Protein AF-A0A4Q5XWF7-F1 (afdb_monomer_lite)

Structure (mmCIF, N/CA/C/O backbone):
data_AF-A0A4Q5XWF7-F1
#
_entry.id   AF-A0A4Q5XWF7-F1
#
loop_
_atom_site.group_PDB
_atom_site.id
_atom_site.type_symbol
_atom_site.label_atom_id
_atom_site.label_alt_id
_atom_site.label_comp_id
_atom_site.label_asym_id
_atom_site.label_entity_id
_atom_site.label_seq_id
_atom_site.pdbx_PDB_ins_code
_atom_site.Cartn_x
_atom_site.Cartn_y
_atom_site.Cartn_z
_atom_site.occupancy
_atom_site.B_iso_or_equiv
_atom_site.auth_seq_id
_atom_site.auth_comp_id
_atom_site.auth_asym_id
_atom_site.auth_atom_id
_atom_site.pdbx_PDB_model_num
ATOM 1 N N . MET A 1 1 ? 11.988 -0.831 -35.002 1.00 56.81 1 MET A N 1
ATOM 2 C CA . MET A 1 1 ? 13.444 -0.930 -34.753 1.00 56.81 1 MET A CA 1
ATOM 3 C C . MET A 1 1 ? 13.713 -2.337 -34.218 1.00 56.81 1 MET A C 1
ATOM 5 O O . MET A 1 1 ? 12.837 -2.861 -33.539 1.00 56.81 1 MET A O 1
ATOM 9 N N . LEU A 1 2 ? 14.812 -2.996 -34.600 1.00 67.50 2 LEU A N 1
ATOM 10 C CA . LEU A 1 2 ? 15.124 -4.357 -34.128 1.00 67.50 2 LEU A CA 1
ATOM 11 C C . LEU A 1 2 ? 15.789 -4.301 -32.738 1.00 67.50 2 LEU A C 1
ATOM 13 O O . LEU A 1 2 ? 16.470 -3.313 -32.461 1.00 67.50 2 LEU A O 1
ATOM 17 N N . PRO A 1 3 ? 15.616 -5.317 -31.873 1.00 77.00 3 PRO A N 1
ATOM 18 C CA . PRO A 1 3 ? 16.301 -5.377 -30.589 1.00 77.00 3 PRO A CA 1
ATOM 19 C C . PRO A 1 3 ? 17.817 -5.485 -30.766 1.00 77.00 3 PRO A C 1
ATOM 21 O O . PRO A 1 3 ? 18.305 -6.224 -31.626 1.00 77.00 3 PRO A O 1
ATOM 24 N N . ALA A 1 4 ? 18.556 -4.749 -29.941 1.00 80.44 4 ALA A N 1
ATOM 25 C CA . ALA A 1 4 ? 20.014 -4.732 -29.951 1.00 80.44 4 ALA A CA 1
ATOM 26 C C . ALA A 1 4 ? 20.579 -5.834 -29.047 1.00 80.44 4 ALA A C 1
ATOM 28 O O . ALA A 1 4 ? 20.015 -6.114 -27.993 1.00 80.44 4 ALA A O 1
ATOM 29 N N . ILE A 1 5 ? 21.711 -6.429 -29.431 1.00 81.75 5 ILE A N 1
ATOM 30 C CA . ILE A 1 5 ? 22.447 -7.400 -28.611 1.00 81.75 5 ILE A CA 1
ATOM 31 C C . ILE A 1 5 ? 23.716 -6.743 -28.058 1.00 81.75 5 ILE A C 1
ATOM 33 O O . ILE A 1 5 ? 24.453 -6.107 -28.809 1.00 81.75 5 ILE A O 1
ATOM 37 N N . SER A 1 6 ? 23.989 -6.924 -26.761 1.00 81.81 6 SER A N 1
ATOM 38 C CA . SER A 1 6 ? 25.148 -6.328 -26.077 1.00 81.81 6 SER A CA 1
ATOM 39 C C . SER A 1 6 ? 26.504 -6.857 -26.560 1.00 81.81 6 SER A C 1
ATOM 41 O O . SER A 1 6 ? 27.481 -6.113 -26.576 1.00 81.81 6 SER A O 1
ATOM 43 N N . SER A 1 7 ? 26.581 -8.129 -26.959 1.00 81.12 7 SER A N 1
ATOM 44 C CA . SER A 1 7 ? 27.766 -8.741 -27.568 1.00 81.12 7 SER A CA 1
ATOM 45 C C . SER A 1 7 ? 27.386 -9.992 -28.358 1.00 81.12 7 SER A C 1
ATOM 47 O O . SER A 1 7 ? 26.609 -10.811 -27.878 1.00 81.12 7 SER A O 1
ATOM 49 N N . LEU A 1 8 ? 27.961 -10.168 -29.550 1.00 80.81 8 LEU A N 1
ATOM 50 C CA . LEU A 1 8 ? 27.729 -11.344 -30.403 1.00 80.81 8 LEU A CA 1
ATOM 51 C C . LEU A 1 8 ? 28.600 -12.556 -30.029 1.00 80.81 8 LEU A C 1
ATOM 53 O O . LEU A 1 8 ? 28.439 -13.624 -30.611 1.00 80.81 8 LEU A O 1
ATOM 57 N N . THR A 1 9 ? 29.530 -12.395 -29.087 1.00 81.56 9 THR A N 1
ATOM 58 C CA . THR A 1 9 ? 30.487 -13.440 -28.678 1.00 81.56 9 THR A CA 1
ATOM 59 C C . THR A 1 9 ? 30.411 -13.777 -27.191 1.00 81.56 9 THR A C 1
ATOM 61 O O . THR A 1 9 ? 31.125 -14.662 -26.722 1.00 81.56 9 THR A O 1
ATOM 64 N N . ALA A 1 10 ? 29.558 -13.086 -26.430 1.00 80.75 10 ALA A N 1
ATOM 65 C CA . ALA A 1 10 ? 29.330 -13.407 -25.030 1.00 80.75 10 ALA A CA 1
ATOM 66 C C . ALA A 1 10 ? 28.548 -14.721 -24.897 1.00 80.75 10 ALA A C 1
ATOM 68 O O . ALA A 1 10 ? 27.603 -14.965 -25.640 1.00 80.75 10 ALA A O 1
ATOM 69 N N . ILE A 1 11 ? 28.900 -15.527 -23.891 1.00 80.81 11 ILE A N 1
ATOM 70 C CA . ILE A 1 11 ? 28.159 -16.751 -23.535 1.00 80.81 11 ILE A CA 1
ATOM 71 C C . ILE A 1 11 ? 26.730 -16.411 -23.063 1.00 80.81 11 ILE A C 1
ATOM 73 O O . ILE A 1 11 ? 25.812 -17.200 -23.262 1.00 80.81 11 ILE A O 1
ATOM 77 N N . SER A 1 12 ? 26.535 -15.211 -22.502 1.00 82.19 12 SER A N 1
ATOM 78 C CA . SER A 1 12 ? 25.238 -14.695 -22.047 1.00 82.19 12 SER A CA 1
ATOM 79 C C . SER A 1 12 ? 25.002 -13.277 -22.589 1.00 82.19 12 SER A C 1
ATOM 81 O O . SER A 1 12 ? 25.284 -12.301 -21.887 1.00 82.19 12 SER A O 1
ATOM 83 N N . PRO A 1 13 ? 24.544 -13.129 -23.846 1.00 81.12 13 PRO A N 1
ATOM 84 C CA . PRO A 1 13 ? 24.243 -11.825 -24.424 1.00 81.12 13 PRO A CA 1
ATOM 85 C C . PRO A 1 13 ? 22.982 -11.211 -23.800 1.00 81.12 13 PRO A C 1
ATOM 87 O O . PRO A 1 13 ? 22.029 -11.908 -23.458 1.00 81.12 13 PRO A O 1
ATOM 90 N N . THR A 1 14 ? 22.951 -9.885 -23.692 1.00 82.81 14 THR A N 1
ATOM 91 C CA . THR A 1 14 ? 21.764 -9.126 -23.272 1.00 82.81 14 THR A CA 1
ATOM 92 C C . THR A 1 14 ? 21.049 -8.598 -24.507 1.00 82.81 14 THR A C 1
ATOM 94 O O . THR A 1 14 ? 21.698 -8.042 -25.393 1.00 82.81 14 THR A O 1
ATOM 97 N N . VAL A 1 15 ? 19.724 -8.740 -24.553 1.00 82.38 15 VAL A N 1
ATOM 98 C CA . VAL A 1 15 ? 18.874 -8.187 -25.614 1.00 82.38 15 VAL A CA 1
ATOM 99 C C . VAL A 1 15 ? 18.161 -6.940 -25.092 1.00 82.38 15 VAL A C 1
ATOM 101 O O . VAL A 1 15 ? 17.460 -7.005 -24.085 1.00 82.38 15 VAL A O 1
ATOM 104 N N . THR A 1 16 ? 18.308 -5.817 -25.791 1.00 81.00 16 THR A N 1
ATOM 105 C CA . THR A 1 16 ? 17.603 -4.562 -25.506 1.00 81.00 16 THR A CA 1
ATOM 106 C C . THR A 1 16 ? 16.484 -4.372 -26.518 1.00 81.00 16 THR A C 1
ATOM 108 O O . THR A 1 16 ? 16.739 -4.238 -27.715 1.00 81.00 16 THR A O 1
ATOM 111 N N . VAL A 1 17 ? 15.242 -4.348 -26.041 1.00 79.75 17 VAL A N 1
ATOM 112 C CA . VAL A 1 17 ? 14.036 -4.239 -26.873 1.00 79.75 17 VAL A CA 1
ATOM 113 C C . VAL A 1 17 ? 13.605 -2.769 -26.967 1.00 79.75 17 VAL A C 1
ATOM 115 O O . VAL A 1 17 ? 13.458 -2.133 -25.924 1.00 79.75 17 VAL A O 1
ATOM 118 N N . PRO A 1 18 ? 13.416 -2.204 -28.176 1.00 72.75 18 PRO A N 1
ATOM 119 C CA . PRO A 1 18 ? 12.876 -0.856 -28.333 1.00 72.75 18 PRO A CA 1
ATOM 120 C C . PRO A 1 18 ? 11.368 -0.834 -28.062 1.00 72.75 18 PRO A C 1
ATOM 122 O O . PRO A 1 18 ? 10.713 -1.874 -28.083 1.00 72.75 18 PRO A O 1
ATOM 125 N N . GLU A 1 19 ? 10.803 0.359 -27.887 1.00 73.00 19 GLU A N 1
ATOM 126 C CA . GLU A 1 19 ? 9.350 0.527 -27.849 1.00 73.00 19 GLU A CA 1
ATOM 127 C C . GLU A 1 19 ? 8.704 0.003 -29.144 1.00 73.00 19 GLU A C 1
ATOM 129 O O . GLU A 1 19 ? 9.241 0.152 -30.251 1.00 73.00 19 GLU A O 1
ATOM 134 N N . LEU A 1 20 ? 7.559 -0.663 -28.995 1.00 77.81 20 LEU A N 1
ATOM 135 C CA . LEU A 1 20 ? 6.886 -1.384 -30.067 1.00 77.81 20 LEU A CA 1
ATOM 136 C C . LEU A 1 20 ? 5.538 -0.744 -30.354 1.00 77.81 20 LEU A C 1
ATOM 138 O O . LEU A 1 20 ? 4.737 -0.559 -29.450 1.00 77.81 20 LEU A O 1
ATOM 142 N N . SER A 1 21 ? 5.235 -0.501 -31.628 1.00 79.44 21 SER A N 1
ATOM 143 C CA . SER A 1 21 ? 3.888 -0.087 -32.041 1.00 79.44 21 SER A CA 1
ATOM 144 C C . SER A 1 21 ? 2.908 -1.261 -32.160 1.00 79.44 21 SER A C 1
ATOM 146 O O . SER A 1 21 ? 1.697 -1.058 -32.201 1.00 79.44 21 SER A O 1
ATOM 148 N N . LYS A 1 22 ? 3.413 -2.500 -32.213 1.00 82.19 22 LYS A N 1
ATOM 149 C CA . LYS A 1 22 ? 2.641 -3.751 -32.236 1.00 82.19 22 LYS A CA 1
ATOM 150 C C . LYS A 1 22 ? 3.505 -4.927 -31.788 1.00 82.19 22 LYS A C 1
ATOM 152 O O . LYS A 1 22 ? 4.731 -4.855 -31.889 1.00 82.19 22 LYS A O 1
ATOM 157 N N . ASP A 1 23 ? 2.857 -6.008 -31.369 1.00 87.31 23 ASP A N 1
ATOM 158 C CA . ASP A 1 23 ? 3.521 -7.282 -31.104 1.00 87.31 23 ASP A CA 1
ATOM 159 C C . ASP A 1 23 ? 4.312 -7.750 -32.330 1.00 87.31 23 ASP A C 1
ATOM 161 O O . ASP A 1 23 ? 3.885 -7.608 -33.482 1.00 87.31 23 ASP A O 1
ATOM 165 N N . GLN A 1 24 ? 5.482 -8.317 -32.074 1.00 90.81 24 GLN A N 1
ATOM 166 C CA . GLN A 1 24 ? 6.353 -8.895 -33.087 1.00 90.81 24 GLN A CA 1
ATOM 167 C C . GLN A 1 24 ? 7.212 -9.983 -32.450 1.00 90.81 24 GLN A C 1
ATOM 169 O O . GLN A 1 24 ? 7.255 -10.122 -31.237 1.00 90.81 24 GLN A O 1
ATOM 174 N N . PHE A 1 25 ? 7.933 -10.753 -33.248 1.00 90.25 25 PHE A N 1
ATOM 175 C CA . PHE A 1 25 ? 8.931 -11.680 -32.730 1.00 90.25 25 PHE A CA 1
ATOM 176 C C . PHE A 1 25 ? 10.252 -11.453 -33.446 1.00 90.25 25 PHE A C 1
ATOM 178 O O . PHE A 1 25 ? 10.290 -10.930 -34.562 1.00 90.25 25 PHE A O 1
ATOM 185 N N . VAL A 1 26 ? 11.335 -11.845 -32.789 1.00 89.38 26 VAL A N 1
ATOM 186 C CA . VAL A 1 26 ? 12.678 -11.838 -33.359 1.00 89.38 26 VAL A CA 1
ATOM 187 C C . VAL A 1 26 ? 13.284 -13.208 -33.146 1.00 89.38 26 VAL A C 1
ATOM 189 O O . VAL A 1 26 ? 13.144 -13.802 -32.082 1.00 89.38 26 VAL A O 1
ATOM 192 N N . GLU A 1 27 ? 13.928 -13.724 -34.181 1.00 91.50 27 GLU A N 1
ATOM 193 C CA . GLU A 1 27 ? 14.623 -14.999 -34.136 1.00 91.50 27 GLU A CA 1
ATOM 194 C C . GLU A 1 27 ? 16.124 -14.743 -34.246 1.00 91.50 27 GLU A C 1
ATOM 196 O O . GLU A 1 27 ? 16.590 -14.065 -35.164 1.00 91.50 27 GLU A O 1
ATOM 201 N N . TYR A 1 28 ? 16.877 -15.273 -33.289 1.00 87.88 28 TYR A N 1
ATOM 202 C CA . TYR A 1 28 ? 18.330 -15.217 -33.268 1.00 87.88 28 TYR A CA 1
ATOM 203 C C . TYR A 1 28 ? 18.888 -16.605 -33.525 1.00 87.88 28 TYR A C 1
ATOM 205 O O . TYR A 1 28 ? 18.502 -17.561 -32.862 1.00 87.88 28 TYR A O 1
ATOM 213 N N . ARG A 1 29 ? 19.840 -16.715 -34.450 1.00 90.69 29 ARG A N 1
ATOM 214 C CA . ARG A 1 29 ? 20.624 -17.938 -34.616 1.00 90.69 29 ARG A CA 1
ATOM 215 C C . ARG A 1 29 ? 21.864 -17.857 -33.734 1.00 90.69 29 ARG A C 1
ATOM 217 O O . ARG A 1 29 ? 22.683 -16.959 -33.914 1.00 90.69 29 ARG A O 1
ATOM 224 N N . VAL A 1 30 ? 22.008 -18.801 -32.815 1.00 89.88 30 VAL A N 1
ATOM 225 C CA . VAL A 1 30 ? 23.190 -18.962 -31.966 1.00 89.88 30 VAL A CA 1
ATOM 226 C C . VAL A 1 30 ? 24.059 -20.046 -32.579 1.00 89.88 30 VAL A C 1
ATOM 228 O O . VAL A 1 30 ? 23.571 -21.142 -32.828 1.00 89.88 30 VAL A O 1
ATOM 231 N N . THR A 1 31 ? 25.338 -19.756 -32.816 1.00 90.88 31 THR A N 1
ATOM 232 C CA . THR A 1 31 ? 26.317 -20.745 -33.285 1.00 90.88 31 THR A CA 1
ATOM 233 C C . THR A 1 31 ? 27.444 -20.857 -32.272 1.00 90.88 31 THR A C 1
ATOM 235 O O . THR A 1 31 ? 28.058 -19.853 -31.917 1.00 90.88 31 THR A O 1
ATOM 238 N 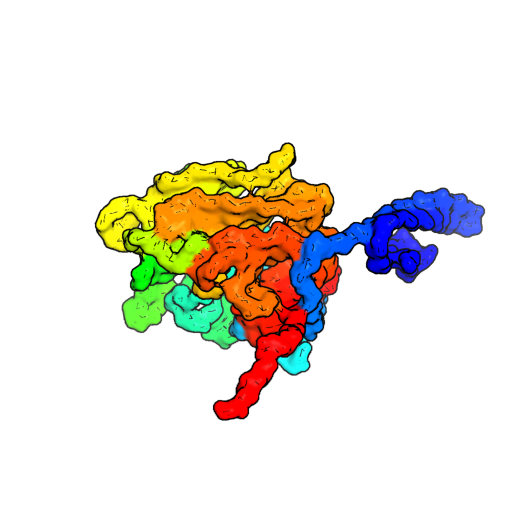N . VAL A 1 32 ? 27.739 -22.078 -31.838 1.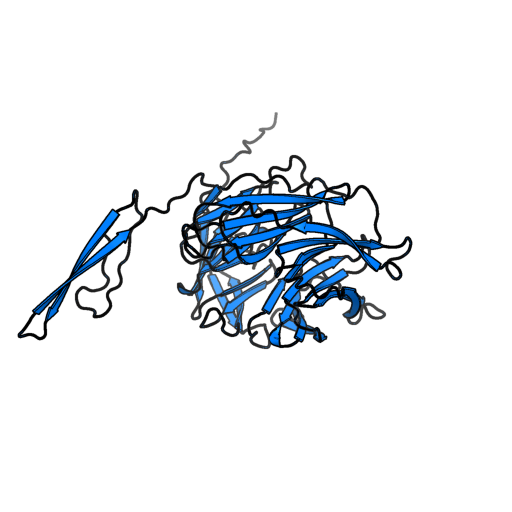00 90.00 32 VAL A N 1
ATOM 239 C CA . VAL A 1 32 ? 28.864 -22.401 -30.957 1.00 90.00 32 VAL A CA 1
ATOM 240 C C . VAL A 1 32 ? 29.895 -23.180 -31.765 1.00 90.00 32 VAL A C 1
ATOM 242 O O . VAL A 1 32 ? 29.539 -24.086 -32.516 1.00 90.00 32 VAL A O 1
ATOM 245 N N . SER A 1 33 ? 31.168 -22.812 -31.630 1.00 91.06 33 SER A N 1
ATOM 246 C CA . SER A 1 33 ? 32.295 -23.419 -32.343 1.00 91.06 33 SER A CA 1
ATOM 247 C C . SER A 1 33 ? 33.423 -23.714 -31.365 1.00 91.06 33 SER A C 1
ATOM 249 O O . SER A 1 33 ? 33.769 -22.844 -30.566 1.00 91.06 33 SER A O 1
ATOM 251 N N . ASP A 1 34 ? 34.033 -24.892 -31.461 1.00 91.75 34 ASP A N 1
ATOM 252 C CA . ASP A 1 34 ? 35.279 -25.230 -30.752 1.00 91.75 34 ASP A CA 1
ATOM 253 C C . ASP A 1 34 ? 36.534 -25.012 -31.628 1.00 91.75 34 ASP A C 1
ATOM 255 O O . ASP A 1 34 ? 37.649 -25.348 -31.237 1.00 91.75 34 ASP A O 1
ATOM 259 N N . GLY A 1 35 ? 36.353 -24.431 -32.822 1.00 90.12 35 GLY A N 1
ATOM 260 C CA . GLY A 1 35 ? 37.406 -24.215 -33.819 1.00 90.12 35 GLY A CA 1
ATOM 261 C C . GLY A 1 35 ? 37.568 -25.365 -34.818 1.00 90.12 35 GLY A C 1
ATOM 262 O O . GLY A 1 35 ? 38.284 -25.200 -35.803 1.00 90.12 35 GLY A O 1
ATOM 263 N N . ILE A 1 36 ? 36.882 -26.492 -34.602 1.00 92.00 36 ILE A N 1
ATOM 264 C CA . ILE A 1 36 ? 36.911 -27.681 -35.466 1.00 92.00 36 ILE A CA 1
ATOM 265 C C . ILE A 1 36 ? 35.489 -28.047 -35.913 1.00 92.00 36 ILE A C 1
ATOM 267 O O . ILE A 1 36 ? 35.245 -28.286 -37.094 1.00 92.00 36 ILE A O 1
ATOM 271 N N . SER A 1 37 ? 34.548 -28.049 -34.976 1.00 92.50 37 SER A N 1
ATOM 272 C CA . SER A 1 37 ? 33.133 -28.359 -35.153 1.00 92.50 37 SER A CA 1
ATOM 273 C C . SER A 1 37 ? 32.273 -27.146 -34.810 1.00 92.50 37 SER A C 1
ATOM 275 O O . SER A 1 37 ? 32.645 -26.312 -33.984 1.00 92.50 37 SER A O 1
ATOM 277 N N . GLN A 1 38 ? 31.098 -27.056 -35.434 1.00 94.50 38 GLN A N 1
ATOM 278 C CA . GLN A 1 38 ? 30.108 -26.019 -35.148 1.00 94.50 38 GLN A CA 1
ATOM 279 C C . GLN A 1 38 ? 28.732 -26.637 -34.927 1.00 94.50 38 GLN A C 1
ATOM 281 O O . GLN A 1 38 ? 28.349 -27.581 -35.616 1.00 94.50 38 GLN A O 1
ATOM 286 N N . ALA A 1 39 ? 27.980 -26.068 -33.992 1.00 94.75 39 ALA A N 1
ATOM 287 C CA . ALA A 1 39 ? 26.571 -26.357 -33.776 1.00 94.75 39 ALA A CA 1
ATOM 288 C C . ALA A 1 39 ? 25.786 -25.044 -33.789 1.00 94.75 39 ALA A C 1
ATOM 290 O O . ALA A 1 39 ? 26.264 -24.040 -33.260 1.00 94.75 39 ALA A O 1
ATOM 291 N N . SER A 1 40 ? 24.588 -25.050 -34.374 1.00 95.00 40 SER A N 1
ATOM 292 C CA . SER A 1 40 ? 23.704 -23.884 -34.397 1.00 95.00 40 SER A CA 1
ATOM 293 C C . SER A 1 40 ? 22.314 -24.232 -33.893 1.00 95.00 40 SER A C 1
ATOM 295 O O . SER A 1 40 ? 21.810 -25.311 -34.193 1.00 95.00 40 SER A O 1
ATOM 297 N N . ASP A 1 41 ? 21.684 -23.281 -33.216 1.00 94.69 41 ASP A N 1
ATOM 298 C CA . ASP A 1 41 ? 20.283 -23.346 -32.805 1.00 94.69 41 ASP A CA 1
ATOM 299 C C . ASP A 1 41 ? 19.593 -21.988 -33.018 1.00 94.69 41 ASP A C 1
ATOM 301 O O . ASP A 1 41 ? 20.263 -20.959 -33.157 1.00 94.69 41 ASP A O 1
ATOM 305 N N . SER A 1 42 ? 18.263 -21.977 -33.071 1.00 93.81 42 SER A N 1
ATOM 306 C CA . SER A 1 42 ? 17.451 -20.764 -33.193 1.00 93.81 42 SER A CA 1
ATOM 307 C C . SER A 1 42 ? 16.722 -20.472 -31.884 1.00 93.81 42 SER A C 1
ATOM 309 O O . SER A 1 42 ? 15.979 -21.300 -31.366 1.00 93.81 42 SER A O 1
ATOM 311 N N . VAL A 1 43 ? 16.864 -19.248 -31.384 1.00 90.50 43 VAL A N 1
ATOM 312 C CA . VAL A 1 43 ? 16.129 -18.733 -30.229 1.00 90.50 43 VAL A CA 1
ATOM 313 C C . VAL A 1 43 ? 15.114 -17.712 -30.716 1.00 90.50 43 VAL A C 1
ATOM 315 O O . VAL A 1 43 ? 15.476 -16.650 -31.224 1.00 90.50 43 VAL A O 1
ATOM 318 N N . ARG A 1 44 ? 13.830 -18.021 -30.538 1.00 90.94 44 ARG A N 1
ATOM 319 C CA . ARG A 1 44 ? 12.736 -17.083 -30.792 1.00 90.94 44 ARG A CA 1
ATOM 320 C C . ARG A 1 44 ? 12.416 -16.286 -29.531 1.00 90.94 44 ARG A C 1
ATOM 322 O O . ARG A 1 44 ? 12.218 -16.859 -28.465 1.00 90.94 44 ARG A O 1
ATOM 329 N N . ILE A 1 45 ? 12.311 -14.971 -29.686 1.00 88.88 45 ILE A N 1
ATOM 330 C CA . ILE A 1 45 ? 11.884 -14.031 -28.652 1.00 88.88 45 ILE A CA 1
ATOM 331 C C . ILE A 1 45 ? 10.614 -13.337 -29.139 1.00 88.88 45 ILE A C 1
ATOM 333 O O . ILE A 1 45 ? 10.651 -12.584 -30.113 1.00 88.88 45 ILE A O 1
ATOM 337 N N . ASP A 1 46 ? 9.492 -13.581 -28.468 1.00 87.69 46 ASP A N 1
ATOM 338 C CA . ASP A 1 46 ? 8.253 -12.841 -28.706 1.00 87.69 46 ASP A CA 1
ATOM 339 C C . ASP A 1 46 ? 8.286 -11.514 -27.928 1.00 87.69 46 ASP A C 1
ATOM 341 O O . ASP A 1 46 ? 8.563 -11.472 -26.730 1.00 87.69 46 ASP A O 1
ATOM 345 N N . LEU A 1 47 ? 8.019 -10.418 -28.629 1.00 86.62 47 LEU A N 1
ATOM 346 C CA . LEU A 1 47 ? 8.064 -9.047 -28.139 1.00 86.62 47 LEU A CA 1
ATOM 347 C C . LEU A 1 47 ? 6.652 -8.462 -28.176 1.00 86.62 47 LEU A C 1
ATOM 349 O O . LEU A 1 47 ? 5.992 -8.495 -29.216 1.00 86.62 47 LEU A O 1
ATOM 353 N N . ARG A 1 48 ? 6.187 -7.902 -27.061 1.00 82.50 48 ARG A N 1
ATOM 354 C CA . ARG A 1 48 ? 4.810 -7.412 -26.937 1.00 82.50 48 ARG A CA 1
ATOM 355 C C . ARG A 1 48 ? 4.744 -5.900 -26.816 1.00 82.50 48 ARG A C 1
ATOM 357 O O . ARG A 1 48 ? 5.519 -5.307 -26.066 1.00 82.50 48 ARG A O 1
ATOM 364 N N . ASN A 1 49 ? 3.810 -5.290 -27.537 1.00 81.62 49 ASN A N 1
ATOM 365 C CA . ASN A 1 49 ? 3.413 -3.914 -27.301 1.00 81.62 49 ASN A CA 1
ATOM 366 C C . ASN A 1 49 ? 2.534 -3.872 -26.045 1.00 81.62 49 ASN A C 1
ATOM 368 O O . ASN A 1 49 ? 1.472 -4.487 -25.987 1.00 81.62 49 ASN A O 1
ATOM 372 N N . ILE A 1 50 ? 2.992 -3.135 -25.040 1.00 80.50 50 ILE A N 1
ATOM 373 C CA . ILE A 1 50 ? 2.345 -3.033 -23.731 1.00 80.50 50 ILE A CA 1
ATOM 374 C C . ILE A 1 50 ? 1.740 -1.653 -23.470 1.00 80.50 50 ILE A C 1
ATOM 376 O O . ILE A 1 50 ? 1.325 -1.403 -22.340 1.00 80.50 50 ILE A O 1
ATOM 380 N N . VAL A 1 51 ? 1.668 -0.781 -24.486 1.00 83.69 51 VAL A N 1
ATOM 381 C CA . VAL A 1 51 ? 1.022 0.539 -24.398 1.00 83.69 51 VAL A CA 1
ATOM 382 C C . VAL A 1 51 ? -0.415 0.390 -23.897 1.00 83.69 51 VAL A C 1
ATOM 384 O O . VAL A 1 51 ? -1.183 -0.442 -24.388 1.00 83.69 51 VAL A O 1
ATOM 387 N N . ARG A 1 52 ? -0.788 1.206 -22.906 1.00 85.94 52 ARG A N 1
ATOM 388 C CA . ARG A 1 52 ? -2.117 1.182 -22.282 1.00 85.94 52 ARG A CA 1
ATOM 389 C C . ARG A 1 52 ? -2.883 2.472 -22.550 1.00 85.94 52 ARG A C 1
ATOM 391 O O . ARG A 1 52 ? -2.306 3.550 -22.620 1.00 85.94 52 ARG A O 1
ATOM 398 N N . THR A 1 53 ? -4.200 2.344 -22.701 1.00 88.62 53 THR A N 1
ATOM 399 C CA . THR A 1 53 ? -5.130 3.464 -22.903 1.00 88.62 53 THR A CA 1
ATOM 400 C C . THR A 1 53 ? -6.394 3.253 -22.058 1.00 88.62 53 THR A C 1
ATOM 402 O O . THR A 1 53 ? -6.752 2.096 -21.819 1.00 88.62 53 THR A O 1
ATOM 405 N N . PRO A 1 54 ? -7.068 4.328 -21.605 1.00 94.56 54 PRO A N 1
ATOM 406 C CA . PRO A 1 54 ? -6.698 5.739 -21.770 1.00 94.56 54 PRO A CA 1
ATOM 407 C C . PRO A 1 54 ? -5.500 6.136 -20.890 1.00 94.56 54 PRO A C 1
ATOM 409 O O . PRO A 1 54 ? -5.326 5.611 -19.791 1.00 94.56 54 PRO A O 1
ATOM 412 N N . LEU A 1 55 ? -4.665 7.060 -21.371 1.00 93.44 55 LEU A N 1
ATOM 413 C CA . LEU A 1 55 ? -3.619 7.649 -20.531 1.00 93.44 55 LEU A CA 1
ATOM 414 C C . LEU A 1 55 ? -4.259 8.624 -19.540 1.00 93.44 55 LEU A C 1
ATOM 416 O O . LEU A 1 55 ? -5.135 9.393 -19.930 1.00 93.44 55 LEU A O 1
ATOM 420 N N . PHE A 1 56 ? -3.819 8.575 -18.284 1.00 92.88 56 PHE A N 1
ATOM 421 C CA . PHE A 1 56 ? -4.210 9.534 -17.255 1.00 92.88 56 PHE A CA 1
ATOM 422 C C . PHE A 1 56 ? -3.556 10.884 -17.553 1.00 92.88 56 PHE A C 1
ATOM 424 O O . PHE A 1 56 ? -4.194 11.817 -18.029 1.00 92.88 56 PHE A O 1
ATOM 431 N N . VAL A 1 57 ? -2.235 10.932 -17.385 1.00 88.81 57 VAL A N 1
ATOM 432 C CA . VAL A 1 57 ? -1.374 12.053 -17.751 1.00 88.81 57 VAL A CA 1
ATOM 433 C C . VAL A 1 57 ? -0.013 11.520 -18.197 1.00 88.81 57 VAL A C 1
ATOM 435 O O . VAL A 1 57 ? 0.339 10.370 -17.926 1.00 88.81 57 VAL A O 1
ATOM 438 N N . THR A 1 58 ? 0.776 12.355 -18.874 1.00 87.88 58 THR A N 1
ATOM 439 C CA . THR A 1 58 ? 2.202 12.076 -19.101 1.00 87.88 58 THR A CA 1
ATOM 440 C C . THR A 1 58 ? 2.999 12.700 -17.955 1.00 87.88 58 THR A C 1
ATOM 442 O O . THR A 1 58 ? 3.072 13.929 -17.890 1.00 87.88 58 THR A O 1
ATOM 445 N N . PRO A 1 59 ? 3.557 11.907 -17.025 1.00 88.94 59 PRO A N 1
ATOM 446 C CA . PRO A 1 59 ? 4.273 12.458 -15.886 1.00 88.94 59 PRO A CA 1
ATOM 447 C C . PRO A 1 59 ? 5.604 13.063 -16.336 1.00 88.94 59 PRO A C 1
ATOM 449 O O . PRO A 1 59 ? 6.261 12.556 -17.249 1.00 88.94 59 PRO A O 1
ATOM 452 N N . GLN A 1 60 ? 6.039 14.132 -15.671 1.00 90.12 60 GLN A N 1
ATOM 453 C CA . GLN A 1 60 ? 7.353 14.713 -15.922 1.00 90.12 60 GLN A CA 1
ATOM 454 C C . GLN A 1 60 ? 8.381 14.058 -14.999 1.00 90.12 60 GLN A C 1
ATOM 456 O O . GLN A 1 60 ? 8.289 14.192 -13.781 1.00 90.12 60 GLN A O 1
ATOM 461 N N . LEU A 1 61 ? 9.398 13.391 -15.550 1.00 91.81 61 LEU A N 1
ATOM 462 C CA . LEU A 1 61 ? 10.541 12.961 -14.744 1.00 91.81 61 LEU A CA 1
ATOM 463 C C . LEU A 1 61 ? 11.291 14.204 -14.244 1.00 91.81 61 LEU A C 1
ATOM 465 O O . LEU A 1 61 ? 11.855 14.952 -15.039 1.00 91.81 61 LEU A O 1
ATOM 469 N N . GLN A 1 62 ? 11.283 14.422 -12.932 1.00 89.38 62 GLN A N 1
ATOM 470 C CA . GLN A 1 62 ? 11.981 15.539 -12.298 1.00 89.38 62 GLN A CA 1
ATOM 471 C C . GLN A 1 62 ? 13.396 15.144 -11.895 1.00 89.38 62 GLN A C 1
ATOM 473 O O . GLN A 1 62 ? 14.342 15.884 -12.144 1.00 89.38 62 GLN A O 1
ATOM 478 N N . VAL A 1 63 ? 13.537 13.977 -11.259 1.00 89.25 63 VAL A N 1
ATOM 479 C CA . VAL A 1 63 ? 14.809 13.530 -10.689 1.00 89.25 63 VAL A CA 1
ATOM 480 C C . VAL A 1 63 ? 14.949 12.016 -10.820 1.00 89.25 63 VAL A C 1
ATOM 482 O O . VAL A 1 63 ? 13.979 11.274 -10.664 1.00 89.25 63 VAL A O 1
ATOM 485 N N . ALA A 1 64 ? 16.177 11.558 -11.058 1.00 90.56 64 ALA A N 1
ATOM 486 C CA . ALA A 1 64 ? 16.559 10.154 -10.996 1.00 90.56 64 ALA A CA 1
ATOM 487 C C . ALA A 1 64 ? 17.720 9.978 -10.007 1.00 90.56 64 ALA A C 1
ATOM 489 O O . ALA A 1 64 ? 18.833 10.438 -10.251 1.00 90.56 64 ALA A O 1
ATOM 490 N N . ALA A 1 65 ? 17.463 9.300 -8.892 1.00 88.94 65 ALA A N 1
ATOM 491 C CA . ALA A 1 65 ? 18.473 8.954 -7.899 1.00 88.94 65 ALA A CA 1
ATOM 492 C C . ALA A 1 65 ? 19.004 7.543 -8.152 1.00 88.94 65 ALA A C 1
ATOM 494 O O . ALA A 1 65 ? 18.216 6.616 -8.350 1.00 88.94 65 ALA A O 1
ATOM 495 N N . SER A 1 66 ? 20.324 7.367 -8.096 1.00 90.31 66 SER A N 1
ATOM 496 C CA . SER A 1 66 ? 20.971 6.054 -8.207 1.00 90.31 66 SER A CA 1
ATOM 497 C C . SER A 1 66 ? 21.523 5.602 -6.858 1.00 90.31 66 SER A C 1
ATOM 499 O O . SER A 1 66 ? 22.078 6.394 -6.102 1.00 90.31 66 SER A O 1
ATOM 501 N N . PHE A 1 67 ? 21.395 4.310 -6.577 1.00 88.69 67 PHE A N 1
ATOM 502 C CA . PHE A 1 67 ? 21.828 3.671 -5.341 1.00 88.69 67 PHE A CA 1
ATOM 503 C C . PHE A 1 67 ? 22.806 2.534 -5.645 1.00 88.69 67 PHE A C 1
ATOM 505 O O . PHE A 1 67 ? 22.814 1.943 -6.724 1.00 88.69 67 PHE A O 1
ATOM 512 N N . THR A 1 68 ? 23.641 2.187 -4.669 1.00 88.94 68 THR A N 1
ATOM 513 C CA . THR A 1 68 ? 24.562 1.043 -4.783 1.00 88.94 68 THR A CA 1
ATOM 514 C C . THR A 1 68 ? 23.874 -0.292 -4.479 1.00 88.94 68 THR A C 1
ATOM 516 O O . THR A 1 68 ? 24.334 -1.347 -4.933 1.00 88.94 68 THR A O 1
ATOM 519 N N . THR A 1 69 ? 22.740 -0.254 -3.776 1.00 90.00 69 THR A N 1
ATOM 520 C CA . THR A 1 69 ? 21.931 -1.406 -3.353 1.00 90.00 69 THR A CA 1
ATOM 521 C C . THR A 1 69 ? 20.513 -1.345 -3.928 1.00 90.00 69 THR A C 1
ATOM 523 O O . THR A 1 69 ? 20.036 -0.293 -4.355 1.00 90.00 69 THR A O 1
ATOM 526 N N . ASN A 1 70 ? 19.828 -2.491 -3.964 1.00 94.50 70 ASN A N 1
ATOM 527 C CA . ASN A 1 70 ? 18.460 -2.584 -4.474 1.00 94.50 70 ASN A CA 1
ATOM 528 C C . ASN A 1 70 ? 17.496 -1.928 -3.473 1.00 94.50 70 ASN A C 1
ATOM 530 O O . ASN A 1 70 ? 17.293 -2.449 -2.373 1.00 94.50 70 ASN A O 1
ATOM 534 N N . VAL A 1 71 ? 16.890 -0.800 -3.855 1.00 94.25 71 VAL A N 1
ATOM 535 C CA . VAL A 1 71 ? 15.885 -0.095 -3.044 1.00 94.25 71 VAL A CA 1
ATOM 536 C C . VAL A 1 71 ? 14.537 -0.794 -3.194 1.00 94.25 71 VAL A C 1
ATOM 538 O O . VAL A 1 71 ? 13.983 -0.833 -4.287 1.00 94.25 71 VAL A O 1
ATOM 541 N N . ARG A 1 72 ? 14.016 -1.355 -2.099 1.00 94.62 72 ARG A N 1
ATOM 542 C CA . ARG A 1 72 ? 12.780 -2.164 -2.057 1.00 94.62 72 ARG A CA 1
ATOM 543 C C . ARG A 1 72 ? 11.669 -1.559 -1.202 1.00 94.62 72 ARG A C 1
ATOM 545 O O . ARG A 1 72 ? 10.566 -2.094 -1.143 1.00 94.62 72 ARG A O 1
ATOM 552 N N . LYS A 1 73 ? 11.953 -0.482 -0.475 1.00 94.38 73 LYS A N 1
ATOM 553 C CA . LYS A 1 73 ? 10.951 0.216 0.326 1.00 94.38 73 LYS A CA 1
ATOM 554 C C . LYS A 1 73 ? 11.277 1.693 0.377 1.00 94.38 73 LYS A C 1
ATOM 556 O O . LYS A 1 73 ? 12.423 2.056 0.614 1.00 94.38 73 LYS A O 1
ATOM 561 N N . LEU A 1 74 ? 10.265 2.526 0.204 1.00 93.75 74 LEU A N 1
ATOM 562 C CA . LEU A 1 74 ? 10.355 3.952 0.474 1.00 93.75 74 LEU A CA 1
ATOM 563 C C . LEU A 1 74 ? 9.465 4.294 1.672 1.00 93.75 74 LEU A C 1
ATOM 565 O O . LEU A 1 74 ? 8.378 3.731 1.830 1.00 93.75 74 LEU A O 1
ATOM 569 N N . ILE A 1 75 ? 9.959 5.170 2.547 1.00 92.00 75 ILE A N 1
ATOM 570 C CA . ILE A 1 75 ? 9.221 5.728 3.689 1.00 92.00 75 ILE A CA 1
ATOM 571 C C . ILE A 1 75 ? 9.655 7.181 3.838 1.00 92.00 75 ILE A C 1
ATOM 573 O O . ILE A 1 75 ? 10.851 7.446 3.875 1.00 92.00 75 ILE A O 1
ATOM 577 N N . GLY A 1 76 ? 8.727 8.124 3.948 1.00 89.31 76 GLY A N 1
ATOM 578 C CA . GLY A 1 76 ? 9.104 9.517 4.161 1.00 89.31 76 GLY A CA 1
ATOM 579 C C . GLY A 1 76 ? 7.960 10.500 4.001 1.00 89.31 76 GLY A C 1
ATOM 580 O O . GLY A 1 76 ? 6.876 10.141 3.550 1.00 89.31 76 GLY A O 1
ATOM 581 N N . ASP A 1 77 ? 8.245 11.748 4.346 1.00 85.56 77 ASP A N 1
ATOM 582 C CA . ASP A 1 77 ? 7.413 12.928 4.130 1.00 85.56 77 ASP A CA 1
ATOM 583 C C . ASP A 1 77 ? 8.289 14.168 3.894 1.00 85.56 77 ASP A C 1
ATOM 585 O O . ASP A 1 77 ? 9.502 14.074 3.700 1.00 85.56 77 ASP A O 1
ATOM 589 N N . HIS A 1 78 ? 7.684 15.351 3.874 1.00 83.31 78 HIS A N 1
ATOM 590 C CA . HIS A 1 78 ? 8.372 16.618 3.645 1.00 83.31 78 HIS A CA 1
ATOM 591 C C . HIS A 1 78 ? 9.533 16.917 4.597 1.00 83.31 78 HIS A C 1
ATOM 593 O O . HIS A 1 78 ? 10.356 17.774 4.287 1.00 83.31 78 HIS A O 1
ATOM 599 N N . ARG A 1 79 ? 9.637 16.211 5.726 1.00 81.62 79 ARG A N 1
ATOM 600 C CA . ARG A 1 79 ? 10.703 16.374 6.718 1.00 81.62 79 ARG A CA 1
ATOM 601 C C . ARG A 1 79 ? 11.845 15.381 6.510 1.00 81.62 79 ARG A C 1
ATOM 603 O O . ARG A 1 79 ? 12.968 15.685 6.899 1.00 81.62 79 ARG A O 1
ATOM 610 N N . PHE A 1 80 ? 11.587 14.199 5.943 1.00 86.00 80 PHE A N 1
ATOM 611 C CA . PHE A 1 80 ? 12.599 13.146 5.795 1.00 86.00 80 PHE A CA 1
ATOM 612 C C . PHE A 1 80 ? 12.250 12.115 4.710 1.00 86.00 80 PHE A C 1
ATOM 614 O O . PHE A 1 80 ? 11.087 11.885 4.395 1.00 86.00 80 PHE A O 1
ATOM 621 N N . GLY A 1 81 ? 13.259 11.408 4.202 1.00 88.56 81 GLY A N 1
ATOM 622 C CA . GLY A 1 81 ? 13.088 10.278 3.293 1.00 88.56 81 GLY A CA 1
ATOM 623 C C . GLY A 1 81 ? 14.026 9.139 3.665 1.00 88.56 81 GLY A C 1
ATOM 624 O O . GLY A 1 81 ? 15.179 9.369 4.023 1.00 88.56 81 GLY A O 1
ATOM 625 N N . LEU A 1 82 ? 13.529 7.909 3.586 1.00 91.31 82 LEU A N 1
ATOM 626 C CA . LEU A 1 82 ? 14.268 6.678 3.829 1.00 91.31 82 LEU A CA 1
ATOM 627 C C . LEU A 1 82 ? 14.138 5.750 2.626 1.00 91.31 82 LEU A C 1
ATOM 629 O O . LEU A 1 82 ? 13.030 5.477 2.153 1.00 91.31 82 LEU A O 1
ATOM 633 N N . ALA A 1 83 ? 15.271 5.201 2.202 1.00 93.12 83 ALA A N 1
ATOM 634 C CA . ALA A 1 83 ? 15.337 4.125 1.225 1.00 93.12 83 ALA A CA 1
ATOM 635 C C . ALA A 1 83 ? 15.721 2.825 1.940 1.00 93.12 83 ALA A C 1
ATOM 637 O O . ALA A 1 83 ? 16.851 2.647 2.394 1.00 93.12 83 ALA A O 1
ATOM 638 N N . GLY A 1 84 ? 14.756 1.918 2.062 1.00 94.38 84 GLY A N 1
ATOM 639 C CA . GLY A 1 84 ? 14.948 0.563 2.558 1.00 94.38 84 GLY A CA 1
ATOM 640 C C . GLY A 1 84 ? 15.522 -0.318 1.460 1.00 94.38 84 GLY A C 1
ATOM 641 O O . GLY A 1 84 ? 14.917 -0.489 0.400 1.00 94.38 84 GLY A O 1
ATOM 642 N N . SER A 1 85 ? 16.690 -0.884 1.720 1.00 92.81 85 SER A N 1
ATOM 643 C CA . SER A 1 85 ? 17.457 -1.701 0.791 1.00 92.81 85 SER A CA 1
ATOM 644 C C . SER A 1 85 ? 17.562 -3.144 1.269 1.00 92.81 85 SER A C 1
ATOM 646 O O . SER A 1 85 ? 17.696 -3.403 2.464 1.00 92.81 85 SER A O 1
ATOM 648 N N . ALA A 1 86 ? 17.496 -4.087 0.331 1.00 92.69 86 ALA A N 1
ATOM 649 C CA . ALA A 1 86 ? 17.755 -5.499 0.595 1.00 92.69 86 ALA A CA 1
ATOM 650 C C . ALA A 1 86 ? 18.248 -6.204 -0.672 1.00 92.69 86 ALA A C 1
ATOM 652 O O . ALA A 1 86 ? 17.730 -5.976 -1.768 1.00 92.69 86 ALA A O 1
ATOM 653 N N . ASN A 1 87 ? 19.214 -7.111 -0.517 1.00 87.62 87 ASN A N 1
ATOM 654 C CA . ASN A 1 87 ? 19.807 -7.845 -1.642 1.00 87.62 87 ASN A CA 1
ATOM 655 C C . ASN A 1 87 ? 18.823 -8.824 -2.305 1.00 87.62 87 ASN A C 1
ATOM 657 O O . ASN A 1 87 ? 18.961 -9.122 -3.486 1.00 87.62 87 ASN A O 1
ATOM 661 N N . SER A 1 88 ? 17.808 -9.292 -1.578 1.00 87.56 88 SER A N 1
ATOM 662 C CA . SER A 1 88 ? 16.747 -10.163 -2.093 1.00 87.56 88 SER A CA 1
ATOM 663 C C . SER A 1 88 ? 15.369 -9.642 -1.690 1.00 87.56 88 SER A C 1
ATOM 665 O O . SER A 1 88 ? 15.244 -8.825 -0.776 1.00 87.56 88 SER A O 1
ATOM 667 N N . GLU A 1 89 ? 14.319 -10.113 -2.363 1.00 85.00 89 GLU A N 1
ATOM 668 C CA . GLU A 1 89 ? 12.939 -9.690 -2.091 1.00 85.00 89 GLU A CA 1
ATOM 669 C C . GLU A 1 89 ? 12.473 -10.004 -0.666 1.00 85.00 89 GLU A C 1
ATOM 671 O O . GLU A 1 89 ? 11.704 -9.232 -0.097 1.00 85.00 89 GLU A O 1
ATOM 676 N N . ILE A 1 90 ? 12.964 -11.096 -0.077 1.00 86.12 90 ILE A N 1
ATOM 677 C CA . ILE A 1 90 ? 12.614 -11.554 1.278 1.00 86.12 90 ILE A CA 1
ATOM 678 C C . ILE A 1 90 ? 13.700 -11.251 2.322 1.00 86.12 90 ILE A C 1
ATOM 680 O O . ILE A 1 90 ? 13.542 -11.590 3.490 1.00 86.12 90 ILE A O 1
ATOM 684 N N . GLY A 1 91 ? 14.813 -10.638 1.909 1.00 88.19 91 GLY A N 1
ATOM 685 C CA . GLY A 1 91 ? 15.934 -10.332 2.792 1.00 88.19 91 GLY A CA 1
ATOM 686 C C . GLY A 1 91 ? 15.619 -9.229 3.811 1.00 88.19 91 GLY A C 1
ATOM 687 O O . GLY A 1 91 ? 14.646 -8.485 3.643 1.00 88.19 91 GLY A O 1
ATOM 688 N N . PRO A 1 92 ? 16.453 -9.096 4.860 1.00 93.56 92 PRO A N 1
ATOM 689 C CA . PRO A 1 92 ? 16.305 -8.028 5.839 1.00 93.56 92 PRO A CA 1
ATOM 690 C C . PRO A 1 92 ? 16.489 -6.658 5.178 1.00 93.56 92 PRO A C 1
ATOM 692 O O . PRO A 1 92 ? 17.400 -6.463 4.371 1.00 93.56 92 PRO A O 1
ATOM 695 N N . LEU A 1 93 ? 15.615 -5.715 5.530 1.00 94.31 93 LEU A N 1
ATOM 696 C CA . LEU A 1 93 ? 15.643 -4.339 5.044 1.00 94.31 93 LEU A CA 1
ATOM 697 C C . LEU A 1 93 ? 16.542 -3.480 5.931 1.00 94.31 93 LEU A C 1
ATOM 699 O O . LEU A 1 93 ? 16.220 -3.258 7.096 1.00 94.31 93 LEU A O 1
ATOM 703 N N . SER A 1 94 ? 17.614 -2.946 5.357 1.00 93.62 94 SER A N 1
ATOM 704 C CA . SER A 1 94 ? 18.439 -1.898 5.969 1.00 93.62 94 SER A CA 1
ATOM 705 C C . SER A 1 94 ? 18.096 -0.555 5.346 1.00 93.62 94 SER A C 1
ATOM 707 O O . SER A 1 94 ? 17.958 -0.461 4.127 1.00 93.62 94 SER A O 1
ATOM 709 N N . PHE A 1 95 ? 17.991 0.496 6.150 1.00 93.06 95 PHE A N 1
ATOM 710 C CA . PHE A 1 95 ? 17.618 1.815 5.651 1.00 93.06 95 PHE A CA 1
ATOM 711 C C . PHE A 1 95 ? 18.835 2.713 5.474 1.00 93.06 95 PHE A C 1
ATOM 713 O O . PHE A 1 95 ? 19.778 2.663 6.250 1.00 93.06 95 PHE A O 1
ATOM 720 N N . VAL A 1 96 ? 18.797 3.561 4.456 1.00 90.50 96 VAL A N 1
ATOM 721 C CA . VAL A 1 96 ? 19.636 4.757 4.379 1.00 90.50 96 VAL A CA 1
ATOM 722 C C . VAL A 1 96 ? 18.731 5.972 4.424 1.00 90.50 96 VAL A C 1
ATOM 724 O O . VAL A 1 96 ? 17.595 5.928 3.937 1.00 90.50 96 VAL A O 1
ATOM 727 N N . GLY A 1 97 ? 19.224 7.048 5.027 1.00 88.31 97 GLY A N 1
ATOM 728 C CA . GLY A 1 97 ? 18.574 8.335 4.872 1.00 88.31 97 GLY A CA 1
ATOM 729 C C . GLY A 1 97 ? 18.771 8.817 3.439 1.00 88.31 97 GLY A C 1
ATOM 730 O O . GLY A 1 97 ? 19.779 8.516 2.793 1.00 88.31 97 GLY A O 1
ATOM 731 N N . VAL A 1 98 ? 17.787 9.543 2.936 1.00 86.88 98 VAL A N 1
ATOM 732 C CA . VAL A 1 98 ? 17.853 10.223 1.650 1.00 86.88 98 VAL A CA 1
ATOM 733 C C . VAL A 1 98 ? 17.675 11.706 1.936 1.00 86.88 98 VAL A C 1
ATOM 735 O O . VAL A 1 98 ? 16.755 12.083 2.659 1.00 86.88 98 VAL A O 1
ATOM 738 N N . LYS A 1 99 ? 18.552 12.548 1.392 1.00 83.31 99 LYS A N 1
ATOM 739 C CA . LYS A 1 99 ? 18.419 14.010 1.420 1.00 83.31 99 LYS A CA 1
ATOM 740 C C . LYS A 1 99 ? 18.408 14.529 -0.013 1.00 83.31 99 LYS A C 1
ATOM 742 O O . LYS A 1 99 ? 19.077 13.964 -0.875 1.00 83.31 99 LYS A O 1
ATOM 747 N N . TYR A 1 100 ? 17.633 15.580 -0.259 1.00 82.25 100 TYR A N 1
ATOM 748 C CA . TYR A 1 100 ? 17.655 16.314 -1.520 1.00 82.25 100 TYR A CA 1
ATOM 749 C C . TYR A 1 100 ? 18.290 17.680 -1.284 1.00 82.25 100 TYR A C 1
ATOM 751 O O . TYR A 1 100 ? 17.820 18.446 -0.442 1.00 82.25 100 TYR A O 1
ATOM 759 N N . SER A 1 101 ? 19.368 17.968 -2.000 1.00 80.75 101 SER A N 1
ATOM 760 C CA . SER A 1 101 ? 20.094 19.235 -1.916 1.00 80.75 101 SER A CA 1
ATOM 761 C C . SER A 1 101 ? 20.752 19.519 -3.258 1.00 80.75 101 SER A C 1
ATOM 763 O O . SER A 1 101 ? 21.261 18.599 -3.890 1.00 80.75 101 SER A O 1
ATOM 765 N N . ASP A 1 102 ? 20.738 20.778 -3.692 1.00 80.75 102 ASP A N 1
ATOM 766 C CA . ASP A 1 102 ? 21.413 21.230 -4.919 1.00 80.75 102 ASP A CA 1
ATOM 767 C C . ASP A 1 102 ? 21.031 20.448 -6.192 1.00 80.75 102 ASP A C 1
ATOM 769 O O . ASP A 1 102 ? 21.836 20.276 -7.101 1.00 80.75 102 ASP A O 1
ATOM 773 N N . GLY A 1 103 ? 19.779 19.982 -6.277 1.00 75.94 103 GLY A N 1
ATOM 774 C CA . GLY A 1 103 ? 19.284 19.238 -7.440 1.00 75.94 103 GLY A CA 1
ATOM 775 C C . GLY A 1 103 ? 19.576 17.736 -7.415 1.00 75.94 103 GLY A C 1
ATOM 776 O O . GLY A 1 103 ? 19.140 17.022 -8.317 1.00 75.94 103 GLY A O 1
ATOM 777 N N . GLU A 1 104 ? 20.271 17.239 -6.390 1.00 80.06 104 GLU A N 1
ATOM 778 C CA . GLU A 1 104 ? 20.698 15.846 -6.303 1.00 80.06 104 GLU A CA 1
ATOM 779 C C . GLU A 1 104 ? 20.182 15.151 -5.040 1.00 80.06 104 GLU A C 1
ATOM 781 O O . GLU A 1 104 ? 20.017 15.749 -3.972 1.00 80.06 104 GLU A O 1
ATOM 786 N N . PHE A 1 105 ? 19.948 13.842 -5.161 1.00 81.12 105 PHE A N 1
ATOM 787 C CA . PHE A 1 105 ? 19.710 12.982 -4.010 1.00 81.12 105 PHE A CA 1
ATOM 788 C C . PHE A 1 105 ? 21.025 12.417 -3.499 1.00 81.12 105 PHE A C 1
ATOM 790 O O . PHE A 1 105 ? 21.738 11.724 -4.223 1.00 81.12 105 PHE A O 1
ATOM 797 N N . THR A 1 106 ? 21.298 12.642 -2.220 1.00 79.75 106 THR A N 1
ATOM 798 C CA . THR A 1 106 ? 22.426 12.027 -1.526 1.00 79.75 106 THR A CA 1
ATOM 799 C C . THR A 1 106 ? 21.913 11.026 -0.499 1.00 79.75 106 THR A C 1
ATOM 801 O O . THR A 1 106 ? 20.956 11.283 0.236 1.00 79.75 106 THR A O 1
ATOM 804 N N . ALA A 1 107 ? 22.539 9.848 -0.467 1.00 81.38 107 ALA A N 1
ATOM 805 C CA . ALA A 1 107 ? 22.315 8.875 0.591 1.00 81.38 107 ALA A CA 1
ATOM 806 C C . ALA A 1 107 ? 23.215 9.223 1.783 1.00 81.38 107 ALA A C 1
ATOM 808 O O . ALA A 1 107 ? 24.430 9.351 1.624 1.00 81.38 107 ALA A O 1
ATOM 809 N N . ASN A 1 108 ? 22.637 9.359 2.973 1.00 82.19 108 ASN A N 1
ATOM 810 C CA . ASN A 1 108 ? 23.385 9.508 4.221 1.00 82.19 108 ASN A CA 1
ATOM 811 C C . ASN A 1 108 ? 23.352 8.213 5.047 1.00 82.19 108 ASN A C 1
ATOM 813 O O . ASN A 1 108 ? 22.703 7.230 4.680 1.00 82.19 108 ASN A O 1
ATOM 817 N N . ALA A 1 109 ? 24.095 8.199 6.159 1.00 82.81 109 ALA A N 1
ATOM 818 C CA . ALA A 1 109 ? 24.129 7.066 7.082 1.00 82.81 109 ALA A CA 1
ATOM 819 C C . ALA A 1 109 ? 22.711 6.626 7.491 1.00 82.81 109 ALA A C 1
ATOM 821 O O . ALA A 1 109 ? 21.791 7.445 7.526 1.00 82.81 109 ALA A O 1
ATOM 822 N N . SER A 1 110 ? 22.545 5.332 7.794 1.00 81.44 110 SER A N 1
ATOM 823 C CA . SER A 1 110 ? 21.264 4.791 8.263 1.00 81.44 110 SER A CA 1
ATOM 824 C C . SER A 1 110 ? 20.786 5.567 9.488 1.00 81.44 110 SER A C 1
ATOM 826 O O . SER A 1 110 ? 21.469 5.534 10.511 1.00 81.44 110 SER A O 1
ATOM 828 N N . PRO A 1 111 ? 19.609 6.209 9.432 1.00 84.38 111 PRO A N 1
ATOM 829 C CA . PRO A 1 111 ? 19.020 6.816 10.613 1.00 84.38 111 PRO A CA 1
ATOM 830 C C . PRO A 1 111 ? 18.281 5.770 11.460 1.00 84.38 111 PRO A C 1
ATOM 832 O O . PRO A 1 111 ? 17.897 6.069 12.584 1.00 84.38 111 PRO A O 1
ATOM 835 N N . MET A 1 112 ? 18.071 4.550 10.944 1.00 91.31 112 MET A N 1
ATOM 836 C CA . MET A 1 112 ? 17.467 3.439 11.683 1.00 91.31 112 MET A CA 1
ATOM 837 C C . MET A 1 112 ? 18.552 2.625 12.409 1.00 91.31 112 MET A C 1
ATOM 839 O O . MET A 1 112 ? 19.613 2.383 11.823 1.00 91.31 112 MET A O 1
ATOM 843 N N . PRO A 1 113 ? 18.293 2.149 13.641 1.00 89.38 113 PRO A N 1
ATOM 844 C CA . PRO A 1 113 ? 19.307 1.485 14.463 1.00 89.38 113 PRO A CA 1
ATOM 845 C C . PRO A 1 113 ? 19.607 0.040 14.043 1.00 89.38 113 PRO A C 1
ATOM 847 O O . PRO A 1 113 ? 20.600 -0.533 14.485 1.00 89.38 113 PRO A O 1
ATOM 850 N N . GLU A 1 114 ? 18.759 -0.569 13.214 1.00 91.62 114 GLU A N 1
ATOM 851 C CA . GLU A 1 114 ? 18.882 -1.972 12.818 1.00 91.62 114 GLU A CA 1
ATOM 852 C C . GLU A 1 114 ? 18.245 -2.251 11.450 1.00 91.62 114 GLU A C 1
ATOM 854 O O . GLU A 1 114 ? 17.585 -1.394 10.856 1.00 91.62 114 GLU A O 1
ATOM 859 N N . ALA A 1 115 ? 18.438 -3.481 10.972 1.00 93.19 115 ALA A N 1
ATOM 860 C CA . ALA A 1 115 ? 17.744 -4.022 9.812 1.00 93.19 115 ALA A CA 1
ATOM 861 C C . ALA A 1 115 ? 16.487 -4.803 10.228 1.00 93.19 115 ALA A C 1
ATOM 863 O O . ALA A 1 115 ? 16.438 -5.401 11.303 1.00 93.19 115 ALA A O 1
ATOM 864 N N . PHE A 1 116 ? 15.487 -4.851 9.350 1.00 94.25 116 PHE A N 1
ATOM 865 C CA . PHE A 1 116 ? 14.178 -5.434 9.643 1.00 94.25 116 PHE A CA 1
ATOM 866 C C . PHE A 1 116 ? 13.889 -6.642 8.752 1.00 94.25 116 PHE A C 1
ATOM 868 O O . PHE A 1 116 ? 13.761 -6.512 7.534 1.00 94.25 116 PHE A O 1
ATOM 875 N N . THR A 1 117 ? 13.770 -7.820 9.361 1.00 92.19 117 THR A N 1
ATOM 876 C CA . THR A 1 117 ? 13.412 -9.066 8.669 1.00 92.19 117 THR A CA 1
ATOM 877 C C . THR A 1 117 ? 11.923 -9.090 8.328 1.00 92.19 117 THR A C 1
ATOM 879 O O . THR A 1 117 ? 11.092 -8.707 9.149 1.00 92.19 117 THR A O 1
ATOM 882 N N . LYS A 1 118 ? 11.589 -9.526 7.109 1.00 88.38 118 LYS A N 1
ATOM 883 C CA . LYS A 1 118 ? 10.205 -9.742 6.663 1.00 88.38 118 LYS A CA 1
ATOM 884 C C . LYS A 1 118 ? 9.646 -11.058 7.239 1.00 88.38 118 LYS A C 1
ATOM 886 O O . LYS A 1 118 ? 10.427 -11.999 7.305 1.00 88.38 118 LYS A O 1
ATOM 891 N N . PRO A 1 119 ? 8.334 -11.154 7.547 1.00 89.31 119 PRO A N 1
ATOM 892 C CA . PRO A 1 119 ? 7.293 -10.163 7.287 1.00 89.31 119 PRO A CA 1
ATOM 893 C C . PRO A 1 119 ? 7.329 -8.992 8.276 1.00 89.31 119 PRO A C 1
ATOM 895 O O . PRO A 1 119 ? 7.359 -9.156 9.494 1.00 89.31 119 PRO A O 1
ATOM 898 N N . VAL A 1 120 ? 7.327 -7.786 7.710 1.00 92.62 120 VAL A N 1
ATOM 899 C CA . VAL A 1 120 ? 7.319 -6.524 8.444 1.00 92.62 120 VAL A CA 1
ATOM 900 C C . VAL A 1 120 ? 6.415 -5.537 7.716 1.00 92.62 120 VAL A C 1
ATOM 902 O O . VAL A 1 120 ? 6.464 -5.439 6.486 1.00 92.62 120 VAL A O 1
ATOM 905 N N . ASP A 1 121 ? 5.608 -4.800 8.472 1.00 93.44 121 ASP A N 1
ATOM 906 C CA . ASP A 1 121 ? 4.828 -3.680 7.955 1.00 93.44 121 ASP A CA 1
ATOM 907 C C . ASP A 1 121 ? 5.347 -2.365 8.534 1.00 93.44 121 ASP A C 1
ATOM 909 O O . ASP A 1 121 ? 5.687 -2.274 9.715 1.00 93.44 121 ASP A O 1
ATOM 913 N N . PHE A 1 122 ? 5.418 -1.351 7.675 1.00 93.38 122 PHE A N 1
ATOM 914 C CA . PHE A 1 122 ? 5.864 -0.012 8.032 1.00 93.38 122 PHE A CA 1
ATOM 915 C C . PHE A 1 122 ? 4.744 0.964 7.734 1.00 93.38 122 PHE A C 1
ATOM 917 O O . PHE A 1 122 ? 4.300 1.069 6.586 1.00 93.38 122 PHE A O 1
ATOM 924 N N . LYS A 1 123 ? 4.364 1.743 8.741 1.00 92.31 123 LYS A N 1
ATOM 925 C CA . LYS A 1 123 ? 3.372 2.798 8.597 1.00 92.31 123 LYS A CA 1
ATOM 926 C C . LYS A 1 123 ? 3.969 4.115 9.060 1.00 92.31 123 LYS A C 1
ATOM 928 O O . LYS A 1 123 ? 4.400 4.252 10.204 1.00 92.31 123 LYS A O 1
ATOM 933 N N . LEU A 1 124 ? 3.975 5.094 8.161 1.00 88.19 124 LEU A N 1
ATOM 934 C CA . LEU A 1 124 ? 4.192 6.480 8.541 1.00 88.19 124 LEU A CA 1
ATOM 935 C C . LEU A 1 124 ? 2.913 7.005 9.187 1.00 88.19 124 LEU A C 1
ATOM 937 O O . LEU A 1 124 ? 1.821 6.846 8.637 1.00 88.19 124 LEU A O 1
ATOM 941 N N . ALA A 1 125 ? 3.041 7.660 10.329 1.00 77.00 125 ALA A N 1
ATOM 942 C CA . ALA A 1 125 ? 1.928 8.398 10.886 1.00 77.00 125 ALA A CA 1
ATOM 943 C C . ALA A 1 125 ? 1.840 9.783 10.235 1.00 77.00 125 ALA A C 1
ATOM 945 O O . ALA A 1 125 ? 2.720 10.627 10.394 1.00 77.00 125 ALA A O 1
ATOM 946 N N . SER A 1 126 ? 0.745 10.029 9.525 1.00 63.88 126 SER A N 1
ATOM 947 C CA . SER A 1 126 ? 0.482 11.284 8.813 1.00 63.88 126 SER A CA 1
ATOM 948 C C . SER A 1 126 ? 0.092 12.457 9.724 1.00 63.88 126 SER A C 1
ATOM 950 O O . SER A 1 126 ? -0.043 13.580 9.249 1.00 63.88 126 SER A O 1
ATOM 952 N N . GLN A 1 127 ? -0.099 12.216 11.025 1.00 62.06 127 GLN A N 1
ATOM 953 C CA . GLN A 1 127 ? -0.489 13.218 12.020 1.00 62.06 127 GLN A CA 1
ATOM 954 C C . GLN A 1 127 ? 0.424 13.141 13.254 1.00 62.06 127 GLN A C 1
ATOM 956 O O . GLN A 1 127 ? 0.900 12.051 13.574 1.00 62.06 127 GLN A O 1
ATOM 961 N N . PRO A 1 128 ? 0.660 14.252 13.978 1.00 57.75 128 PRO A N 1
ATOM 962 C CA . PRO A 1 128 ? 1.312 14.259 15.289 1.00 57.75 128 PRO A CA 1
ATOM 963 C C . PRO A 1 128 ? 0.601 13.323 16.273 1.00 57.75 128 PRO A C 1
ATOM 965 O O . PRO A 1 128 ? -0.432 13.669 16.834 1.00 57.75 128 PRO A O 1
ATOM 968 N N . VAL A 1 129 ? 1.134 12.128 16.520 1.00 57.91 129 VAL A N 1
ATOM 969 C CA . VAL A 1 129 ? 0.470 11.141 17.386 1.00 57.91 129 VAL A CA 1
ATOM 970 C C . VAL A 1 129 ? 0.872 11.370 18.853 1.00 57.91 129 VAL A C 1
ATOM 972 O O . VAL A 1 129 ? 1.372 10.478 19.516 1.00 57.91 129 VAL A O 1
ATOM 975 N N . GLY A 1 130 ? 0.723 12.590 19.375 1.00 56.31 130 GLY A N 1
ATOM 976 C CA . GLY A 1 130 ? 1.131 12.929 20.752 1.00 56.31 130 GLY A CA 1
ATOM 977 C C . GLY A 1 130 ? 2.645 13.099 20.979 1.00 56.31 130 GLY A C 1
ATOM 978 O O . GLY A 1 130 ? 3.059 13.342 22.108 1.00 56.31 130 GLY A O 1
ATOM 979 N N . PHE A 1 131 ? 3.469 13.017 19.928 1.00 57.75 131 PHE A N 1
ATOM 980 C CA . PHE A 1 131 ? 4.934 13.211 19.963 1.00 57.75 131 PHE A CA 1
ATOM 981 C C . PHE A 1 131 ? 5.379 14.569 19.392 1.00 57.75 131 PHE A C 1
ATOM 983 O O . PHE A 1 131 ? 6.526 14.752 18.989 1.00 57.75 131 PHE A O 1
ATOM 990 N N . GLY A 1 132 ? 4.456 15.532 19.324 1.00 64.12 132 GLY A N 1
ATOM 991 C CA . GLY A 1 132 ? 4.681 16.804 18.641 1.00 64.12 132 GLY A CA 1
ATOM 992 C C . GLY A 1 132 ? 4.824 16.642 17.124 1.00 64.12 132 GLY A C 1
ATOM 993 O O . GLY A 1 132 ? 4.442 15.627 16.544 1.00 64.12 132 GLY A O 1
ATOM 994 N N . ALA A 1 133 ? 5.369 17.667 16.470 1.00 69.25 133 ALA A N 1
ATOM 995 C CA . ALA A 1 133 ? 5.537 17.716 15.018 1.00 69.25 133 ALA A CA 1
ATOM 996 C C . ALA A 1 133 ? 6.778 16.954 14.517 1.00 69.25 133 ALA A C 1
ATOM 998 O O . ALA A 1 133 ? 7.274 17.265 13.435 1.00 69.25 133 ALA A O 1
ATOM 999 N N . GLN A 1 134 ? 7.299 15.984 15.274 1.00 76.81 134 GLN A N 1
ATOM 1000 C CA . GLN A 1 134 ? 8.384 15.129 14.792 1.00 76.81 134 GLN A CA 1
ATOM 1001 C C . GLN A 1 134 ? 7.841 14.027 13.871 1.00 76.81 134 GLN A C 1
ATOM 1003 O O . GLN A 1 134 ? 6.642 13.739 13.905 1.00 76.81 134 GLN A O 1
ATOM 1008 N N . PRO A 1 135 ? 8.659 13.464 12.971 1.00 80.69 135 PRO A N 1
ATOM 1009 C CA . PRO A 1 135 ? 8.286 12.283 12.206 1.00 80.69 135 PRO A CA 1
ATOM 1010 C C . PRO A 1 135 ? 8.341 11.001 13.044 1.00 80.69 135 PRO A C 1
ATOM 1012 O O . PRO A 1 135 ? 9.296 10.779 13.793 1.00 80.69 135 PRO A O 1
ATOM 1015 N N . HIS A 1 136 ? 7.352 10.122 12.860 1.00 85.81 136 HIS A N 1
ATOM 1016 C CA . HIS A 1 136 ? 7.260 8.841 13.564 1.00 85.81 136 HIS A CA 1
ATOM 1017 C C . HIS A 1 136 ? 6.772 7.710 12.657 1.00 85.81 136 HIS A C 1
ATOM 1019 O O . HIS A 1 136 ? 5.857 7.874 11.846 1.00 85.81 136 HIS A O 1
ATOM 1025 N N . ILE A 1 137 ? 7.410 6.549 12.812 1.00 91.44 137 ILE A N 1
ATOM 1026 C CA . ILE A 1 137 ? 7.209 5.350 11.996 1.00 91.44 137 ILE A CA 1
ATOM 1027 C C . ILE A 1 137 ? 6.826 4.197 12.921 1.00 91.44 137 ILE A C 1
ATOM 1029 O O . ILE A 1 137 ? 7.584 3.835 13.820 1.00 91.44 137 ILE A O 1
ATOM 1033 N N . GLY A 1 138 ? 5.654 3.611 12.690 1.00 93.25 138 GLY A N 1
ATOM 1034 C CA . GLY A 1 138 ? 5.244 2.354 13.309 1.00 93.25 138 GLY A CA 1
ATOM 1035 C C . GLY A 1 138 ? 5.751 1.170 12.500 1.00 93.25 138 GLY A C 1
ATOM 1036 O O . GLY A 1 138 ? 5.630 1.161 11.274 1.00 93.25 138 GLY A O 1
ATOM 1037 N N . ILE A 1 139 ? 6.304 0.177 13.186 1.00 95.75 139 ILE A N 1
ATOM 1038 C CA . ILE A 1 139 ? 6.870 -1.029 12.592 1.00 95.75 139 ILE A CA 1
ATOM 1039 C C . ILE A 1 139 ? 6.284 -2.245 13.307 1.00 95.75 139 ILE A C 1
ATOM 1041 O O . ILE A 1 139 ? 6.538 -2.460 14.493 1.00 95.75 139 ILE A O 1
ATOM 1045 N N . ALA A 1 140 ? 5.499 -3.040 12.583 1.00 96.81 140 ALA A N 1
ATOM 1046 C CA . ALA A 1 140 ? 5.004 -4.337 13.038 1.00 96.81 140 ALA A CA 1
ATOM 1047 C C . ALA A 1 140 ? 5.928 -5.439 12.518 1.00 96.81 140 ALA A C 1
ATOM 1049 O O . ALA A 1 140 ? 6.071 -5.597 11.309 1.00 96.81 140 ALA A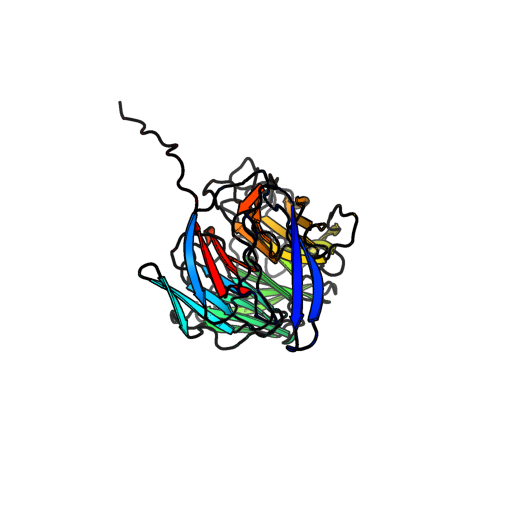 O 1
ATOM 1050 N N . GLN A 1 141 ? 6.566 -6.177 13.424 1.00 96.00 141 GLN A N 1
ATOM 1051 C CA . GLN A 1 141 ? 7.503 -7.251 13.106 1.00 96.00 141 GLN A CA 1
ATOM 1052 C C . GLN A 1 141 ? 6.883 -8.583 13.507 1.00 96.00 141 GLN A C 1
ATOM 1054 O O . GLN A 1 141 ? 6.891 -8.955 14.685 1.00 96.00 141 GLN A O 1
ATOM 1059 N N . GLU A 1 142 ? 6.341 -9.284 12.517 1.00 95.06 142 GLU A N 1
ATOM 1060 C CA . GLU A 1 142 ? 5.533 -10.479 12.743 1.00 95.06 142 GLU A CA 1
ATOM 1061 C C . GLU A 1 142 ? 6.366 -11.592 13.397 1.00 95.06 142 GLU A C 1
ATOM 1063 O O . GLU A 1 142 ? 6.013 -12.079 14.470 1.00 95.06 142 GLU A O 1
ATOM 1068 N N . ASP A 1 143 ? 7.538 -11.894 12.828 1.00 91.88 143 ASP A N 1
ATOM 1069 C CA . ASP A 1 143 ? 8.444 -12.953 13.304 1.00 91.88 143 ASP A CA 1
ATOM 1070 C C . ASP A 1 143 ? 9.036 -12.686 14.694 1.00 91.88 143 ASP A C 1
ATOM 1072 O O . ASP A 1 143 ? 9.478 -13.608 15.379 1.00 91.88 143 ASP A O 1
ATOM 1076 N N . GLN A 1 144 ? 9.069 -11.420 15.116 1.00 94.75 144 GLN A N 1
ATOM 1077 C CA . GLN A 1 144 ? 9.584 -11.030 16.430 1.00 94.75 144 GLN A CA 1
ATOM 1078 C C . GLN A 1 144 ? 8.479 -10.882 17.478 1.00 94.75 144 GLN A C 1
ATOM 1080 O O . GLN A 1 144 ? 8.798 -10.582 18.626 1.00 94.75 144 GLN A O 1
ATOM 1085 N N . ASN A 1 145 ? 7.205 -11.074 17.110 1.00 96.62 145 ASN A N 1
ATOM 1086 C CA . ASN A 1 145 ? 6.056 -10.802 17.975 1.00 96.62 145 ASN A CA 1
ATOM 1087 C C . ASN A 1 145 ? 6.163 -9.423 18.646 1.00 96.62 145 ASN A C 1
ATOM 1089 O O . ASN A 1 145 ? 6.085 -9.287 19.873 1.00 96.62 145 ASN A O 1
ATOM 1093 N N . ARG A 1 146 ? 6.405 -8.388 17.837 1.00 95.56 146 ARG A N 1
ATOM 1094 C CA . ARG A 1 146 ? 6.762 -7.071 18.362 1.00 95.56 146 ARG A CA 1
ATOM 1095 C C . ARG A 1 146 ? 6.245 -5.948 17.484 1.00 95.56 146 ARG A C 1
ATOM 1097 O O . ARG A 1 146 ? 6.388 -5.975 16.263 1.00 95.56 146 ARG A O 1
ATOM 1104 N N . PHE A 1 147 ? 5.685 -4.930 18.121 1.00 95.88 147 PHE A N 1
ATOM 1105 C CA . PHE A 1 147 ? 5.427 -3.635 17.515 1.00 95.88 147 PHE A CA 1
ATOM 1106 C C . PHE A 1 147 ? 6.368 -2.600 18.123 1.00 95.88 147 PHE A C 1
ATOM 1108 O O . PHE A 1 147 ? 6.512 -2.521 19.344 1.00 95.88 147 PHE A O 1
ATOM 1115 N N . ARG A 1 148 ? 6.973 -1.774 17.273 1.00 93.56 148 ARG A N 1
ATOM 1116 C CA . ARG A 1 148 ? 7.788 -0.641 17.701 1.00 93.56 148 ARG A CA 1
ATOM 1117 C C . ARG A 1 148 ? 7.365 0.627 17.005 1.00 93.56 148 ARG A C 1
ATOM 1119 O O . ARG A 1 148 ? 6.981 0.606 15.840 1.00 93.56 148 ARG A O 1
ATOM 1126 N N . MET A 1 149 ? 7.500 1.741 17.706 1.00 91.44 149 MET A N 1
ATOM 1127 C CA . MET A 1 149 ? 7.370 3.050 17.096 1.00 91.44 149 MET A CA 1
ATOM 1128 C C . MET A 1 149 ? 8.648 3.841 17.290 1.00 91.44 149 MET A C 1
ATOM 1130 O O . MET A 1 149 ? 9.105 4.060 18.415 1.00 91.44 149 MET A O 1
ATOM 1134 N N . PHE A 1 150 ? 9.189 4.273 16.163 1.00 90.25 150 PHE A N 1
ATOM 1135 C CA . PHE A 1 150 ? 10.408 5.044 16.077 1.00 90.25 150 PHE A CA 1
ATOM 1136 C C . PHE A 1 150 ? 10.075 6.514 15.856 1.00 90.25 150 PHE A C 1
ATOM 1138 O O . PHE A 1 150 ? 9.214 6.825 15.033 1.00 90.25 150 PHE A O 1
ATOM 1145 N N . VAL A 1 151 ? 10.763 7.409 16.558 1.00 87.12 151 VAL A N 1
ATOM 1146 C CA . VAL A 1 151 ? 10.601 8.864 16.437 1.00 87.12 151 VAL A CA 1
ATOM 1147 C C . VAL A 1 151 ? 11.946 9.481 16.083 1.00 87.12 151 VAL A C 1
ATOM 1149 O O . VAL A 1 151 ? 12.964 9.104 16.660 1.00 87.12 151 VAL A O 1
ATOM 1152 N N . ASN A 1 152 ? 11.964 10.423 15.143 1.00 83.81 152 ASN A N 1
ATOM 1153 C CA . ASN A 1 152 ? 13.166 11.205 14.870 1.00 83.81 152 ASN A CA 1
ATOM 1154 C C . ASN A 1 152 ? 13.281 12.334 15.911 1.00 83.81 152 ASN A C 1
ATOM 1156 O O . ASN A 1 152 ? 12.557 13.326 15.840 1.00 83.81 152 ASN A O 1
ATOM 1160 N N . THR A 1 153 ? 14.142 12.153 16.914 1.00 69.94 153 THR A N 1
ATOM 1161 C CA . THR A 1 153 ? 14.293 13.071 18.061 1.00 69.94 153 THR A CA 1
ATOM 1162 C C . THR A 1 153 ? 15.380 14.128 17.853 1.00 69.94 153 THR A C 1
ATOM 1164 O O . THR A 1 153 ? 15.342 15.174 18.501 1.00 69.94 153 THR A O 1
ATOM 1167 N N . SER A 1 154 ? 16.326 13.891 16.940 1.00 66.06 154 SER A N 1
ATOM 1168 C CA . SER A 1 154 ? 17.561 14.679 16.781 1.00 66.06 154 SER A CA 1
ATOM 1169 C C . SER A 1 154 ? 17.792 15.220 15.363 1.00 66.06 154 SER A C 1
ATOM 1171 O O . SER A 1 154 ? 18.809 15.859 15.110 1.00 66.06 154 SER A O 1
ATOM 1173 N N . GLY A 1 155 ? 16.871 14.971 14.430 1.00 66.31 155 GLY A N 1
ATOM 1174 C CA . GLY A 1 155 ? 16.981 15.355 13.020 1.00 66.31 155 GLY A CA 1
ATOM 1175 C C . GLY A 1 155 ? 17.658 14.298 12.143 1.00 66.31 155 GLY A C 1
ATOM 1176 O O . GLY A 1 155 ? 17.297 14.185 10.973 1.00 66.31 155 GLY A O 1
ATOM 1177 N N . ASP A 1 156 ? 18.544 13.466 12.700 1.00 72.50 156 ASP A N 1
ATOM 1178 C CA . ASP A 1 156 ? 19.344 12.507 11.924 1.00 72.50 156 ASP A CA 1
ATOM 1179 C C . ASP A 1 156 ? 19.197 11.035 12.362 1.00 72.50 156 ASP A C 1
ATOM 1181 O O . ASP A 1 156 ? 19.662 10.152 11.642 1.00 72.50 156 ASP A O 1
ATOM 1185 N N . THR A 1 157 ? 18.542 10.731 13.491 1.00 85.06 157 THR A N 1
ATOM 1186 C CA . THR A 1 157 ? 18.382 9.347 13.982 1.00 85.06 157 THR A CA 1
ATOM 1187 C C . THR A 1 157 ? 16.981 9.063 14.513 1.00 85.06 157 THR A C 1
ATOM 1189 O O . THR A 1 157 ? 16.389 9.876 15.219 1.00 85.06 157 THR A O 1
ATOM 1192 N N . PHE A 1 158 ? 16.473 7.869 14.212 1.00 88.81 158 PHE A N 1
ATOM 1193 C CA . PHE A 1 158 ? 15.216 7.340 14.721 1.00 88.81 158 PHE A CA 1
ATOM 1194 C C . PHE A 1 158 ? 15.451 6.508 15.984 1.00 88.81 158 PHE A C 1
ATOM 1196 O O . PHE A 1 158 ? 16.135 5.485 15.955 1.00 88.81 158 PHE A O 1
ATOM 1203 N N . GLU A 1 159 ? 14.824 6.911 17.084 1.00 88.19 159 GLU A N 1
ATOM 1204 C CA . GLU A 1 159 ? 14.889 6.213 18.367 1.00 88.19 159 GLU A CA 1
ATOM 1205 C C . GLU A 1 159 ? 13.578 5.474 18.640 1.00 88.19 159 GLU A C 1
ATOM 1207 O O . GLU A 1 159 ? 12.489 5.996 18.391 1.00 88.19 159 GLU A O 1
ATOM 1212 N N . SER A 1 160 ? 13.670 4.243 19.150 1.00 88.75 160 SER A N 1
ATOM 1213 C CA . SER A 1 160 ? 12.494 3.461 19.542 1.00 88.75 160 SER A CA 1
ATOM 1214 C C . SER A 1 160 ? 11.918 4.024 20.837 1.00 88.75 160 SER A C 1
ATOM 1216 O O . SER A 1 160 ? 12.530 3.888 21.893 1.00 88.75 160 SER A O 1
ATOM 1218 N N . LEU A 1 161 ? 10.731 4.621 20.763 1.00 86.00 161 LEU A N 1
ATOM 1219 C CA . LEU A 1 161 ? 10.067 5.235 21.916 1.00 86.00 161 LEU A CA 1
ATOM 1220 C C . LEU A 1 161 ? 8.922 4.378 22.460 1.00 86.00 161 LEU A C 1
ATOM 1222 O O . LEU A 1 161 ? 8.647 4.390 23.657 1.00 86.00 161 LEU A O 1
ATOM 1226 N N . ILE A 1 162 ? 8.273 3.611 21.584 1.00 88.31 162 ILE A N 1
ATOM 1227 C CA . ILE A 1 162 ? 7.331 2.566 21.983 1.00 88.31 162 ILE A CA 1
ATOM 1228 C C . ILE A 1 162 ? 7.900 1.236 21.550 1.00 88.31 162 ILE A C 1
ATOM 1230 O O . ILE A 1 162 ? 8.323 1.074 20.406 1.00 88.31 162 ILE A O 1
ATOM 1234 N N . ASP A 1 163 ? 7.837 0.288 22.466 1.00 92.38 163 ASP A N 1
ATOM 1235 C CA . ASP A 1 163 ? 8.220 -1.084 22.243 1.00 92.38 163 ASP A CA 1
ATOM 1236 C C . ASP A 1 163 ? 7.237 -1.997 22.968 1.00 92.38 163 ASP A C 1
ATOM 1238 O O . ASP A 1 163 ? 7.127 -1.961 24.194 1.00 92.38 163 ASP A O 1
ATOM 1242 N N . TYR A 1 164 ? 6.457 -2.746 22.196 1.00 93.50 164 TYR A N 1
ATOM 1243 C CA . TYR A 1 164 ? 5.347 -3.529 22.706 1.00 93.50 164 TYR A CA 1
ATOM 1244 C C . TYR A 1 164 ? 5.398 -4.952 22.156 1.00 93.50 164 TYR A C 1
ATOM 1246 O O . TYR A 1 164 ? 5.356 -5.166 20.942 1.00 93.50 164 TYR A O 1
ATOM 1254 N N . THR A 1 165 ? 5.448 -5.938 23.050 1.00 95.38 165 THR A N 1
ATOM 1255 C CA . THR A 1 165 ? 5.331 -7.353 22.682 1.00 95.38 165 THR A CA 1
ATOM 1256 C C . THR A 1 165 ? 3.898 -7.653 22.270 1.00 95.38 165 THR A C 1
ATOM 1258 O O . THR A 1 165 ? 2.959 -7.433 23.035 1.00 95.38 165 THR A O 1
ATOM 1261 N N . LEU A 1 166 ? 3.722 -8.163 21.058 1.00 94.25 166 LEU A N 1
ATOM 1262 C CA . LEU A 1 166 ? 2.420 -8.436 20.474 1.00 94.25 166 LEU A CA 1
ATOM 1263 C C . LEU A 1 166 ? 2.515 -9.668 19.581 1.00 94.25 166 LEU A C 1
ATOM 1265 O O . LEU A 1 166 ? 3.411 -9.734 18.759 1.00 94.25 166 LEU A O 1
ATOM 1269 N N . ASP A 1 167 ? 1.607 -10.632 19.694 1.00 95.19 167 ASP A N 1
ATOM 1270 C CA . ASP A 1 167 ? 1.691 -11.848 18.869 1.00 95.19 167 ASP A CA 1
ATOM 1271 C C . ASP A 1 167 ? 1.435 -11.542 17.385 1.00 95.19 167 ASP A C 1
ATOM 1273 O O . ASP A 1 167 ? 0.402 -10.958 17.052 1.00 95.19 167 ASP A O 1
ATOM 1277 N N . LYS A 1 168 ? 2.362 -11.943 16.510 1.00 96.06 168 LYS A N 1
ATOM 1278 C CA . LYS A 1 168 ? 2.289 -11.866 15.042 1.00 96.06 168 LYS A CA 1
ATOM 1279 C C . LYS A 1 168 ? 1.609 -10.594 14.489 1.00 96.06 168 LYS A C 1
ATOM 1281 O O . LYS A 1 168 ? 0.612 -10.697 13.764 1.00 96.06 168 LYS A O 1
ATOM 1286 N N . PRO A 1 169 ? 2.088 -9.381 14.820 1.00 97.31 169 PRO A N 1
ATOM 1287 C CA . PRO A 1 169 ? 1.514 -8.162 14.281 1.00 97.31 169 PRO A CA 1
ATOM 1288 C C . PRO A 1 169 ? 1.834 -8.085 12.791 1.00 97.31 169 PRO A C 1
ATOM 1290 O O . PRO A 1 169 ? 2.990 -8.218 12.396 1.00 97.31 169 PRO A O 1
ATOM 1293 N N . CYS A 1 170 ? 0.813 -7.864 11.972 1.00 96.38 170 CYS A N 1
ATOM 1294 C CA . CYS A 1 170 ? 0.942 -7.908 10.515 1.00 96.38 170 CYS A CA 1
ATOM 1295 C C . CYS A 1 170 ? 0.466 -6.631 9.813 1.00 96.38 170 CYS A C 1
ATOM 1297 O O . CYS A 1 170 ? 0.587 -6.525 8.595 1.00 96.38 170 CYS A O 1
ATOM 1299 N N . SER A 1 171 ? -0.073 -5.658 10.550 1.00 95.75 171 SER A N 1
ATOM 1300 C CA . SER A 1 171 ? -0.442 -4.354 9.991 1.00 95.75 171 SER A CA 1
ATOM 1301 C C . SER A 1 171 ? -0.545 -3.273 11.059 1.00 95.75 171 SER A C 1
ATOM 1303 O O . SER A 1 171 ? -0.867 -3.550 12.219 1.00 95.75 171 SER A O 1
ATOM 1305 N N . VAL A 1 172 ? -0.271 -2.032 10.654 1.00 94.75 172 VAL A N 1
ATOM 1306 C CA . VAL A 1 172 ? -0.321 -0.852 11.524 1.00 94.75 172 VAL A CA 1
ATOM 1307 C C . VAL A 1 172 ? -1.203 0.229 10.902 1.00 94.75 172 VAL A C 1
ATOM 1309 O O . VAL A 1 172 ? -1.017 0.615 9.749 1.00 94.75 172 VAL A O 1
ATOM 1312 N N . SER A 1 173 ? -2.118 0.779 11.697 1.00 92.31 173 SER A N 1
ATOM 1313 C CA . SER A 1 173 ? -2.886 1.984 11.376 1.00 92.31 173 SER A CA 1
ATOM 1314 C C . SER A 1 173 ? -2.800 2.978 12.532 1.00 92.31 173 SER A C 1
ATOM 1316 O O . SER A 1 173 ? -2.724 2.600 13.704 1.00 92.31 173 SER A O 1
ATOM 1318 N N . PHE A 1 174 ? -2.801 4.268 12.205 1.00 88.25 174 PHE A N 1
ATOM 1319 C CA . PHE A 1 174 ? -2.814 5.339 13.195 1.00 88.25 174 PHE A CA 1
ATOM 1320 C C . PHE A 1 174 ? -4.137 6.078 13.135 1.00 88.25 174 PHE A C 1
ATOM 1322 O O . PHE A 1 174 ? -4.585 6.519 12.072 1.00 88.25 174 PHE A O 1
ATOM 1329 N N . GLY A 1 175 ? -4.725 6.323 14.302 1.00 84.44 175 GLY A N 1
ATOM 1330 C CA . GLY A 1 175 ? -5.840 7.242 14.334 1.00 84.44 175 GLY A CA 1
ATOM 1331 C C . GLY A 1 175 ? -6.200 7.841 15.660 1.00 84.44 175 GLY A C 1
ATOM 1332 O O . GLY A 1 175 ? -5.346 7.999 16.523 1.00 84.44 175 GLY A O 1
ATOM 1333 N N . VAL A 1 176 ? -7.439 8.303 15.757 1.00 80.50 176 VAL A N 1
ATOM 1334 C CA . VAL A 1 176 ? -7.978 8.887 16.984 1.00 80.50 176 VAL A CA 1
ATOM 1335 C C . VAL A 1 176 ? -9.017 7.928 17.529 1.00 80.50 176 VAL A C 1
ATOM 1337 O O . VAL A 1 176 ? -9.773 7.341 16.763 1.00 80.50 176 VAL A O 1
ATOM 1340 N N . LEU A 1 177 ? -9.057 7.743 18.848 1.00 80.81 177 LEU A N 1
ATOM 1341 C CA . LEU A 1 177 ? -10.088 6.884 19.436 1.00 80.81 177 LEU A CA 1
ATOM 1342 C C . LEU A 1 177 ? -11.481 7.472 19.195 1.00 80.81 177 LEU A C 1
ATOM 1344 O O . LEU A 1 177 ? -12.384 6.747 18.811 1.00 80.81 177 LEU A O 1
ATOM 1348 N N . ALA A 1 178 ? -11.620 8.788 19.356 1.00 73.50 178 ALA A N 1
ATOM 1349 C CA . ALA A 1 178 ? -12.831 9.567 19.117 1.00 73.50 178 ALA A CA 1
ATOM 1350 C C . ALA A 1 178 ? -12.468 10.959 18.592 1.00 73.50 178 ALA A C 1
ATOM 1352 O O . ALA A 1 178 ? -11.332 11.414 18.749 1.00 73.50 178 ALA A O 1
ATOM 1353 N N . ASN A 1 179 ? -13.458 11.680 18.062 1.00 65.69 179 ASN A N 1
ATOM 1354 C CA . ASN A 1 179 ? -13.307 13.106 17.771 1.00 65.69 179 ASN A CA 1
ATOM 1355 C C . ASN A 1 179 ? -12.937 13.870 19.053 1.00 65.69 179 ASN A C 1
ATOM 1357 O O . ASN A 1 179 ? -13.678 13.839 20.034 1.00 65.69 179 ASN A O 1
ATOM 1361 N N . GLY A 1 180 ? -11.776 14.533 19.043 1.00 62.19 180 GLY A N 1
ATOM 1362 C CA . GLY A 1 180 ? -11.230 15.253 20.202 1.00 62.19 180 GLY A CA 1
ATOM 1363 C C . GLY A 1 180 ? -10.614 14.368 21.296 1.00 62.19 180 GLY A C 1
ATOM 1364 O O . GLY A 1 180 ? -10.281 14.875 22.363 1.00 62.19 180 GLY A O 1
ATOM 1365 N N . ALA A 1 181 ? -10.468 13.061 21.061 1.00 65.69 181 ALA A N 1
ATOM 1366 C CA . ALA A 1 181 ? -9.890 12.104 22.007 1.00 65.69 181 ALA A CA 1
ATOM 1367 C C . ALA A 1 181 ? -8.414 11.799 21.667 1.00 65.69 181 ALA A C 1
ATOM 1369 O O . ALA A 1 181 ? -7.940 12.190 20.596 1.00 65.69 181 ALA A O 1
ATOM 1370 N N . PRO A 1 182 ? -7.656 11.111 22.550 1.00 67.31 182 PRO A N 1
ATOM 1371 C CA . PRO A 1 182 ? -6.251 10.846 22.287 1.00 67.31 182 PRO A CA 1
ATOM 1372 C C . PRO A 1 182 ? -6.073 9.938 21.071 1.00 67.31 182 PRO A C 1
ATOM 1374 O O . PRO A 1 182 ? -6.934 9.119 20.722 1.00 67.31 182 PRO A O 1
ATOM 1377 N N . HIS A 1 183 ? -4.910 10.084 20.449 1.00 81.56 183 HIS A N 1
ATOM 1378 C CA . HIS A 1 183 ? -4.496 9.216 19.368 1.00 81.56 183 HIS A CA 1
ATOM 1379 C C . HIS A 1 183 ? -4.312 7.767 19.845 1.00 81.56 183 HIS A C 1
ATOM 1381 O O . HIS A 1 183 ? -4.012 7.495 21.012 1.00 81.56 183 HIS A O 1
ATOM 1387 N N . ALA A 1 184 ? -4.478 6.831 18.920 1.00 88.19 184 ALA A N 1
ATOM 1388 C CA . ALA A 1 184 ? -4.265 5.414 19.134 1.00 88.19 184 ALA A CA 1
ATOM 1389 C C . ALA A 1 184 ? -3.521 4.780 17.963 1.00 88.19 184 ALA A C 1
ATOM 1391 O O . ALA A 1 184 ? -3.544 5.266 16.827 1.00 88.19 184 ALA A O 1
ATOM 1392 N N . ILE A 1 185 ? -2.876 3.668 18.284 1.00 91.75 185 ILE A N 1
ATOM 1393 C CA . ILE A 1 185 ? -2.230 2.776 17.336 1.00 91.75 185 ILE A CA 1
ATOM 1394 C C . ILE A 1 185 ? -3.108 1.539 17.246 1.00 91.75 185 ILE A C 1
ATOM 1396 O O . ILE A 1 185 ? -3.372 0.882 18.253 1.00 91.75 185 ILE A O 1
ATOM 1400 N N . PHE A 1 186 ? -3.574 1.238 16.047 1.00 93.94 186 PHE A N 1
ATOM 1401 C CA . PHE A 1 186 ? -4.383 0.070 15.765 1.00 93.94 186 PHE A CA 1
ATOM 1402 C C . PHE A 1 186 ? -3.477 -0.964 15.096 1.00 93.94 186 PHE A C 1
ATOM 1404 O O . PHE A 1 186 ? -2.799 -0.666 14.111 1.00 93.94 186 PHE A O 1
ATOM 1411 N N . LEU A 1 187 ? -3.421 -2.160 15.671 1.00 96.62 187 LEU A N 1
ATOM 1412 C CA . LEU A 1 187 ? -2.470 -3.206 15.316 1.00 96.62 187 LEU A CA 1
ATOM 1413 C C . LEU A 1 187 ? -3.230 -4.468 14.952 1.00 96.62 187 LEU A C 1
ATOM 1415 O O . LEU A 1 187 ? -3.855 -5.097 15.803 1.00 96.62 187 LEU A O 1
ATOM 1419 N N . GLY A 1 188 ? -3.172 -4.834 13.683 1.00 97.56 188 GLY A N 1
ATOM 1420 C CA . GLY A 1 188 ? -3.731 -6.080 13.196 1.00 97.56 188 GLY A CA 1
ATOM 1421 C C . GLY A 1 188 ? -2.795 -7.253 13.464 1.00 97.56 188 GLY A C 1
ATOM 1422 O O . GLY A 1 188 ? -1.572 -7.092 13.419 1.00 97.56 188 GLY A O 1
ATOM 1423 N N . GLN A 1 189 ? -3.350 -8.425 13.762 1.00 97.62 189 GLN A N 1
ATOM 1424 C CA . GLN A 1 189 ? -2.591 -9.611 14.158 1.00 97.62 189 GLN A CA 1
ATOM 1425 C C . GLN A 1 189 ? -3.039 -10.836 13.366 1.00 97.62 189 GLN A C 1
ATOM 1427 O O . GLN A 1 189 ? -4.237 -11.068 13.189 1.00 97.62 189 GLN A O 1
ATOM 1432 N N . ARG A 1 190 ? -2.071 -11.641 12.920 1.00 96.56 190 ARG A N 1
ATOM 1433 C CA . ARG A 1 190 ? -2.348 -12.914 12.250 1.00 96.56 190 ARG A CA 1
ATOM 1434 C C . ARG A 1 190 ? -2.885 -13.935 13.253 1.00 96.56 190 ARG A C 1
ATOM 1436 O O . ARG A 1 190 ? -2.372 -14.027 14.367 1.00 96.56 190 ARG A O 1
ATOM 1443 N N . ASP A 1 191 ? -3.904 -14.693 12.853 1.00 95.56 191 ASP A N 1
ATOM 1444 C CA . ASP A 1 191 ? -4.537 -15.771 13.627 1.00 95.56 191 ASP A CA 1
ATOM 1445 C C . ASP A 1 191 ? -5.091 -15.353 15.007 1.00 95.56 191 ASP A C 1
ATOM 1447 O O . ASP A 1 191 ? -5.290 -16.200 15.883 1.00 95.56 191 ASP A O 1
ATOM 1451 N N . LYS A 1 192 ? -5.310 -14.053 15.259 1.00 95.50 192 LYS A N 1
ATOM 1452 C CA . LYS A 1 192 ? -5.686 -13.558 16.597 1.00 95.50 192 LYS A CA 1
ATOM 1453 C C . LYS A 1 192 ? -6.785 -12.505 16.583 1.00 95.50 192 LYS A C 1
ATOM 1455 O O . LYS A 1 192 ? -7.713 -12.622 17.380 1.00 95.50 192 LYS A O 1
ATOM 1460 N N . GLY A 1 193 ? -6.709 -11.521 15.694 1.00 96.19 193 GLY A N 1
ATOM 1461 C CA . GLY A 1 193 ? -7.631 -10.391 15.636 1.00 96.19 193 GLY A CA 1
ATOM 1462 C C . GLY A 1 193 ? -6.864 -9.077 15.553 1.00 96.19 193 GLY A C 1
ATOM 1463 O O . GLY A 1 193 ? -6.006 -8.905 14.689 1.00 96.19 193 GLY A O 1
ATOM 1464 N N . PHE A 1 194 ? -7.171 -8.127 16.432 1.00 96.75 194 PHE A N 1
ATOM 1465 C CA . PHE A 1 194 ? -6.456 -6.851 16.498 1.00 96.75 194 PHE A CA 1
ATOM 1466 C C . PHE A 1 194 ? -6.274 -6.384 17.941 1.00 96.75 194 PHE A C 1
ATOM 1468 O O . PHE A 1 194 ? -7.048 -6.730 18.829 1.00 96.75 194 PHE A O 1
ATOM 1475 N N . SER A 1 195 ? -5.285 -5.528 18.161 1.00 95.75 195 SER A N 1
ATOM 1476 C CA . SER A 1 195 ? -5.064 -4.809 19.411 1.00 95.75 195 SER A CA 1
ATOM 1477 C C . SER A 1 195 ? -5.051 -3.307 19.158 1.00 95.75 195 SER A C 1
ATOM 1479 O O . SER A 1 195 ? -4.589 -2.835 18.123 1.00 95.75 195 SER A O 1
ATOM 1481 N N . ILE A 1 196 ? -5.548 -2.535 20.116 1.00 93.50 196 ILE A N 1
ATOM 1482 C CA . ILE A 1 196 ? -5.518 -1.074 20.086 1.00 93.50 196 ILE A CA 1
ATOM 1483 C C . ILE A 1 196 ? -4.674 -0.614 21.259 1.00 93.50 196 ILE A C 1
ATOM 1485 O O . ILE A 1 196 ? -4.984 -0.924 22.412 1.00 93.50 196 ILE A O 1
ATOM 1489 N N . LEU A 1 197 ? -3.626 0.145 20.963 1.00 91.62 197 LEU A N 1
ATOM 1490 C CA . LEU A 1 197 ? -2.817 0.823 21.959 1.00 91.62 197 LEU A CA 1
ATOM 1491 C C . LEU A 1 197 ? -3.278 2.274 22.057 1.00 91.62 197 LEU A C 1
ATOM 1493 O O . LEU A 1 197 ? -3.226 3.023 21.080 1.00 91.62 197 LEU A O 1
ATOM 1497 N N . ARG A 1 198 ? -3.727 2.683 23.242 1.00 87.44 198 ARG A N 1
ATOM 1498 C CA . ARG A 1 198 ? -4.023 4.087 23.523 1.00 87.44 198 ARG A CA 1
ATOM 1499 C C . ARG A 1 198 ? -2.734 4.797 23.884 1.00 87.44 198 ARG A C 1
ATOM 1501 O O . ARG A 1 198 ? -1.984 4.323 24.737 1.00 87.44 198 ARG A O 1
ATOM 1508 N N . LEU A 1 199 ? -2.535 5.966 23.293 1.00 82.75 199 LEU A N 1
ATOM 1509 C CA . LEU A 1 199 ? -1.420 6.825 23.644 1.00 82.75 199 LEU A CA 1
ATOM 1510 C C . LEU A 1 199 ? -1.825 7.775 24.756 1.00 82.75 199 LEU A C 1
ATOM 1512 O O . LEU A 1 199 ? -2.949 8.278 24.810 1.00 82.75 199 LEU A O 1
ATOM 1516 N N . SER A 1 200 ? -0.917 7.961 25.698 1.00 76.00 200 SER A N 1
ATOM 1517 C CA . SER A 1 200 ? -1.097 8.841 26.844 1.00 76.00 200 SER A CA 1
ATOM 1518 C C . SER A 1 200 ? 0.190 9.619 27.055 1.00 76.00 200 SER A C 1
ATOM 1520 O O . SER A 1 200 ? 1.279 9.049 26.976 1.00 76.00 200 SER A O 1
ATOM 1522 N N . SER A 1 201 ? 0.062 10.921 27.297 1.00 67.50 201 SER A N 1
ATOM 1523 C CA . SER A 1 201 ? 1.164 11.739 27.786 1.00 67.50 201 SER A CA 1
ATOM 1524 C C . SER A 1 201 ? 1.262 11.602 29.305 1.00 67.50 201 SER A C 1
ATOM 1526 O O . SER A 1 201 ? 0.249 11.504 30.004 1.00 67.50 201 SER A O 1
ATOM 1528 N N . GLY A 1 202 ? 2.484 11.573 29.831 1.00 57.69 202 GLY A N 1
ATOM 1529 C CA . GLY A 1 202 ? 2.724 11.668 31.264 1.00 57.69 202 GLY A CA 1
ATOM 1530 C C . GLY A 1 202 ? 2.305 13.029 31.825 1.00 57.69 202 GLY A C 1
ATOM 1531 O O . GLY A 1 202 ? 2.053 13.991 31.093 1.00 57.69 202 GLY A O 1
ATOM 1532 N N . SER A 1 203 ? 2.251 13.118 33.157 1.00 46.91 203 SER A N 1
ATOM 1533 C CA . SER A 1 203 ? 2.032 14.386 33.862 1.00 46.91 203 SER A CA 1
ATOM 1534 C C . SER A 1 203 ? 3.006 15.456 33.353 1.00 46.91 203 SER A C 1
ATOM 1536 O O . SER A 1 203 ? 4.213 15.227 33.309 1.00 46.91 203 SER A O 1
ATOM 1538 N N . GLY A 1 204 ? 2.487 16.623 32.962 1.00 45.41 204 GLY A N 1
ATOM 1539 C CA . GLY A 1 204 ? 3.297 17.726 32.431 1.00 45.41 204 GLY A CA 1
ATOM 1540 C C . GLY A 1 204 ? 3.752 17.568 30.974 1.00 45.41 204 GLY A C 1
ATOM 1541 O O . GLY A 1 204 ? 4.694 18.245 30.579 1.00 45.41 204 GLY A O 1
ATOM 1542 N N . ASN A 1 205 ? 3.107 16.700 30.179 1.00 50.41 205 ASN A N 1
ATOM 1543 C CA . ASN A 1 205 ? 3.501 16.363 28.798 1.00 50.41 205 ASN A CA 1
ATOM 1544 C C . ASN A 1 205 ? 4.906 15.742 28.683 1.00 50.41 205 ASN A C 1
ATOM 1546 O O . ASN A 1 205 ? 5.524 15.789 27.620 1.00 50.41 205 ASN A O 1
ATOM 1550 N N . VAL A 1 206 ? 5.416 15.152 29.768 1.00 45.00 206 VAL A N 1
ATOM 1551 C CA . VAL A 1 206 ? 6.723 14.490 29.782 1.00 45.00 206 VAL A CA 1
ATOM 1552 C C . VAL A 1 206 ? 6.534 12.996 29.551 1.00 45.00 206 VAL A C 1
ATOM 1554 O O . VAL A 1 206 ? 5.944 12.303 30.378 1.00 45.00 206 VAL A O 1
ATOM 1557 N N . GLY A 1 207 ? 7.069 12.510 28.430 1.00 58.50 207 GLY A N 1
ATOM 1558 C CA . GLY A 1 207 ? 7.019 11.107 28.029 1.00 58.50 207 GLY A CA 1
ATOM 1559 C C . GLY A 1 207 ? 5.654 10.701 27.473 1.00 58.50 207 GLY A C 1
ATOM 1560 O O . GLY A 1 207 ? 4.612 10.976 28.065 1.00 58.50 207 GLY A O 1
ATOM 1561 N N . THR A 1 208 ? 5.659 10.013 26.338 1.00 69.56 208 THR A N 1
ATOM 1562 C CA . THR A 1 208 ? 4.448 9.434 25.754 1.00 69.56 208 THR A CA 1
ATOM 1563 C C . THR A 1 208 ? 4.600 7.924 25.768 1.00 69.56 208 THR A C 1
ATOM 1565 O O . THR A 1 208 ? 5.600 7.392 25.290 1.00 69.56 208 THR A O 1
ATOM 1568 N N . PHE A 1 209 ? 3.609 7.236 26.323 1.00 76.88 209 PHE A N 1
ATOM 1569 C CA . PHE A 1 209 ? 3.582 5.781 26.426 1.00 76.88 209 PHE A CA 1
ATOM 1570 C C . PHE A 1 209 ? 2.308 5.224 25.790 1.00 76.88 209 PHE A C 1
ATOM 1572 O O . PHE A 1 209 ? 1.277 5.897 25.702 1.00 76.88 209 PHE A O 1
ATOM 1579 N N . ALA A 1 210 ? 2.398 3.976 25.334 1.00 85.44 210 ALA A N 1
ATOM 1580 C CA . ALA A 1 210 ? 1.281 3.210 24.804 1.00 85.44 210 ALA A CA 1
ATOM 1581 C C . ALA A 1 210 ? 0.817 2.185 25.835 1.00 85.44 210 ALA A C 1
ATOM 1583 O O . ALA A 1 210 ? 1.605 1.361 26.293 1.00 85.44 210 ALA A O 1
ATOM 1584 N N . ASN A 1 211 ? -0.475 2.204 26.147 1.00 87.50 211 ASN A N 1
ATOM 1585 C CA . ASN A 1 211 ? -1.113 1.169 26.949 1.00 87.50 211 ASN A CA 1
ATOM 1586 C C . ASN A 1 211 ? -2.056 0.352 26.083 1.00 87.50 211 ASN A C 1
ATOM 1588 O O . ASN A 1 211 ? -2.800 0.912 25.271 1.00 87.50 211 ASN A O 1
ATOM 1592 N N . LEU A 1 212 ? -2.075 -0.961 26.305 1.00 89.56 212 LEU A N 1
ATOM 1593 C CA . LEU A 1 212 ? -3.101 -1.809 25.722 1.00 89.56 212 LEU A CA 1
ATOM 1594 C C . LEU A 1 212 ? -4.467 -1.325 26.185 1.00 89.56 212 LEU A C 1
ATOM 1596 O O . LEU A 1 212 ? -4.748 -1.243 27.378 1.00 89.56 212 LEU A O 1
ATOM 1600 N N . TYR A 1 213 ? -5.297 -0.976 25.217 1.00 88.06 213 TYR A N 1
ATOM 1601 C CA . TYR A 1 213 ? -6.593 -0.383 25.465 1.00 88.06 213 TYR A CA 1
ATOM 1602 C C . TYR A 1 213 ? -7.708 -1.368 25.137 1.00 88.06 213 TYR A C 1
ATOM 1604 O O . TYR A 1 213 ? -8.589 -1.581 25.970 1.00 88.06 213 TYR A O 1
ATOM 1612 N N . ARG A 1 214 ? -7.672 -2.003 23.960 1.00 87.69 214 ARG A N 1
ATOM 1613 C CA . ARG A 1 214 ? -8.675 -2.993 23.532 1.00 87.69 214 ARG A CA 1
ATOM 1614 C C . ARG A 1 214 ? -8.034 -4.098 22.712 1.00 87.69 214 ARG A C 1
ATOM 1616 O O . ARG A 1 214 ? -7.003 -3.874 22.085 1.00 87.69 214 ARG A O 1
ATOM 1623 N N . VAL A 1 215 ? -8.680 -5.258 22.704 1.00 90.56 215 VAL A N 1
ATOM 1624 C CA . VAL A 1 215 ? -8.283 -6.416 21.905 1.00 90.56 215 VAL A CA 1
ATOM 1625 C C . VAL A 1 215 ? -9.536 -7.056 21.325 1.00 90.56 215 VAL A C 1
ATOM 1627 O O . VAL A 1 215 ? -10.537 -7.198 22.024 1.00 90.56 215 VAL A O 1
ATOM 1630 N N . ASP A 1 216 ? -9.459 -7.449 20.064 1.00 91.62 216 ASP A N 1
ATOM 1631 C CA . ASP A 1 216 ? -10.305 -8.478 19.479 1.00 91.62 216 ASP A CA 1
ATOM 1632 C C . ASP A 1 216 ? -9.519 -9.790 19.433 1.00 91.62 216 ASP A C 1
ATOM 1634 O O . ASP A 1 216 ? -8.374 -9.828 18.979 1.00 91.62 216 ASP A O 1
ATOM 1638 N N . THR A 1 217 ? -10.140 -10.857 19.931 1.00 92.56 217 THR A N 1
ATOM 1639 C CA . THR A 1 217 ? -9.566 -12.207 19.985 1.00 92.56 217 THR A CA 1
ATOM 1640 C C . THR A 1 217 ? -10.357 -13.178 19.110 1.00 92.56 217 THR A C 1
ATOM 1642 O O . THR A 1 217 ? -10.559 -14.331 19.492 1.00 92.56 217 THR A O 1
ATOM 1645 N N . SER A 1 218 ? -10.883 -12.712 17.972 1.00 91.44 218 SER A N 1
ATOM 1646 C CA . SER A 1 218 ? -11.715 -13.534 17.083 1.00 91.44 218 SER A CA 1
ATOM 1647 C C . SER A 1 218 ? -10.956 -14.684 16.414 1.00 91.44 218 SER A C 1
ATOM 1649 O O . SER A 1 218 ? -11.587 -15.561 15.825 1.00 91.44 218 SER A O 1
ATOM 1651 N N . GLY A 1 219 ? -9.621 -14.686 16.487 1.00 93.88 219 GLY A N 1
ATOM 1652 C CA . GLY A 1 219 ? -8.760 -15.657 15.811 1.00 93.88 219 GLY A CA 1
ATOM 1653 C C . GLY A 1 219 ? -8.572 -15.376 14.318 1.00 93.88 219 GLY A C 1
ATOM 1654 O O . GLY A 1 219 ? -8.005 -16.201 13.613 1.00 93.88 219 GLY A O 1
ATOM 1655 N N . ARG A 1 220 ? -9.058 -14.231 13.819 1.00 95.62 220 ARG A N 1
ATOM 1656 C CA . ARG A 1 220 ? -8.951 -13.832 12.407 1.00 95.62 220 ARG A CA 1
ATOM 1657 C C . ARG A 1 220 ? -7.628 -13.127 12.116 1.00 95.62 220 ARG A C 1
ATOM 1659 O O . ARG A 1 220 ? -7.057 -12.487 12.997 1.00 95.62 220 ARG A O 1
ATOM 1666 N N . SER A 1 221 ? -7.178 -13.193 10.866 1.00 96.81 221 SER A N 1
ATOM 1667 C CA . SER A 1 221 ? -5.936 -12.559 10.412 1.00 96.81 221 SER A CA 1
ATOM 1668 C C . SER A 1 221 ? -6.195 -11.171 9.843 1.00 96.81 221 SER A C 1
ATOM 1670 O O . SER A 1 221 ? -6.315 -10.989 8.631 1.00 96.81 221 SER A O 1
ATOM 1672 N N . PHE A 1 222 ? -6.291 -10.170 10.719 1.00 97.12 222 PHE A N 1
ATOM 1673 C CA . PHE A 1 222 ? -6.546 -8.793 10.296 1.00 97.12 222 PHE A CA 1
ATOM 1674 C C . PHE A 1 222 ? -5.265 -8.093 9.842 1.00 97.12 222 PHE A C 1
ATOM 1676 O O . PHE A 1 222 ? -4.722 -7.270 10.562 1.00 97.12 222 PHE A O 1
ATOM 1683 N N . CYS A 1 223 ? -4.768 -8.413 8.645 1.00 95.06 223 CYS A N 1
ATOM 1684 C CA . CYS A 1 223 ? -3.521 -7.845 8.106 1.00 95.06 223 CYS A CA 1
ATOM 1685 C C . CYS A 1 223 ? -3.719 -6.636 7.174 1.00 95.06 223 CYS A C 1
ATOM 1687 O O . CYS A 1 223 ? -2.787 -6.203 6.497 1.00 95.06 223 CYS A O 1
ATOM 1689 N N . ALA A 1 224 ? -4.921 -6.062 7.172 1.00 95.94 224 ALA A N 1
ATOM 1690 C CA . ALA A 1 224 ? -5.177 -4.692 6.748 1.00 95.94 224 ALA A CA 1
ATOM 1691 C C . ALA A 1 224 ? -6.327 -4.119 7.581 1.00 95.94 224 ALA A C 1
ATOM 1693 O O . ALA A 1 224 ? -7.367 -4.764 7.738 1.00 95.94 224 ALA A O 1
ATOM 1694 N N . LEU A 1 225 ? -6.140 -2.913 8.117 1.00 95.00 225 LEU A N 1
ATOM 1695 C CA . LEU A 1 225 ? -7.133 -2.248 8.951 1.00 95.00 225 LEU A CA 1
ATOM 1696 C C . LEU A 1 225 ? -7.141 -0.736 8.749 1.00 95.00 225 LEU A C 1
ATOM 1698 O O . LEU A 1 225 ? -6.141 -0.139 8.354 1.00 95.00 225 LEU A O 1
ATOM 1702 N N . LEU A 1 226 ? -8.273 -0.133 9.078 1.00 94.12 226 LEU A N 1
ATOM 1703 C CA . LEU A 1 226 ? -8.507 1.298 9.017 1.00 94.12 226 LEU A CA 1
ATOM 1704 C C . LEU A 1 226 ? -9.401 1.713 10.178 1.00 94.12 226 LEU A C 1
ATOM 1706 O O . LEU A 1 226 ? -10.514 1.205 10.310 1.00 94.12 226 LEU A O 1
ATOM 1710 N N . SER A 1 227 ? -8.946 2.691 10.958 1.00 91.62 227 SER A N 1
ATOM 1711 C CA . SER A 1 227 ? -9.825 3.489 11.816 1.00 91.62 227 SER A CA 1
ATOM 1712 C C . SER A 1 227 ? -10.475 4.583 10.970 1.00 91.62 227 SER A C 1
ATOM 1714 O O . SER A 1 227 ? -9.826 5.581 10.647 1.00 91.62 227 SER A O 1
ATOM 1716 N N . ALA A 1 228 ? -11.725 4.368 10.561 1.00 91.62 228 ALA A N 1
ATOM 1717 C CA . ALA A 1 228 ? -12.440 5.259 9.659 1.00 91.62 228 ALA A CA 1
ATOM 1718 C C . ALA A 1 228 ? -12.844 6.548 10.388 1.00 91.62 228 ALA A C 1
ATOM 1720 O O . ALA A 1 228 ? -13.575 6.516 11.385 1.00 91.62 228 ALA A O 1
ATOM 1721 N N . ASP A 1 229 ? -12.373 7.690 9.887 1.00 87.19 229 ASP A N 1
ATOM 1722 C CA . ASP A 1 229 ? -12.680 9.008 10.457 1.00 87.19 229 ASP A CA 1
ATOM 1723 C C . ASP A 1 229 ? -13.797 9.743 9.721 1.00 87.19 229 ASP A C 1
ATOM 1725 O O . ASP A 1 229 ? -14.472 10.597 10.299 1.00 87.19 229 ASP A O 1
ATOM 1729 N N . THR A 1 230 ? -14.025 9.364 8.472 1.00 90.38 230 THR A N 1
ATOM 1730 C CA . THR A 1 230 ? -14.951 10.004 7.549 1.00 90.38 230 THR A CA 1
ATOM 1731 C C . THR A 1 230 ? -15.644 8.948 6.699 1.00 90.38 230 THR A C 1
ATOM 1733 O O . THR A 1 230 ? -15.091 7.867 6.489 1.00 90.38 230 THR A O 1
ATOM 1736 N N . PRO A 1 231 ? -16.878 9.205 6.246 1.00 94.44 231 PRO A N 1
ATOM 1737 C CA . PRO A 1 231 ? -17.568 8.268 5.380 1.00 94.44 231 PRO A CA 1
ATOM 1738 C C . PRO A 1 231 ? -17.075 8.361 3.930 1.00 94.44 231 PRO A C 1
ATOM 1740 O O . PRO A 1 231 ? -16.549 9.384 3.503 1.00 94.44 231 PRO A O 1
ATOM 1743 N N . VAL A 1 232 ? -17.299 7.314 3.136 1.00 95.12 232 VAL A N 1
ATOM 1744 C CA . VAL A 1 232 ? -16.907 7.303 1.711 1.00 95.12 232 VAL A CA 1
ATOM 1745 C C . VAL A 1 232 ? -17.750 8.204 0.809 1.00 95.12 232 VAL A C 1
ATOM 1747 O O . VAL A 1 232 ? -17.318 8.538 -0.290 1.00 95.12 232 VAL A O 1
ATOM 1750 N N . ASP A 1 233 ? -18.940 8.594 1.257 1.00 93.25 233 ASP A N 1
ATOM 1751 C CA . ASP A 1 233 ? -19.936 9.382 0.520 1.00 93.25 233 ASP A CA 1
ATOM 1752 C C . ASP A 1 233 ? -20.092 10.817 1.071 1.00 93.25 233 ASP A C 1
ATOM 1754 O O . ASP A 1 233 ? -21.003 11.540 0.664 1.00 93.25 233 ASP A O 1
ATOM 1758 N N . GLY A 1 234 ? -19.227 11.267 1.993 1.00 90.62 234 GLY A N 1
ATOM 1759 C CA . GLY A 1 234 ? -19.364 12.592 2.605 1.00 90.62 234 GLY A CA 1
ATOM 1760 C C . GLY A 1 234 ? -18.235 13.002 3.554 1.00 90.62 234 GLY A C 1
ATOM 1761 O O . GLY A 1 234 ? -17.188 12.378 3.613 1.00 90.62 234 GLY A O 1
ATOM 1762 N N . ILE A 1 235 ? -18.454 14.080 4.317 1.00 88.19 235 ILE A N 1
ATOM 1763 C CA . ILE A 1 235 ? -17.462 14.633 5.266 1.00 88.19 235 ILE A CA 1
ATOM 1764 C C . ILE A 1 235 ? -17.648 14.171 6.714 1.00 88.19 235 ILE A C 1
ATOM 1766 O O . ILE A 1 235 ? -16.701 14.210 7.494 1.00 88.19 235 ILE A O 1
ATOM 1770 N N . THR A 1 236 ? -18.860 13.783 7.110 1.00 88.81 236 THR A N 1
ATOM 1771 C CA . THR A 1 236 ? -19.197 13.476 8.504 1.00 88.81 236 THR A CA 1
ATOM 1772 C C . THR A 1 236 ? -20.200 12.333 8.586 1.00 88.81 236 THR A C 1
ATOM 1774 O O . THR A 1 236 ? -21.080 12.188 7.740 1.00 88.81 236 THR A O 1
ATOM 1777 N N . PHE A 1 237 ? -20.081 11.520 9.635 1.00 90.50 237 PHE A N 1
ATOM 1778 C CA . PHE A 1 237 ? -21.090 10.516 9.967 1.00 90.50 237 PHE A CA 1
ATOM 1779 C C . PHE A 1 237 ? -22.341 11.169 10.563 1.00 90.50 237 PHE A C 1
ATOM 1781 O O . PHE A 1 237 ? -22.240 12.150 11.301 1.00 90.50 237 PHE A O 1
ATOM 1788 N N . SER A 1 238 ? -23.514 10.584 10.304 1.00 86.00 238 SER A N 1
ATOM 1789 C CA . SER A 1 238 ? -24.803 11.077 10.812 1.00 86.00 238 SER A CA 1
ATOM 1790 C C . SER A 1 238 ? -24.945 10.974 12.335 1.00 86.00 238 SER A C 1
ATOM 1792 O O . SER A 1 238 ? -25.746 11.684 12.936 1.00 86.00 238 SER A O 1
ATOM 1794 N N . GLU A 1 239 ? -24.175 10.085 12.965 1.00 83.12 239 GLU A N 1
ATOM 1795 C CA . GLU A 1 239 ? -24.238 9.797 14.397 1.00 83.12 239 GLU A CA 1
ATOM 1796 C C . GLU A 1 239 ? -22.876 9.965 15.067 1.00 83.12 239 GLU A C 1
ATOM 1798 O O . GLU A 1 239 ? -21.862 9.415 14.612 1.00 83.12 239 GLU A O 1
ATOM 1803 N N . PHE A 1 240 ? -22.878 10.650 16.211 1.00 79.94 240 PHE A N 1
ATOM 1804 C CA . PHE A 1 240 ? -21.718 10.733 17.089 1.00 79.94 240 PHE A CA 1
ATOM 1805 C C . PHE A 1 240 ? -21.412 9.373 17.731 1.00 79.94 240 PHE A C 1
ATOM 1807 O O . PHE A 1 240 ? -22.307 8.679 18.218 1.00 79.94 240 PHE A O 1
ATOM 1814 N N . ARG A 1 241 ? -20.126 9.013 17.784 1.00 81.06 241 ARG A N 1
ATOM 1815 C CA . ARG A 1 241 ? -19.623 7.856 18.531 1.00 81.06 241 ARG A CA 1
ATOM 1816 C C . ARG A 1 241 ? -18.375 8.229 19.323 1.00 81.06 241 ARG A C 1
ATOM 1818 O O . ARG A 1 241 ? -17.575 9.052 18.885 1.00 81.06 241 ARG A O 1
ATOM 1825 N N . TYR A 1 242 ? -18.221 7.590 20.479 1.00 80.62 242 TYR A N 1
ATOM 1826 C CA . TYR A 1 242 ? -17.023 7.670 21.313 1.00 80.62 242 TYR A CA 1
ATOM 1827 C C . TYR A 1 242 ? -15.866 6.857 20.745 1.00 80.62 242 TYR A C 1
ATOM 1829 O O . TYR A 1 242 ? -14.728 7.125 21.103 1.00 80.62 242 TYR A O 1
ATOM 1837 N N . LEU A 1 243 ? -16.147 5.856 19.911 1.00 85.81 243 LEU A N 1
ATOM 1838 C CA . LEU A 1 243 ? -15.129 5.118 19.178 1.00 85.81 243 LEU A CA 1
ATOM 1839 C C . LEU A 1 243 ? -15.335 5.303 17.676 1.00 85.81 243 LEU A C 1
ATOM 1841 O O . LEU A 1 243 ? -16.473 5.230 17.200 1.00 85.81 243 LEU A O 1
ATOM 1845 N N . GLN A 1 244 ? -14.246 5.551 16.947 1.00 88.44 244 GLN A N 1
ATOM 1846 C CA . GLN A 1 244 ? -14.235 5.455 15.488 1.00 88.44 244 GLN A CA 1
ATOM 1847 C C . GLN A 1 244 ? -14.617 4.039 15.051 1.00 88.44 244 GLN A C 1
ATOM 1849 O O . GLN A 1 244 ? -14.428 3.079 15.794 1.00 88.44 244 GLN A O 1
ATOM 1854 N N . ASP A 1 245 ? -15.192 3.905 13.859 1.00 92.75 245 ASP A N 1
ATOM 1855 C CA . ASP A 1 245 ? -15.473 2.576 13.322 1.00 92.75 245 ASP A CA 1
ATOM 1856 C C . ASP A 1 245 ? -14.181 1.999 12.748 1.00 92.75 245 ASP A C 1
ATOM 1858 O O . ASP A 1 245 ? -13.399 2.700 12.108 1.00 92.75 245 ASP A O 1
ATOM 1862 N N . LEU A 1 246 ? -13.959 0.711 12.980 1.00 95.25 246 LEU A N 1
ATOM 1863 C CA . LEU A 1 246 ? -12.796 -0.000 12.483 1.00 95.25 246 LEU A CA 1
ATOM 1864 C C . LEU A 1 246 ? -13.229 -0.917 11.345 1.00 95.25 246 LEU A C 1
ATOM 1866 O O . LEU A 1 246 ? -14.089 -1.780 11.527 1.00 95.25 246 LEU A O 1
ATOM 1870 N N . ILE A 1 247 ? -12.606 -0.752 10.186 1.00 97.56 247 ILE A N 1
ATOM 1871 C CA . ILE A 1 247 ? -12.736 -1.669 9.058 1.00 97.56 247 ILE A CA 1
ATOM 1872 C C . ILE A 1 247 ? -11.501 -2.562 9.065 1.00 97.56 247 ILE A C 1
ATOM 1874 O O . ILE A 1 247 ? -10.380 -2.061 9.128 1.00 97.56 247 ILE A O 1
ATOM 1878 N N . ALA A 1 248 ? -11.698 -3.875 9.008 1.00 97.75 248 ALA A N 1
ATOM 1879 C CA . ALA A 1 248 ? -10.616 -4.850 8.988 1.00 97.75 248 ALA A CA 1
ATOM 1880 C C . ALA A 1 248 ? -10.846 -5.905 7.901 1.00 97.75 248 ALA A C 1
ATOM 1882 O O . ALA A 1 248 ? -11.957 -6.427 7.760 1.00 97.75 248 ALA A O 1
ATOM 1883 N N . LEU A 1 249 ? -9.790 -6.226 7.154 1.00 97.94 249 LEU A N 1
ATOM 1884 C CA . LEU A 1 249 ? -9.752 -7.332 6.202 1.00 97.94 249 LEU A CA 1
ATOM 1885 C C . LEU A 1 249 ? -9.159 -8.564 6.881 1.00 97.94 249 LEU A C 1
ATOM 1887 O O . LEU A 1 249 ? -7.994 -8.552 7.272 1.00 97.94 249 LEU A O 1
ATOM 1891 N N . ASP A 1 250 ? -9.941 -9.635 6.963 1.00 96.94 250 ASP A N 1
ATOM 1892 C CA . ASP A 1 250 ? -9.438 -10.979 7.228 1.00 96.94 250 ASP A CA 1
ATOM 1893 C C . ASP A 1 250 ? -8.798 -11.521 5.944 1.00 96.94 250 ASP A C 1
ATOM 1895 O O . ASP A 1 250 ? -9.505 -11.864 4.989 1.00 96.94 250 ASP A O 1
ATOM 1899 N N . THR A 1 251 ? -7.465 -11.552 5.905 1.00 95.06 251 THR A N 1
ATOM 1900 C CA . THR A 1 251 ? -6.710 -11.939 4.704 1.00 95.06 251 THR A CA 1
ATOM 1901 C C . THR A 1 251 ? -6.761 -13.430 4.403 1.00 95.06 251 THR A C 1
ATOM 1903 O O . THR A 1 251 ? -6.475 -13.817 3.273 1.00 95.06 251 THR A O 1
ATOM 1906 N N . ASP A 1 252 ? -7.121 -14.261 5.381 1.00 93.81 252 ASP A N 1
ATOM 1907 C CA . ASP A 1 252 ? -7.155 -15.712 5.196 1.00 93.81 252 ASP A CA 1
ATOM 1908 C C . ASP A 1 252 ? -8.504 -16.148 4.615 1.00 93.81 252 ASP A C 1
ATOM 1910 O O . ASP A 1 252 ? -8.567 -17.053 3.784 1.00 93.81 252 ASP A O 1
ATOM 1914 N N . ASN A 1 253 ? -9.580 -15.456 5.005 1.00 93.94 253 ASN A N 1
ATOM 1915 C CA . ASN A 1 253 ? -10.946 -15.770 4.579 1.00 93.94 253 ASN A CA 1
ATOM 1916 C C . ASN A 1 253 ? -11.521 -14.796 3.537 1.00 93.94 253 ASN A C 1
ATOM 1918 O O . ASN A 1 253 ? -12.653 -14.988 3.096 1.00 93.94 253 ASN A O 1
ATOM 1922 N N . ASN A 1 254 ? -10.783 -13.749 3.148 1.00 95.25 254 ASN A N 1
ATOM 1923 C CA . ASN A 1 254 ? -11.262 -12.672 2.272 1.00 95.25 254 ASN A CA 1
ATOM 1924 C C . ASN A 1 254 ? -12.595 -12.072 2.759 1.00 95.25 254 ASN A C 1
ATOM 1926 O O . ASN A 1 254 ? -13.548 -11.910 1.991 1.00 95.25 254 ASN A O 1
ATOM 1930 N N . MET A 1 255 ? -12.662 -11.742 4.050 1.00 97.38 255 MET A N 1
ATOM 1931 C CA . MET A 1 255 ? -13.841 -11.145 4.682 1.00 97.38 255 MET A CA 1
ATOM 1932 C C . MET A 1 255 ? -13.531 -9.734 5.168 1.00 97.38 255 MET A C 1
ATOM 1934 O O . MET A 1 255 ? -12.567 -9.516 5.898 1.00 97.38 255 MET A O 1
ATOM 1938 N N . ILE A 1 256 ? -14.391 -8.779 4.833 1.00 98.19 256 ILE A N 1
ATOM 1939 C CA . ILE A 1 256 ? -14.355 -7.427 5.388 1.00 98.19 256 ILE A CA 1
ATOM 1940 C C . ILE A 1 256 ? -15.268 -7.404 6.609 1.00 98.19 256 ILE A C 1
ATOM 1942 O O . ILE A 1 256 ? -16.397 -7.899 6.573 1.00 98.19 256 ILE A O 1
ATOM 1946 N N . SER A 1 257 ? -14.775 -6.852 7.710 1.00 98.00 257 SER A N 1
ATOM 1947 C CA . SER A 1 257 ? -15.498 -6.730 8.974 1.00 98.00 257 SER A CA 1
ATOM 1948 C C . SER A 1 257 ? -15.508 -5.277 9.429 1.00 98.00 257 SER A C 1
ATOM 1950 O O . SER A 1 257 ? -14.469 -4.622 9.420 1.00 98.00 257 SER A O 1
ATOM 1952 N N . VAL A 1 258 ? -16.674 -4.786 9.850 1.00 97.62 258 VAL A N 1
ATOM 1953 C CA . VAL A 1 258 ? -16.820 -3.480 10.500 1.00 97.62 258 VAL A CA 1
ATOM 1954 C C . VAL A 1 258 ? -17.078 -3.705 11.975 1.00 97.62 258 VAL A C 1
ATOM 1956 O O . VAL A 1 258 ? -18.116 -4.251 12.371 1.00 97.62 258 VAL A O 1
ATOM 1959 N N . PHE A 1 259 ? -16.135 -3.249 12.784 1.00 95.62 259 PHE A N 1
ATOM 1960 C CA . PHE A 1 259 ? -16.269 -3.165 14.223 1.00 95.62 259 PHE A CA 1
ATOM 1961 C C . PHE A 1 259 ? -16.652 -1.748 14.601 1.00 95.62 259 PHE A C 1
ATOM 1963 O O . PHE A 1 259 ? -16.124 -0.768 14.085 1.00 95.62 259 PHE A O 1
ATOM 1970 N N . ALA A 1 260 ? -17.573 -1.647 15.539 1.00 92.25 260 ALA A N 1
ATOM 1971 C CA . ALA A 1 260 ? -18.059 -0.372 16.007 1.00 92.25 260 ALA A CA 1
ATOM 1972 C C . ALA A 1 260 ? -18.368 -0.435 17.491 1.00 92.25 260 ALA A C 1
ATOM 1974 O O . ALA A 1 260 ? -18.503 -1.506 18.088 1.00 92.25 260 ALA A O 1
ATOM 1975 N N . GLN A 1 261 ? -18.510 0.750 18.061 1.00 88.88 261 GLN A N 1
ATOM 1976 C CA . GLN A 1 261 ? -18.844 0.950 19.455 1.00 88.88 261 GLN A CA 1
ATOM 1977 C C . GLN A 1 261 ? -20.071 0.108 19.887 1.00 88.88 261 GLN A C 1
ATOM 1979 O O . GLN A 1 261 ? -21.092 0.028 19.193 1.00 88.88 261 GLN A O 1
ATOM 1984 N N . SER A 1 262 ? -19.973 -0.506 21.062 1.00 86.56 262 SER A N 1
ATOM 1985 C CA . SER A 1 262 ? -21.038 -1.234 21.749 1.00 86.56 262 SER A CA 1
ATOM 1986 C C . SER A 1 262 ? -21.151 -0.732 23.187 1.00 86.56 262 SER A C 1
ATOM 1988 O O . SER A 1 262 ? -20.147 -0.655 23.899 1.00 86.56 262 SER A O 1
ATOM 1990 N N . GLY A 1 263 ? -22.369 -0.385 23.611 1.00 78.38 263 GLY A N 1
ATOM 1991 C CA . GLY A 1 263 ? -22.633 0.310 24.877 1.00 78.38 263 GLY A CA 1
ATOM 1992 C C . GLY A 1 263 ? -22.783 1.828 24.711 1.00 78.38 263 GLY A C 1
ATOM 1993 O O . GLY A 1 263 ? -22.479 2.381 23.655 1.00 78.38 263 GLY A O 1
ATOM 1994 N N . ALA A 1 264 ? -23.306 2.495 25.745 1.00 63.72 264 ALA A N 1
ATOM 1995 C CA . ALA A 1 264 ? -23.873 3.844 25.627 1.00 63.72 264 ALA A CA 1
ATOM 1996 C C . ALA A 1 264 ? -23.094 4.980 26.322 1.00 63.72 264 ALA A C 1
ATOM 1998 O O . ALA A 1 264 ? -23.589 6.102 26.338 1.00 63.72 264 ALA A O 1
ATOM 1999 N N . ALA A 1 265 ? -21.902 4.764 26.887 1.00 69.00 265 ALA A N 1
ATOM 2000 C CA . ALA A 1 265 ? -21.212 5.859 27.579 1.00 69.00 265 ALA A CA 1
ATOM 2001 C C . ALA A 1 265 ? -19.691 5.708 27.605 1.00 69.00 265 ALA A C 1
ATOM 2003 O O . ALA A 1 265 ? -19.214 4.641 27.972 1.00 69.00 265 ALA A O 1
ATOM 2004 N N . GLY A 1 266 ? -18.978 6.802 27.296 1.00 71.19 266 GLY A N 1
ATOM 2005 C CA . GLY A 1 266 ? -17.572 7.067 27.641 1.00 71.19 266 GLY A CA 1
ATOM 2006 C C . GLY A 1 266 ? -16.513 6.287 26.853 1.00 71.19 266 GLY A C 1
ATOM 2007 O O . GLY A 1 266 ? -16.605 5.073 26.707 1.00 71.19 266 GLY A O 1
ATOM 2008 N N . VAL A 1 267 ? -15.441 6.962 26.415 1.00 74.25 267 VAL A N 1
ATOM 2009 C CA . VAL A 1 267 ? -14.309 6.303 25.727 1.00 74.25 267 VAL A CA 1
ATOM 2010 C C . VAL A 1 267 ? -13.750 5.164 26.589 1.00 74.25 267 VAL A C 1
ATOM 2012 O O . VAL A 1 267 ? -13.481 4.088 26.083 1.00 74.25 267 VAL A O 1
ATOM 2015 N N . ASP A 1 268 ? -13.659 5.311 27.908 1.00 76.75 268 ASP A N 1
ATOM 2016 C CA . ASP A 1 268 ? -13.037 4.277 28.749 1.00 76.75 268 ASP A CA 1
ATOM 2017 C C . ASP A 1 268 ? -13.888 3.018 28.961 1.00 76.75 268 ASP A C 1
ATOM 2019 O O . ASP A 1 268 ? -13.337 1.949 29.230 1.00 76.75 268 ASP A O 1
ATOM 2023 N N . THR A 1 269 ? -15.204 3.103 28.776 1.00 78.06 269 THR A N 1
ATOM 2024 C CA . THR A 1 269 ? -16.161 2.028 29.091 1.00 78.06 269 THR A CA 1
ATOM 2025 C C . THR A 1 269 ? -16.779 1.367 27.860 1.00 78.06 269 THR A C 1
ATOM 2027 O O . THR A 1 269 ? -17.294 0.254 27.962 1.00 78.06 269 THR A O 1
ATOM 2030 N N . VAL A 1 270 ? -16.690 1.993 26.683 1.00 81.19 270 VAL A N 1
ATOM 2031 C CA . VAL A 1 270 ? -17.197 1.426 25.425 1.00 81.19 270 VAL A CA 1
ATOM 2032 C C . VAL A 1 270 ? -16.259 0.335 24.892 1.00 81.19 270 VAL A C 1
ATOM 2034 O O . VAL A 1 270 ? -15.031 0.415 25.014 1.00 81.19 270 VAL A O 1
ATOM 2037 N N . GLN A 1 271 ? -16.850 -0.707 24.305 1.00 85.31 271 GLN A N 1
ATOM 2038 C CA . GLN A 1 271 ? -16.148 -1.822 23.662 1.00 85.31 271 GLN A CA 1
ATOM 2039 C C . GLN A 1 271 ? -16.391 -1.812 22.153 1.00 85.31 271 GLN A C 1
ATOM 2041 O O . GLN A 1 271 ? -17.389 -1.261 21.688 1.00 85.31 271 GLN A O 1
ATOM 2046 N 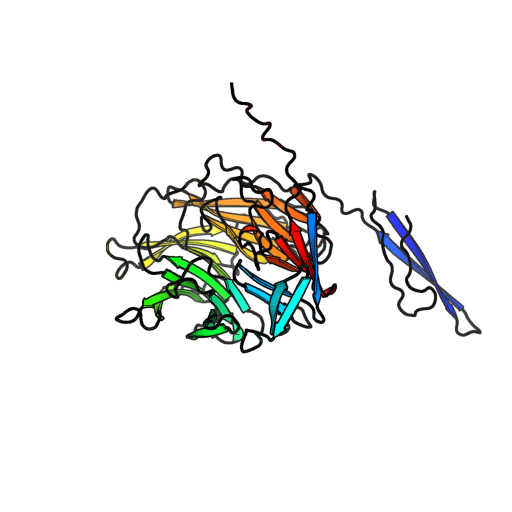N . TYR A 1 272 ? -15.511 -2.457 21.390 1.00 89.75 272 TYR A N 1
ATOM 2047 C CA . TYR A 1 272 ? -15.801 -2.781 19.997 1.00 89.75 272 TYR A CA 1
ATOM 2048 C C . TYR A 1 272 ? -16.662 -4.042 19.923 1.00 89.75 272 TYR A C 1
ATOM 2050 O O . TYR A 1 272 ? -16.434 -5.008 20.644 1.00 89.75 272 TYR A O 1
ATOM 2058 N N . ALA A 1 273 ? -17.644 -4.036 19.030 1.00 92.25 273 ALA A N 1
ATOM 2059 C CA . ALA A 1 273 ? -18.380 -5.221 18.624 1.00 92.25 273 ALA A CA 1
ATOM 2060 C C . ALA A 1 273 ? -18.431 -5.287 17.101 1.00 92.25 273 ALA A C 1
ATOM 2062 O O . ALA A 1 273 ? -18.578 -4.259 16.433 1.00 92.25 273 ALA A O 1
ATOM 2063 N N . LEU A 1 274 ? -18.363 -6.501 16.560 1.00 95.62 274 LEU A N 1
ATOM 2064 C CA . LEU A 1 274 ? -18.627 -6.745 15.149 1.00 95.62 274 LEU A CA 1
ATOM 2065 C C . LEU A 1 274 ? -20.070 -6.327 14.827 1.00 95.62 274 LEU A C 1
ATOM 2067 O O . LEU A 1 274 ? -21.011 -6.794 15.472 1.00 95.62 274 LEU A O 1
ATOM 2071 N N . LYS A 1 275 ? -20.250 -5.435 13.851 1.00 95.94 275 LYS A N 1
ATOM 2072 C CA . LYS A 1 275 ? -21.574 -4.965 13.411 1.00 95.94 275 LYS A CA 1
ATOM 2073 C C . LYS A 1 275 ? -21.942 -5.459 12.029 1.00 95.94 275 LYS A C 1
ATOM 2075 O O . LYS A 1 275 ? -23.098 -5.787 11.797 1.00 95.94 275 LYS A O 1
ATOM 2080 N N . GLN A 1 276 ? -20.977 -5.472 11.119 1.00 97.56 276 GLN A N 1
ATOM 2081 C CA . GLN A 1 276 ? -21.194 -5.875 9.736 1.00 97.56 276 GLN A CA 1
ATOM 2082 C C . GLN A 1 276 ? -20.032 -6.738 9.283 1.00 97.56 276 GLN A C 1
ATOM 2084 O O . GLN A 1 276 ? -18.891 -6.536 9.700 1.00 97.56 276 GLN A O 1
ATOM 2089 N N . THR A 1 277 ? -20.324 -7.704 8.426 1.00 97.69 277 THR A N 1
ATOM 2090 C CA . THR A 1 277 ? -19.303 -8.503 7.765 1.00 97.69 277 THR A CA 1
ATOM 2091 C C . THR A 1 277 ? -19.802 -8.925 6.395 1.00 97.69 277 THR A C 1
ATOM 2093 O O . THR A 1 277 ? -20.995 -9.171 6.218 1.00 97.69 277 THR A O 1
ATOM 2096 N N . THR A 1 278 ? -18.904 -8.971 5.420 1.00 98.00 278 THR A N 1
ATOM 2097 C CA . THR A 1 278 ? -19.212 -9.397 4.055 1.00 98.00 278 THR A CA 1
ATOM 2098 C C . THR A 1 278 ? -17.967 -9.981 3.402 1.00 98.00 278 THR A C 1
ATOM 2100 O O . THR A 1 278 ? -16.847 -9.642 3.787 1.00 98.00 278 THR A O 1
ATOM 2103 N N . SER A 1 279 ? -18.146 -10.850 2.414 1.00 97.75 279 SER A N 1
ATOM 2104 C CA . SER A 1 279 ? -17.039 -11.319 1.582 1.00 97.75 279 SER A CA 1
ATOM 2105 C C . SER A 1 279 ? -16.516 -10.190 0.696 1.00 97.75 279 SER A C 1
ATOM 2107 O O . SER A 1 279 ? -17.292 -9.365 0.200 1.00 97.75 279 SER A O 1
ATOM 2109 N N . VAL A 1 280 ? -15.211 -10.184 0.439 1.00 98.06 280 VAL A N 1
ATOM 2110 C CA . VAL A 1 280 ? -14.608 -9.328 -0.587 1.00 98.06 280 VAL A CA 1
ATOM 2111 C C . VAL A 1 280 ? -15.199 -9.705 -1.951 1.00 98.06 280 VAL A C 1
ATOM 2113 O O . VAL A 1 280 ? -15.126 -10.858 -2.378 1.00 98.06 280 VAL A O 1
ATOM 2116 N N . GLN A 1 281 ? -15.792 -8.738 -2.647 1.00 97.25 281 GLN A N 1
ATOM 2117 C CA . GLN A 1 281 ? -16.438 -8.932 -3.947 1.00 97.25 281 GLN A CA 1
ATOM 2118 C C . GLN A 1 281 ? -15.411 -8.897 -5.079 1.00 97.25 281 GLN A C 1
ATOM 2120 O O . GLN A 1 281 ? -15.370 -7.974 -5.876 1.00 97.25 281 GLN A O 1
ATOM 2125 N N . LEU A 1 282 ? -14.571 -9.927 -5.176 1.00 96.56 282 LEU A N 1
ATOM 2126 C CA . LEU A 1 282 ? -13.497 -9.952 -6.173 1.00 96.56 282 LEU A CA 1
ATOM 2127 C C . LEU A 1 282 ? -14.001 -9.990 -7.622 1.00 96.56 282 LEU A C 1
ATOM 2129 O O . LEU A 1 282 ? -13.287 -9.546 -8.516 1.00 96.56 282 LEU A O 1
ATOM 2133 N N . ASN A 1 283 ? -15.198 -10.532 -7.876 1.00 94.19 283 ASN A N 1
ATOM 2134 C CA . ASN A 1 283 ? -15.743 -10.710 -9.228 1.00 94.19 283 ASN A CA 1
ATOM 2135 C C . ASN A 1 283 ? -14.710 -11.337 -10.189 1.00 94.19 283 ASN A C 1
ATOM 2137 O O . ASN A 1 283 ? -14.511 -10.859 -11.305 1.00 94.19 283 ASN A O 1
ATOM 2141 N N . ALA A 1 284 ? -13.974 -12.342 -9.709 1.00 94.19 284 ALA A N 1
ATOM 2142 C CA . ALA A 1 284 ? -12.882 -12.993 -10.425 1.00 94.19 284 ALA A CA 1
ATOM 2143 C C . ALA A 1 284 ? -13.274 -14.407 -10.850 1.00 94.19 284 ALA A C 1
ATOM 2145 O O . ALA A 1 284 ? -14.075 -15.064 -10.182 1.00 94.19 284 ALA A O 1
ATOM 2146 N N . THR A 1 285 ? -12.711 -14.867 -11.964 1.00 94.38 285 THR A N 1
ATOM 2147 C CA . THR A 1 285 ? -12.917 -16.241 -12.444 1.00 94.38 285 THR A CA 1
ATOM 2148 C C . THR A 1 285 ? -11.983 -17.234 -11.756 1.00 94.38 285 THR A C 1
ATOM 2150 O O . THR A 1 285 ? -12.344 -18.396 -11.575 1.00 94.38 285 THR A O 1
ATOM 2153 N N . GLY A 1 286 ? -10.797 -16.775 -11.346 1.00 91.88 286 GLY A N 1
ATOM 2154 C CA . GLY A 1 286 ? -9.812 -17.544 -10.593 1.00 91.88 286 GLY A CA 1
ATOM 2155 C C . GLY A 1 286 ? -9.615 -17.074 -9.150 1.00 91.88 286 GLY A C 1
ATOM 2156 O O . GLY A 1 286 ? -10.180 -16.082 -8.688 1.00 91.88 286 GLY A O 1
ATOM 2157 N N . THR A 1 287 ? -8.760 -17.799 -8.428 1.00 94.62 287 THR A N 1
ATOM 2158 C CA . THR A 1 287 ? -8.343 -17.433 -7.069 1.00 94.62 287 THR A CA 1
ATOM 2159 C C . THR A 1 287 ? -7.356 -16.273 -7.110 1.00 94.62 287 THR A C 1
ATOM 2161 O O . THR A 1 287 ? -6.260 -16.412 -7.655 1.00 94.62 287 THR A O 1
ATOM 2164 N N . LEU A 1 288 ? -7.707 -15.163 -6.463 1.00 97.12 288 LEU A N 1
ATOM 2165 C CA . LEU A 1 288 ? -6.801 -14.038 -6.245 1.00 97.12 288 LEU A CA 1
ATOM 2166 C C . LEU A 1 288 ? -6.290 -14.035 -4.806 1.00 97.12 288 LEU A C 1
ATOM 2168 O O . LEU A 1 288 ? -7.027 -14.357 -3.873 1.00 97.12 288 LEU A O 1
ATOM 2172 N N . LYS A 1 289 ? -5.028 -13.650 -4.629 1.00 96.25 289 LYS A N 1
ATOM 2173 C CA . LYS A 1 289 ? -4.395 -13.484 -3.318 1.00 96.25 289 LYS A CA 1
ATOM 2174 C C . LYS A 1 289 ? -4.306 -12.012 -2.967 1.00 96.25 289 LYS A C 1
ATOM 2176 O O . LYS A 1 289 ? -4.066 -11.190 -3.850 1.00 96.25 289 LYS A O 1
ATOM 2181 N N . PHE A 1 290 ? -4.456 -11.699 -1.684 1.00 97.31 290 PHE A N 1
ATOM 2182 C CA . PHE A 1 290 ? -4.161 -10.371 -1.162 1.00 97.31 290 PHE A CA 1
ATOM 2183 C C . PHE A 1 290 ? -2.695 -10.004 -1.427 1.00 97.31 290 PHE A C 1
ATOM 2185 O O . PHE A 1 290 ? -1.798 -10.822 -1.223 1.00 97.31 290 PHE A O 1
ATOM 2192 N N . VAL A 1 291 ? -2.465 -8.775 -1.885 1.00 96.62 291 VAL A N 1
ATOM 2193 C CA . VAL A 1 291 ? -1.135 -8.248 -2.216 1.00 96.62 291 VAL A CA 1
ATOM 2194 C C . VAL A 1 291 ? -0.737 -7.148 -1.239 1.00 96.62 291 VAL A C 1
ATOM 2196 O O . VAL A 1 291 ? 0.289 -7.246 -0.569 1.00 96.62 291 VAL A O 1
ATOM 2199 N N . LYS A 1 292 ? -1.539 -6.083 -1.166 1.00 96.25 292 LYS A N 1
ATOM 2200 C CA . LYS A 1 292 ? -1.253 -4.897 -0.355 1.00 96.25 292 LYS A CA 1
ATOM 2201 C C . LYS A 1 292 ? -2.541 -4.140 -0.063 1.00 96.25 292 LYS A C 1
ATOM 2203 O O . LYS A 1 292 ? -3.501 -4.232 -0.825 1.00 96.25 292 LYS A O 1
ATOM 2208 N N . ALA A 1 293 ? -2.542 -3.367 1.016 1.00 96.62 293 ALA A N 1
ATOM 2209 C CA . ALA A 1 293 ? -3.582 -2.392 1.289 1.00 96.62 293 ALA A CA 1
ATOM 2210 C C . ALA A 1 293 ? -2.990 -1.051 1.720 1.00 96.62 293 ALA A C 1
ATOM 2212 O O . ALA A 1 293 ? -1.887 -0.997 2.270 1.00 96.62 293 ALA A O 1
ATOM 2213 N N . THR A 1 294 ? -3.764 0.008 1.509 1.00 95.00 294 THR A N 1
ATOM 2214 C CA . THR A 1 294 ? -3.521 1.331 2.081 1.00 95.00 294 THR A CA 1
ATOM 2215 C C . THR A 1 294 ? -4.840 1.984 2.487 1.00 95.00 294 THR A C 1
ATOM 2217 O O . THR A 1 294 ? -5.916 1.614 2.021 1.00 95.00 294 THR A O 1
ATOM 2220 N N . GLU A 1 295 ? -4.743 2.968 3.370 1.00 94.56 295 GLU A N 1
ATOM 2221 C CA . GLU A 1 295 ? -5.849 3.863 3.708 1.00 94.56 295 GLU A CA 1
ATOM 2222 C C . GLU A 1 295 ? -5.992 4.904 2.593 1.00 94.56 295 GLU A C 1
ATOM 2224 O O . GLU A 1 295 ? -4.984 5.396 2.073 1.00 94.56 295 GLU A O 1
ATOM 2229 N N . VAL A 1 296 ? -7.232 5.207 2.221 1.00 94.62 296 VAL A N 1
ATOM 2230 C CA . VAL A 1 296 ? -7.587 6.161 1.169 1.00 94.62 296 VAL A CA 1
ATOM 2231 C C . VAL A 1 296 ? -8.768 7.032 1.603 1.00 94.62 296 VAL A C 1
ATOM 2233 O O . VAL A 1 296 ? -9.517 6.682 2.521 1.00 94.62 296 VAL A O 1
ATOM 2236 N N . GLY A 1 297 ? -8.961 8.165 0.935 1.00 93.00 297 GLY A N 1
ATOM 2237 C CA . GLY A 1 297 ? -10.108 9.037 1.155 1.00 93.00 297 GLY A CA 1
ATOM 2238 C C . GLY A 1 297 ? -10.038 10.315 0.323 1.00 93.00 297 GLY A C 1
ATOM 2239 O O . GLY A 1 297 ? -9.141 10.477 -0.505 1.00 93.00 297 GLY A O 1
ATOM 2240 N N . GLY A 1 298 ? -11.015 11.201 0.526 1.00 89.06 298 GLY A N 1
ATOM 2241 C CA . GLY A 1 298 ? -11.159 12.443 -0.234 1.00 89.06 298 GLY A CA 1
ATOM 2242 C C . GLY A 1 298 ? -10.016 13.450 -0.035 1.00 89.06 298 GLY A C 1
ATOM 2243 O O . GLY A 1 298 ? -9.095 13.272 0.766 1.00 89.06 298 GLY A O 1
ATOM 2244 N N . PHE A 1 299 ? -10.092 14.577 -0.745 1.00 83.06 299 PHE A N 1
ATOM 2245 C CA . PHE A 1 299 ? -9.036 15.597 -0.768 1.00 83.06 299 PHE A CA 1
ATOM 2246 C C . PHE A 1 299 ? -8.573 16.024 0.638 1.00 83.06 299 PHE A C 1
ATOM 2248 O O . PHE A 1 299 ? -7.378 16.020 0.937 1.00 83.06 299 PHE A O 1
ATOM 2255 N N . ASN A 1 300 ? -9.507 16.284 1.556 1.00 78.06 300 ASN A N 1
ATOM 2256 C CA . ASN A 1 300 ? -9.194 16.677 2.938 1.00 78.06 300 ASN A CA 1
ATOM 2257 C C . ASN A 1 300 ? -9.160 15.512 3.943 1.00 78.06 300 ASN A C 1
ATOM 2259 O O . ASN A 1 300 ? -8.799 15.724 5.099 1.00 78.06 300 ASN A O 1
ATOM 2263 N N . ASN A 1 301 ? -9.498 14.291 3.521 1.00 78.81 301 ASN A N 1
ATOM 2264 C CA . ASN A 1 301 ? -9.775 13.167 4.413 1.00 78.81 301 ASN A CA 1
ATOM 2265 C C . ASN A 1 301 ? -8.981 11.934 3.979 1.00 78.81 301 ASN A C 1
ATOM 2267 O O . ASN A 1 301 ? -9.224 11.379 2.923 1.00 78.81 301 ASN A O 1
ATOM 2271 N N . LEU A 1 302 ? -8.031 11.469 4.787 1.00 78.81 302 LEU A N 1
ATOM 2272 C CA . LEU A 1 302 ? -7.134 10.370 4.388 1.00 78.81 302 LEU A CA 1
ATOM 2273 C C . LEU A 1 302 ? -7.661 8.963 4.716 1.00 78.81 302 LEU A C 1
ATOM 2275 O O . LEU A 1 302 ? -7.015 7.978 4.368 1.00 78.81 302 LEU A O 1
ATOM 2279 N N . ARG A 1 303 ? -8.771 8.857 5.449 1.00 89.00 303 ARG A N 1
ATOM 2280 C CA . ARG A 1 303 ? -9.170 7.632 6.162 1.00 89.00 303 ARG A CA 1
ATOM 2281 C C . ARG A 1 303 ? -10.664 7.353 6.024 1.00 89.00 303 ARG A C 1
ATOM 2283 O O . ARG A 1 303 ? -11.359 7.077 7.003 1.00 89.00 303 ARG A O 1
ATOM 2290 N N . SER A 1 304 ? -11.140 7.411 4.787 1.00 93.19 304 SER A N 1
ATOM 2291 C CA . SER A 1 304 ? -12.530 7.111 4.443 1.00 93.19 304 SER A CA 1
ATOM 2292 C C . SER A 1 304 ? -12.731 5.637 4.072 1.00 93.19 304 SER A C 1
ATOM 2294 O O . SER A 1 304 ? -13.786 5.064 4.345 1.00 93.19 304 SER A O 1
ATOM 2296 N N . ALA A 1 305 ? -11.721 5.000 3.469 1.00 96.31 305 ALA A N 1
ATOM 2297 C CA . ALA A 1 305 ? -11.787 3.612 3.016 1.00 96.31 305 ALA A CA 1
ATOM 2298 C C . ALA A 1 305 ? -10.424 2.901 3.015 1.00 96.31 305 ALA A C 1
ATOM 2300 O O . ALA A 1 305 ? -9.362 3.519 3.097 1.00 96.31 305 ALA A O 1
ATOM 2301 N N . LEU A 1 306 ? -10.467 1.572 2.924 1.00 97.44 306 LEU A N 1
ATOM 2302 C CA . LEU A 1 306 ? -9.323 0.722 2.610 1.00 97.44 306 LEU A CA 1
ATOM 2303 C C . LEU A 1 306 ? -9.298 0.438 1.113 1.00 97.44 306 LEU A C 1
ATOM 2305 O O . LEU A 1 306 ? -10.255 -0.123 0.582 1.00 97.44 306 LEU A O 1
ATOM 2309 N N . ALA A 1 307 ? -8.183 0.758 0.463 1.00 98.31 307 ALA A N 1
ATOM 2310 C CA . ALA A 1 307 ? -7.853 0.264 -0.864 1.00 98.31 307 ALA A CA 1
ATOM 2311 C C . ALA A 1 307 ? -7.056 -1.032 -0.732 1.00 98.31 307 ALA A C 1
ATOM 2313 O O . ALA A 1 307 ? -6.008 -1.045 -0.090 1.00 98.31 307 ALA A O 1
ATOM 2314 N N . MET A 1 308 ? -7.549 -2.119 -1.324 1.00 98.56 308 MET A N 1
ATOM 2315 C CA . MET A 1 308 ? -6.992 -3.465 -1.188 1.00 98.56 308 MET A CA 1
ATOM 2316 C C . MET A 1 308 ? -6.726 -4.070 -2.565 1.00 98.56 308 MET A C 1
ATOM 2318 O O . MET A 1 308 ? -7.607 -4.100 -3.422 1.00 98.56 308 MET A O 1
ATOM 2322 N N . LEU A 1 309 ? -5.512 -4.571 -2.767 1.00 98.56 309 LEU A N 1
ATOM 2323 C CA . LEU A 1 309 ? -5.073 -5.185 -4.013 1.00 98.56 309 LEU A CA 1
ATOM 2324 C C . LEU A 1 309 ? -5.138 -6.705 -3.929 1.00 98.56 309 LEU A C 1
ATOM 2326 O O . LEU A 1 309 ? -4.629 -7.302 -2.977 1.00 98.56 309 LEU A O 1
ATOM 2330 N N . PHE A 1 310 ? -5.686 -7.319 -4.974 1.00 98.50 310 PHE A N 1
ATOM 2331 C CA . PHE A 1 310 ? -5.721 -8.766 -5.146 1.00 98.50 310 PHE A CA 1
ATOM 2332 C C . PHE A 1 310 ? -5.227 -9.158 -6.538 1.00 98.50 310 PHE A C 1
ATOM 2334 O O . PHE A 1 310 ? -5.519 -8.478 -7.522 1.00 98.50 310 PHE A O 1
ATOM 2341 N N . SER A 1 311 ? -4.470 -10.250 -6.633 1.00 98.31 311 SER A N 1
ATOM 2342 C CA . SER A 1 311 ? -3.861 -10.694 -7.892 1.00 98.31 311 SER A CA 1
ATOM 2343 C C . SER A 1 311 ? -3.660 -12.207 -7.946 1.00 98.31 311 SER A C 1
ATOM 2345 O O . SER A 1 311 ? -3.454 -12.850 -6.914 1.00 98.31 311 SER A O 1
ATOM 2347 N N . ASP A 1 312 ? -3.684 -12.774 -9.153 1.00 97.69 312 ASP A N 1
ATOM 2348 C CA . ASP A 1 312 ? -3.247 -14.149 -9.426 1.00 97.69 312 ASP A CA 1
ATOM 2349 C C . ASP A 1 312 ? -1.720 -14.272 -9.635 1.00 97.69 312 ASP A C 1
ATOM 2351 O O . ASP A 1 312 ? -1.194 -15.377 -9.774 1.00 97.69 312 ASP A O 1
ATOM 2355 N N . GLY A 1 313 ? -1.000 -13.143 -9.641 1.00 97.00 313 GLY A N 1
ATOM 2356 C CA . GLY A 1 313 ? 0.453 -13.072 -9.778 1.00 97.00 313 GLY A CA 1
ATOM 2357 C C . GLY A 1 313 ? 0.980 -13.207 -11.209 1.00 97.00 313 GLY A C 1
ATOM 2358 O O . GLY A 1 313 ? 2.183 -13.398 -11.381 1.00 97.00 313 GLY A O 1
ATOM 2359 N N . ARG A 1 314 ? 0.131 -13.124 -12.240 1.00 96.75 314 ARG A N 1
ATOM 2360 C CA . ARG A 1 314 ? 0.556 -13.198 -13.651 1.00 96.75 314 ARG A CA 1
ATOM 2361 C C . ARG A 1 314 ? 0.565 -11.823 -14.310 1.00 96.75 314 ARG A C 1
ATOM 2363 O O . ARG A 1 314 ? -0.177 -10.947 -13.903 1.00 96.75 314 ARG A O 1
ATOM 2370 N N . HIS A 1 315 ? 1.402 -11.623 -15.334 1.00 93.75 315 HIS A N 1
ATOM 2371 C CA . HIS A 1 315 ? 1.445 -10.343 -16.054 1.00 93.75 315 HIS A CA 1
ATOM 2372 C C . HIS A 1 315 ? 0.110 -10.011 -16.726 1.00 93.75 315 HIS A C 1
ATOM 2374 O O . HIS A 1 315 ? -0.424 -8.952 -16.443 1.00 93.75 315 HIS A O 1
ATOM 2380 N N . ASP A 1 316 ? -0.425 -10.903 -17.563 1.00 93.44 316 ASP A N 1
ATOM 2381 C CA . ASP A 1 316 ? -1.752 -10.773 -18.193 1.00 93.44 316 ASP A CA 1
ATOM 2382 C C . ASP A 1 316 ? -2.813 -11.520 -17.367 1.00 93.44 316 ASP A C 1
ATOM 2384 O O . ASP A 1 316 ? -3.550 -12.368 -17.875 1.00 93.44 316 ASP A O 1
ATOM 2388 N N . GLY A 1 317 ? -2.775 -11.311 -16.051 1.00 94.56 317 GLY A N 1
ATOM 2389 C CA . GLY A 1 317 ? -3.595 -12.021 -15.078 1.00 94.56 317 GLY A CA 1
ATOM 2390 C C . GLY A 1 317 ? -4.869 -11.282 -14.687 1.00 94.56 317 GLY A C 1
ATOM 2391 O O . GLY A 1 317 ? -5.167 -10.183 -15.152 1.00 94.56 317 GLY A O 1
ATOM 2392 N N . GLU A 1 318 ? -5.624 -11.888 -13.774 1.00 97.75 318 GLU A N 1
ATOM 2393 C CA . GLU A 1 318 ? -6.717 -11.189 -13.107 1.00 97.75 318 GLU A CA 1
ATOM 2394 C C . GLU A 1 318 ? -6.183 -10.372 -11.926 1.00 97.75 318 GLU A C 1
ATOM 2396 O O . GLU A 1 318 ? -5.539 -10.892 -11.009 1.00 97.75 318 GLU A O 1
ATOM 2401 N N . HIS A 1 319 ? -6.487 -9.076 -11.933 1.00 98.31 319 HIS A N 1
ATOM 2402 C CA . HIS A 1 319 ? -6.121 -8.156 -10.863 1.00 98.31 319 HIS A CA 1
ATOM 2403 C C . HIS A 1 319 ? -7.328 -7.340 -10.421 1.00 98.31 319 HIS A C 1
ATOM 2405 O O . HIS A 1 319 ? -8.188 -7.002 -11.244 1.00 98.31 319 HIS A O 1
ATOM 2411 N N . ARG A 1 320 ? -7.414 -7.059 -9.119 1.00 98.44 320 ARG A N 1
ATOM 2412 C CA . ARG A 1 320 ? -8.505 -6.289 -8.522 1.00 98.44 320 ARG A CA 1
ATOM 2413 C C . ARG A 1 320 ? -7.982 -5.236 -7.566 1.00 98.44 320 ARG A C 1
ATOM 2415 O O . ARG A 1 320 ? -7.100 -5.509 -6.753 1.00 98.44 320 ARG A O 1
ATOM 2422 N N . LEU A 1 321 ? -8.593 -4.063 -7.650 1.00 98.75 321 LEU A N 1
ATOM 2423 C CA . LEU A 1 321 ? -8.591 -3.057 -6.603 1.00 98.75 321 LEU A CA 1
ATOM 2424 C C . LEU A 1 321 ? -9.978 -3.089 -5.970 1.00 98.75 321 LEU A C 1
ATOM 2426 O O . LEU A 1 321 ? -10.969 -2.886 -6.666 1.00 98.75 321 LEU A O 1
ATOM 2430 N N . VAL A 1 322 ? -10.048 -3.346 -4.671 1.00 98.69 322 VAL A N 1
ATOM 2431 C CA . VAL A 1 322 ? -11.289 -3.271 -3.900 1.00 98.69 322 VAL A CA 1
ATOM 2432 C C . VAL A 1 322 ? -11.184 -2.095 -2.947 1.00 98.69 322 VAL A C 1
ATOM 2434 O O . VAL A 1 322 ? -10.271 -2.053 -2.121 1.00 98.69 322 VAL A O 1
ATOM 2437 N N . ILE A 1 323 ? -12.116 -1.154 -3.052 1.00 98.44 323 ILE A N 1
ATOM 2438 C CA . ILE A 1 323 ? -12.274 -0.065 -2.090 1.00 98.44 323 ILE A CA 1
ATOM 2439 C C . ILE A 1 323 ? -13.396 -0.455 -1.143 1.00 98.44 323 ILE A C 1
ATOM 2441 O O . ILE A 1 323 ? -14.517 -0.664 -1.594 1.00 98.44 323 ILE A O 1
ATOM 2445 N N . ALA A 1 324 ? -13.110 -0.553 0.153 1.00 98.38 324 ALA A N 1
ATOM 2446 C CA . ALA A 1 324 ? -14.112 -0.848 1.172 1.00 98.38 324 ALA A CA 1
ATOM 2447 C C . ALA A 1 324 ? -14.158 0.259 2.221 1.00 98.38 324 ALA A C 1
ATOM 2449 O O . ALA A 1 324 ? -13.136 0.625 2.802 1.00 98.38 324 ALA A O 1
ATOM 2450 N N . GLY A 1 325 ? -15.355 0.765 2.489 1.00 97.56 325 GLY A N 1
ATOM 2451 C CA . GLY A 1 325 ? -15.574 1.862 3.418 1.00 97.56 325 GLY A CA 1
ATOM 2452 C C . GLY A 1 325 ? -16.967 1.825 4.023 1.00 97.56 325 GLY A C 1
ATOM 2453 O O . GLY A 1 325 ? -17.752 0.914 3.766 1.00 97.56 325 GLY A O 1
ATOM 2454 N N . ILE A 1 326 ? -17.283 2.822 4.837 1.00 96.88 326 ILE A N 1
ATOM 2455 C CA . ILE A 1 326 ? -18.612 2.971 5.430 1.00 96.88 326 ILE A CA 1
ATOM 2456 C C . ILE A 1 326 ? -19.253 4.274 4.967 1.00 96.88 326 ILE A C 1
ATOM 2458 O O . ILE A 1 326 ? -18.582 5.298 4.860 1.00 96.88 326 ILE A O 1
ATOM 2462 N N . THR A 1 327 ? -20.550 4.239 4.678 1.00 95.69 327 THR A N 1
ATOM 2463 C CA . THR A 1 327 ? -21.321 5.430 4.296 1.00 95.69 327 THR A CA 1
ATOM 2464 C C . THR A 1 327 ? -21.535 6.364 5.487 1.00 95.69 327 THR A C 1
ATOM 2466 O O . THR A 1 327 ? -21.284 6.019 6.644 1.00 95.69 327 THR A O 1
ATOM 2469 N N . SER A 1 328 ? -22.080 7.546 5.221 1.00 93.94 328 SER A N 1
ATOM 2470 C CA . SER A 1 328 ? -22.502 8.542 6.207 1.00 93.94 328 SER A CA 1
ATOM 2471 C C . SER A 1 328 ? -23.502 7.974 7.221 1.00 93.94 328 SER A C 1
ATOM 2473 O O . SER A 1 328 ? -23.474 8.347 8.395 1.00 93.94 328 SER A O 1
ATOM 2475 N N . THR A 1 329 ? -24.305 6.994 6.792 1.00 94.00 329 THR A N 1
ATOM 2476 C CA . THR A 1 329 ? -25.245 6.191 7.596 1.00 94.00 329 THR A CA 1
ATOM 2477 C C . THR A 1 329 ? -24.636 4.893 8.146 1.00 94.00 329 THR A C 1
ATOM 2479 O O . THR A 1 329 ? -25.346 4.017 8.648 1.00 94.00 329 THR A O 1
ATOM 2482 N N . ARG A 1 330 ? -23.306 4.766 8.074 1.00 94.25 330 ARG A N 1
ATOM 2483 C CA . ARG A 1 330 ? -22.486 3.668 8.601 1.00 94.25 330 ARG A CA 1
ATOM 2484 C C . ARG A 1 330 ? -22.819 2.297 8.019 1.00 94.25 330 ARG A C 1
ATOM 2486 O O . ARG A 1 330 ? -22.683 1.289 8.709 1.00 94.25 330 ARG A O 1
ATOM 2493 N N . GLN A 1 331 ? -23.247 2.241 6.762 1.00 96.50 331 GLN A N 1
ATOM 2494 C CA . GLN A 1 331 ? -23.388 0.981 6.033 1.00 96.50 331 GLN A CA 1
ATOM 2495 C C . GLN A 1 331 ? -22.073 0.642 5.340 1.00 96.50 331 GLN A C 1
ATOM 2497 O O . GLN A 1 331 ? -21.469 1.507 4.712 1.00 96.50 331 GLN A O 1
ATOM 2502 N N . LEU A 1 332 ? -21.626 -0.606 5.468 1.00 97.88 332 LEU A N 1
ATOM 2503 C CA . LEU A 1 332 ? -20.468 -1.116 4.747 1.00 97.88 332 LEU A CA 1
ATOM 2504 C C . LEU A 1 332 ? -20.788 -1.162 3.255 1.00 97.88 332 LEU A C 1
ATOM 2506 O O . LEU A 1 332 ? -21.749 -1.807 2.836 1.00 97.88 332 LEU A O 1
ATOM 2510 N N . VAL A 1 333 ? -19.941 -0.520 2.463 1.00 97.81 333 VAL A N 1
ATOM 2511 C CA . VAL A 1 333 ? -19.993 -0.549 1.004 1.00 97.81 333 VAL A CA 1
ATOM 2512 C C . VAL A 1 333 ? -18.629 -0.931 0.454 1.00 97.81 333 VAL A C 1
ATOM 2514 O O . VAL A 1 333 ? -17.595 -0.695 1.086 1.00 97.81 333 VAL A O 1
ATOM 2517 N N . GLN A 1 334 ? -18.633 -1.546 -0.724 1.00 97.81 334 GLN A N 1
ATOM 2518 C CA . GLN A 1 334 ? -17.414 -1.825 -1.462 1.00 97.81 334 GLN A CA 1
ATOM 2519 C C . GLN A 1 334 ? -17.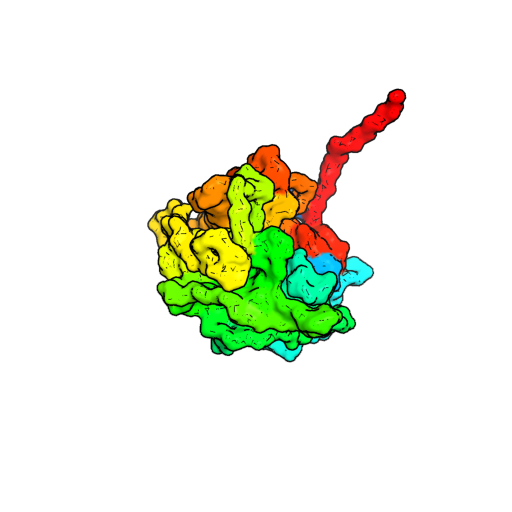625 -1.612 -2.957 1.00 97.81 334 GLN A C 1
ATOM 2521 O O . GLN A 1 334 ? -18.697 -1.911 -3.481 1.00 97.81 334 GLN A O 1
ATOM 2526 N N . GLU A 1 335 ? -16.584 -1.139 -3.630 1.00 98.00 335 GLU A N 1
ATOM 2527 C CA . GLU A 1 335 ? -16.500 -1.073 -5.087 1.00 98.00 335 GLU A CA 1
ATOM 2528 C C . GLU A 1 335 ? -15.263 -1.837 -5.552 1.00 98.00 335 GLU A C 1
ATOM 2530 O O . GLU A 1 335 ? -14.239 -1.865 -4.866 1.00 98.00 335 GLU A O 1
ATOM 2535 N N . THR A 1 336 ? -15.374 -2.505 -6.699 1.00 98.50 336 THR A N 1
ATOM 2536 C CA . THR A 1 336 ? -14.311 -3.356 -7.239 1.00 98.50 336 THR A CA 1
ATOM 2537 C C . THR A 1 336 ? -13.985 -2.956 -8.661 1.00 98.50 336 THR A C 1
ATOM 2539 O O . THR A 1 336 ? -14.860 -2.916 -9.523 1.00 98.50 336 THR A O 1
ATOM 2542 N N . TYR A 1 337 ? -12.699 -2.737 -8.902 1.00 98.50 337 TYR A N 1
ATOM 2543 C CA . TYR A 1 337 ? -12.146 -2.336 -10.184 1.00 98.50 337 TYR A CA 1
ATOM 2544 C C . TYR A 1 337 ? -11.135 -3.371 -10.667 1.00 98.50 337 TYR A C 1
ATOM 2546 O O . TYR A 1 337 ? -10.537 -4.104 -9.876 1.00 98.50 337 TYR A O 1
ATOM 2554 N N . SER A 1 338 ? -10.928 -3.427 -11.978 1.00 97.69 338 SER A N 1
ATOM 2555 C CA . SER A 1 338 ? -10.026 -4.382 -12.621 1.00 97.69 338 SER A CA 1
ATOM 2556 C C . SER A 1 338 ? -9.233 -3.722 -13.738 1.00 97.69 338 SER A C 1
ATOM 2558 O O . SER A 1 338 ? -9.714 -2.790 -14.377 1.00 97.69 338 SER A O 1
ATOM 2560 N N . TRP A 1 339 ? -8.055 -4.263 -14.026 1.00 96.69 339 TRP A N 1
ATOM 2561 C CA . TRP A 1 339 ? -7.244 -3.907 -15.188 1.00 96.69 339 TRP A CA 1
ATOM 2562 C C . TRP A 1 339 ? -6.608 -5.170 -15.775 1.00 96.69 339 TRP A C 1
ATOM 2564 O O . TRP A 1 339 ? -6.590 -6.219 -15.133 1.00 96.69 339 TRP A O 1
ATOM 2574 N N . GLY A 1 340 ? -6.133 -5.076 -17.019 1.00 90.38 340 GLY A N 1
ATOM 2575 C CA . GLY A 1 340 ? -5.774 -6.259 -17.807 1.00 90.38 340 GLY A CA 1
ATOM 2576 C C . GLY A 1 340 ? -4.336 -6.762 -17.674 1.00 90.38 340 GLY A C 1
ATOM 2577 O O . GLY A 1 340 ? -4.093 -7.904 -18.042 1.00 90.38 340 GLY A O 1
ATOM 2578 N N . ALA A 1 341 ? -3.377 -5.942 -17.225 1.00 92.62 341 ALA A N 1
ATOM 2579 C CA . ALA A 1 341 ? -2.007 -6.423 -17.050 1.00 92.62 341 ALA A CA 1
ATOM 2580 C C . ALA A 1 341 ? -1.132 -5.590 -16.113 1.00 92.62 341 ALA A C 1
ATOM 2582 O O . ALA A 1 341 ? -1.366 -4.400 -15.904 1.00 92.62 341 ALA A O 1
ATOM 2583 N N . GLY A 1 342 ? -0.042 -6.211 -15.668 1.00 95.44 342 GLY A N 1
ATOM 2584 C CA . GLY A 1 342 ? 0.918 -5.642 -14.736 1.00 95.44 342 GLY A CA 1
ATOM 2585 C C . GLY A 1 342 ? 0.613 -6.119 -13.325 1.00 95.44 342 GLY A C 1
ATOM 2586 O O . GLY A 1 342 ? -0.410 -5.751 -12.746 1.00 95.44 342 GLY A O 1
ATOM 2587 N N . ILE A 1 343 ? 1.530 -6.913 -12.769 1.00 97.81 343 ILE A N 1
ATOM 2588 C CA . ILE A 1 343 ? 1.384 -7.482 -11.426 1.00 97.81 343 ILE A CA 1
ATOM 2589 C C . ILE A 1 343 ? 1.434 -6.331 -10.412 1.00 97.81 343 ILE A C 1
ATOM 2591 O O . ILE A 1 343 ? 2.469 -5.658 -10.354 1.00 97.81 343 ILE A O 1
ATOM 2595 N N . PRO A 1 344 ? 0.369 -6.094 -9.622 1.00 98.50 344 PRO A N 1
ATOM 2596 C CA . PRO A 1 344 ? 0.375 -5.043 -8.616 1.00 98.50 344 PRO A CA 1
ATOM 2597 C C . PRO A 1 344 ? 1.399 -5.350 -7.525 1.00 98.50 344 PRO A C 1
ATOM 2599 O O . PRO A 1 344 ? 1.544 -6.499 -7.109 1.00 98.50 344 PRO A O 1
ATOM 2602 N N . VAL A 1 345 ? 2.083 -4.316 -7.044 1.00 97.56 345 VAL A N 1
ATOM 2603 C CA . VAL A 1 345 ? 3.095 -4.432 -5.979 1.00 97.56 345 VAL A CA 1
ATOM 2604 C C . VAL A 1 345 ? 2.933 -3.402 -4.870 1.00 97.56 345 VAL A C 1
ATOM 2606 O O . VAL A 1 345 ? 3.327 -3.671 -3.738 1.00 97.56 345 VAL A O 1
ATOM 2609 N N . ASP A 1 346 ? 2.324 -2.254 -5.166 1.00 97.81 346 ASP A N 1
ATOM 2610 C CA . ASP A 1 346 ? 2.043 -1.216 -4.178 1.00 97.81 346 ASP A CA 1
ATOM 2611 C C . ASP A 1 346 ? 0.780 -0.442 -4.566 1.00 97.81 346 ASP A C 1
ATOM 2613 O O . ASP A 1 346 ? 0.386 -0.421 -5.735 1.00 97.81 346 ASP A O 1
ATOM 2617 N N . VAL A 1 347 ? 0.157 0.198 -3.582 1.00 97.75 347 VAL A N 1
ATOM 2618 C CA . VAL A 1 347 ? -0.997 1.083 -3.777 1.00 97.75 347 VAL A CA 1
ATOM 2619 C C . VAL A 1 347 ? -0.862 2.294 -2.873 1.00 97.75 347 VAL A C 1
ATOM 2621 O O . VAL A 1 347 ? -0.504 2.167 -1.703 1.00 97.75 347 VAL A O 1
ATOM 2624 N N . MET A 1 348 ? -1.170 3.469 -3.408 1.00 95.56 348 MET A N 1
ATOM 2625 C CA . MET A 1 348 ? -1.120 4.726 -2.671 1.00 95.56 348 MET A CA 1
ATOM 2626 C C . MET A 1 348 ? -2.270 5.647 -3.066 1.00 95.56 348 MET A C 1
ATOM 2628 O O . MET A 1 348 ? -2.798 5.554 -4.171 1.00 95.56 348 MET A O 1
ATOM 2632 N N . LEU A 1 349 ? -2.638 6.528 -2.138 1.00 94.19 349 LEU A N 1
ATOM 2633 C CA . LEU A 1 349 ? -3.475 7.688 -2.414 1.00 94.19 349 LEU A CA 1
ATOM 2634 C C . LEU A 1 349 ? -2.567 8.854 -2.788 1.00 94.19 349 LEU A C 1
ATOM 2636 O O . LEU A 1 349 ? -1.664 9.185 -2.012 1.00 94.19 349 LEU A O 1
ATOM 2640 N N . ASP A 1 350 ? -2.838 9.499 -3.911 1.00 91.88 350 ASP A N 1
ATOM 2641 C CA . ASP A 1 350 ? -2.173 10.731 -4.308 1.00 91.88 350 ASP A CA 1
ATOM 2642 C C . ASP A 1 350 ? -3.188 11.785 -4.772 1.00 91.88 350 ASP A C 1
ATOM 2644 O O . ASP A 1 350 ? -4.396 11.573 -4.719 1.00 91.88 350 ASP A O 1
ATOM 2648 N N . ASN A 1 351 ? -2.682 12.962 -5.114 1.00 88.81 351 ASN A N 1
ATOM 2649 C CA . ASN A 1 351 ? -3.389 13.965 -5.900 1.00 88.81 351 ASN A CA 1
ATOM 2650 C C . ASN A 1 351 ? -2.423 14.428 -6.995 1.00 88.81 351 ASN A C 1
ATOM 2652 O O . ASN A 1 351 ? -1.754 15.463 -6.871 1.00 88.81 351 ASN A O 1
ATOM 2656 N N . PHE A 1 352 ? -2.212 13.546 -7.966 1.00 90.06 352 PHE A N 1
ATOM 2657 C CA . PHE A 1 352 ? -1.116 13.624 -8.915 1.00 90.06 352 PHE A CA 1
ATOM 2658 C C . PHE A 1 352 ? -1.367 14.637 -10.024 1.00 90.06 352 PHE A C 1
ATOM 2660 O O . PHE A 1 352 ? -0.396 15.100 -10.606 1.00 90.06 352 PHE A O 1
ATOM 2667 N N . ASP A 1 353 ? -2.599 15.027 -10.332 1.00 88.94 353 ASP A N 1
ATOM 2668 C CA . ASP A 1 353 ? -2.860 16.140 -11.257 1.00 88.94 353 ASP A CA 1
ATOM 2669 C C . ASP A 1 353 ? -3.192 17.476 -10.544 1.00 88.94 353 ASP A C 1
ATOM 2671 O O . ASP A 1 353 ? -3.389 18.522 -11.184 1.00 88.94 353 ASP A O 1
ATOM 2675 N N . GLU A 1 354 ? -3.130 17.455 -9.206 1.00 87.25 354 GLU A N 1
ATOM 2676 C CA . GLU A 1 354 ? -3.361 18.552 -8.258 1.00 87.25 354 GLU A CA 1
ATOM 2677 C C . GLU A 1 354 ? -4.794 19.100 -8.227 1.00 87.25 354 GLU A C 1
ATOM 2679 O O . GLU A 1 354 ? -5.013 20.284 -7.922 1.00 87.25 354 GLU A O 1
ATOM 2684 N N . ASP A 1 355 ? -5.785 18.311 -8.605 1.00 87.50 355 ASP A N 1
ATOM 2685 C CA . ASP A 1 355 ? -7.177 18.721 -8.552 1.00 87.50 355 ASP A CA 1
ATOM 2686 C C . ASP A 1 355 ? -7.806 18.452 -7.158 1.00 87.50 355 ASP A C 1
ATOM 2688 O O . ASP A 1 355 ? -7.117 18.473 -6.132 1.00 87.50 355 ASP A O 1
ATOM 2692 N N . TYR A 1 356 ? -9.131 18.323 -7.071 1.00 87.94 356 TYR A N 1
ATOM 2693 C CA . TYR A 1 356 ? -9.831 18.011 -5.816 1.00 87.94 356 TYR A CA 1
ATOM 2694 C C . TYR A 1 356 ? -10.285 16.544 -5.714 1.00 87.94 356 TYR A C 1
ATOM 2696 O O . TYR A 1 356 ? -11.012 16.184 -4.782 1.00 87.94 356 TYR A O 1
ATOM 2704 N N . SER A 1 357 ? -9.834 15.713 -6.642 1.00 90.56 357 SER A N 1
ATOM 2705 C CA . SER A 1 357 ? -10.290 14.367 -6.960 1.00 90.56 357 SER A CA 1
ATOM 2706 C C . SER A 1 357 ? -9.108 13.404 -6.812 1.00 90.56 357 SER A C 1
ATOM 2708 O O . SER A 1 357 ? -8.547 12.933 -7.792 1.00 90.56 357 SER A O 1
ATOM 2710 N N . PRO A 1 358 ? -8.696 13.081 -5.573 1.00 92.88 358 PRO A N 1
ATOM 2711 C CA . PRO A 1 358 ? -7.480 12.305 -5.362 1.00 92.88 358 PRO A CA 1
ATOM 2712 C C . PRO A 1 358 ? -7.539 10.947 -6.069 1.00 92.88 358 PRO A C 1
ATOM 2714 O O . PRO A 1 358 ? -8.599 10.313 -6.142 1.00 92.88 358 PRO A O 1
ATOM 2717 N N . GLU A 1 359 ? -6.387 10.466 -6.525 1.00 95.06 359 GLU A N 1
ATOM 2718 C CA . GLU A 1 359 ? -6.280 9.203 -7.237 1.00 95.06 359 GLU A CA 1
ATOM 2719 C C . GLU A 1 359 ? -5.738 8.081 -6.354 1.00 95.06 359 GLU A C 1
ATOM 2721 O O . GLU A 1 359 ? -4.842 8.245 -5.522 1.00 95.06 359 GLU A O 1
ATOM 2726 N N . VAL A 1 360 ? -6.249 6.879 -6.596 1.00 97.81 360 VAL A N 1
ATOM 2727 C CA . VAL A 1 360 ? -5.618 5.636 -6.175 1.00 97.81 360 VAL A CA 1
ATOM 2728 C C . VAL A 1 360 ? -4.671 5.195 -7.276 1.00 97.81 360 VAL A C 1
ATOM 2730 O O . VAL A 1 360 ? -5.098 4.802 -8.363 1.00 97.81 360 VAL A O 1
ATOM 2733 N N . ILE A 1 361 ? -3.377 5.227 -6.976 1.00 98.06 361 ILE A N 1
ATOM 2734 C CA . ILE A 1 361 ? -2.320 4.815 -7.896 1.00 98.06 361 ILE A CA 1
ATOM 2735 C C . ILE A 1 361 ? -1.826 3.432 -7.483 1.00 98.06 361 ILE A C 1
ATOM 2737 O O . ILE A 1 361 ? -1.340 3.228 -6.368 1.00 98.06 361 ILE A O 1
ATOM 2741 N N . VAL A 1 362 ? -1.928 2.480 -8.404 1.00 98.69 362 VAL A N 1
ATOM 2742 C CA . VAL A 1 362 ? -1.429 1.112 -8.266 1.00 98.69 362 VAL A CA 1
ATOM 2743 C C . VAL A 1 362 ? -0.136 0.975 -9.055 1.00 98.69 362 VAL A C 1
ATOM 2745 O O . VAL A 1 362 ? -0.124 1.084 -10.284 1.00 98.69 362 VAL A O 1
ATOM 2748 N N . LEU A 1 363 ? 0.961 0.698 -8.354 1.00 98.56 363 LEU A N 1
ATOM 2749 C CA . LEU A 1 363 ? 2.234 0.384 -8.991 1.00 98.56 363 LEU A CA 1
ATOM 2750 C C . LEU A 1 363 ? 2.242 -1.065 -9.459 1.00 98.56 363 LEU A C 1
ATOM 2752 O O . LEU A 1 363 ? 1.812 -1.965 -8.730 1.00 98.56 363 LEU A O 1
ATOM 2756 N N . THR A 1 364 ? 2.794 -1.292 -10.649 1.00 98.00 364 THR A N 1
ATOM 2757 C CA . THR A 1 364 ? 2.948 -2.631 -11.218 1.00 98.00 364 THR A CA 1
ATOM 2758 C C . THR A 1 364 ? 4.415 -2.930 -11.522 1.00 98.00 364 THR A C 1
ATOM 2760 O O . THR A 1 364 ? 5.167 -2.051 -11.937 1.00 98.00 364 THR A O 1
ATOM 2763 N N . SER A 1 365 ? 4.856 -4.168 -11.297 1.00 96.12 365 SER A N 1
ATOM 2764 C CA . SER A 1 365 ? 6.267 -4.542 -11.499 1.00 96.12 365 SER A CA 1
ATOM 2765 C C . SER A 1 365 ? 6.577 -4.981 -12.926 1.00 96.12 365 SER A C 1
ATOM 2767 O O . SER A 1 365 ? 7.697 -4.802 -13.404 1.00 96.12 365 SER A O 1
ATOM 2769 N N . THR A 1 366 ? 5.589 -5.547 -13.620 1.00 94.50 366 THR A N 1
ATOM 2770 C CA . THR A 1 366 ? 5.759 -6.144 -14.953 1.00 94.50 366 THR A CA 1
ATOM 2771 C C . THR A 1 366 ? 5.160 -5.320 -16.089 1.00 94.50 366 THR A C 1
ATOM 2773 O O . THR A 1 366 ? 5.240 -5.738 -17.238 1.00 94.50 366 THR A O 1
ATOM 2776 N N . SER A 1 367 ? 4.584 -4.154 -15.802 1.00 94.00 367 SER A N 1
ATOM 2777 C CA . SER A 1 367 ? 4.174 -3.173 -16.807 1.00 94.00 367 SER A CA 1
ATOM 2778 C C . SER A 1 367 ? 4.923 -1.859 -16.551 1.00 94.00 367 SER A C 1
ATOM 2780 O O . SER A 1 367 ? 5.272 -1.573 -15.407 1.00 94.00 367 SER A O 1
ATOM 2782 N N . PRO A 1 368 ? 5.219 -1.059 -17.590 1.00 93.75 368 PRO A N 1
ATOM 2783 C CA . PRO A 1 368 ? 5.778 0.275 -17.425 1.00 93.75 368 PRO A CA 1
ATOM 2784 C C . PRO A 1 368 ? 4.733 1.293 -16.958 1.00 93.75 368 PRO A C 1
ATOM 2786 O O . PRO A 1 368 ? 5.081 2.446 -16.722 1.00 93.75 368 PRO A O 1
ATOM 2789 N N . TYR A 1 369 ? 3.468 0.884 -16.836 1.00 96.25 369 TYR A N 1
ATOM 2790 C CA . TYR A 1 369 ? 2.370 1.741 -16.418 1.00 96.25 369 TYR A CA 1
ATOM 2791 C C . TYR A 1 369 ? 1.963 1.471 -14.968 1.00 96.25 369 TYR A C 1
ATOM 2793 O O . TYR A 1 369 ? 1.730 0.323 -14.574 1.00 96.25 369 TYR A O 1
ATOM 2801 N N . ALA A 1 370 ? 1.800 2.544 -14.198 1.00 97.62 370 ALA A N 1
ATOM 2802 C CA . ALA A 1 370 ? 0.923 2.544 -13.040 1.00 97.62 370 ALA A CA 1
ATOM 2803 C C . ALA A 1 370 ? -0.537 2.587 -13.509 1.00 97.62 370 ALA A C 1
ATOM 2805 O O . ALA A 1 370 ? -0.849 3.186 -14.545 1.00 97.62 370 ALA A O 1
ATOM 2806 N N . VAL A 1 371 ? -1.422 1.956 -12.743 1.00 98.44 371 VAL A N 1
ATOM 2807 C CA . VAL A 1 371 ? -2.872 2.016 -12.958 1.00 98.44 371 VAL A CA 1
ATOM 2808 C C . VAL A 1 371 ? -3.438 3.085 -12.041 1.00 98.44 371 VAL A C 1
ATOM 2810 O O . VAL A 1 371 ? -3.115 3.103 -10.856 1.00 98.44 371 VAL A O 1
ATOM 2813 N N . VAL A 1 372 ? -4.262 3.968 -12.584 1.00 98.31 372 VAL A N 1
ATOM 2814 C CA . VAL A 1 372 ? -4.806 5.125 -11.877 1.00 98.31 372 VAL A CA 1
ATOM 2815 C C . VAL A 1 372 ? -6.328 5.022 -11.848 1.00 98.31 372 VAL A C 1
ATOM 2817 O O . VAL A 1 372 ? -6.962 4.718 -12.863 1.00 98.31 372 VAL A O 1
ATOM 2820 N N . PHE A 1 373 ? -6.898 5.254 -10.668 1.00 98.38 373 PHE A N 1
ATOM 2821 C CA . PHE A 1 373 ? -8.335 5.369 -10.447 1.00 98.38 373 PHE A CA 1
ATOM 2822 C C . PHE A 1 373 ? -8.620 6.686 -9.734 1.00 98.38 373 PHE A C 1
ATOM 2824 O O . PHE A 1 373 ? -8.119 6.905 -8.637 1.00 98.38 373 PHE A O 1
ATOM 2831 N N . GLU A 1 374 ? -9.408 7.554 -10.346 1.00 95.88 374 GLU A N 1
ATOM 2832 C CA . GLU A 1 374 ? -9.654 8.918 -9.868 1.00 95.88 374 GLU A CA 1
ATOM 2833 C C . GLU A 1 374 ? -10.972 8.986 -9.094 1.00 95.88 374 GLU A C 1
ATOM 2835 O O . GLU A 1 374 ? -11.961 8.379 -9.506 1.00 95.88 374 GLU A O 1
ATOM 2840 N N . SER A 1 375 ? -11.016 9.708 -7.976 1.00 95.50 375 SER A N 1
ATOM 2841 C CA . SER A 1 375 ? -12.266 9.920 -7.239 1.00 95.50 375 SER A CA 1
ATOM 2842 C C . SER A 1 375 ? -13.263 10.744 -8.058 1.00 95.50 375 SER A C 1
ATOM 2844 O O . SER A 1 375 ? -13.034 11.909 -8.335 1.00 95.50 375 SER A O 1
ATOM 2846 N N . MET A 1 376 ? -14.444 10.196 -8.334 1.00 93.81 376 MET A N 1
ATOM 2847 C CA . MET A 1 376 ? -15.533 10.895 -9.035 1.00 93.81 376 MET A CA 1
ATOM 2848 C C . MET A 1 376 ? -16.566 11.489 -8.066 1.00 93.81 376 MET A C 1
ATOM 2850 O O . MET A 1 376 ? -17.684 11.834 -8.462 1.00 93.81 376 MET A O 1
ATOM 2854 N N . ALA A 1 377 ? -16.235 11.567 -6.775 1.00 89.44 377 ALA A N 1
ATOM 2855 C CA . ALA A 1 377 ? -17.127 12.100 -5.757 1.00 89.44 377 ALA A CA 1
ATOM 2856 C C . ALA A 1 377 ? -17.457 13.580 -6.027 1.00 89.44 377 ALA A C 1
ATOM 2858 O O . ALA A 1 377 ? -16.581 14.437 -6.086 1.00 89.44 377 ALA A O 1
ATOM 2859 N N . ALA A 1 378 ? -18.750 13.903 -6.124 1.00 78.31 378 ALA A N 1
ATOM 2860 C CA . ALA A 1 378 ? -19.215 15.254 -6.461 1.00 78.31 378 ALA A CA 1
ATOM 2861 C C . ALA A 1 378 ? -18.924 16.318 -5.381 1.00 78.31 378 ALA A C 1
ATOM 2863 O O . ALA A 1 378 ? -19.019 17.514 -5.647 1.00 78.31 378 ALA A O 1
ATOM 2864 N N . ASN A 1 379 ? -18.601 15.895 -4.157 1.00 72.88 379 ASN A N 1
ATOM 2865 C CA . ASN A 1 379 ? -18.347 16.775 -3.022 1.00 72.88 379 ASN A CA 1
ATOM 2866 C C . ASN A 1 379 ? -16.908 16.582 -2.538 1.00 72.88 379 ASN A C 1
ATOM 2868 O O . ASN A 1 379 ? -16.498 15.443 -2.336 1.00 72.88 379 ASN A O 1
ATOM 2872 N N . TYR A 1 380 ? -16.218 17.677 -2.197 1.00 74.00 380 TYR A N 1
ATOM 2873 C CA . TYR A 1 380 ? -14.830 17.726 -1.685 1.00 74.00 380 TYR A CA 1
ATOM 2874 C C . TYR A 1 380 ? -14.496 16.803 -0.494 1.00 74.00 380 TYR A C 1
ATOM 2876 O O . TYR A 1 380 ? -13.341 16.707 -0.076 1.00 74.00 380 TYR A O 1
ATOM 2884 N N . GLY A 1 381 ? -15.510 16.194 0.119 1.00 73.44 381 GLY A N 1
ATOM 2885 C CA . GLY A 1 381 ? -15.376 15.303 1.263 1.00 73.44 381 GLY A CA 1
ATOM 2886 C C . GLY A 1 381 ? -15.489 13.818 0.976 1.00 73.44 381 GLY A C 1
ATOM 2887 O O . GLY A 1 381 ? -14.899 13.042 1.722 1.00 73.44 381 GLY A O 1
ATOM 2888 N N . GLY A 1 382 ? -16.267 13.449 -0.046 1.00 87.06 382 GLY A N 1
ATOM 2889 C CA . GLY A 1 382 ? -16.474 12.055 -0.419 1.00 87.06 382 GLY A CA 1
ATOM 2890 C C . GLY A 1 382 ? -15.265 11.493 -1.160 1.00 87.06 382 GLY A C 1
ATOM 2891 O O . GLY A 1 382 ? -14.323 12.216 -1.481 1.00 87.06 382 GLY A O 1
ATOM 2892 N N . PHE A 1 383 ? -15.303 10.192 -1.422 1.00 94.88 383 PHE A N 1
ATOM 2893 C CA . PHE A 1 383 ? -14.230 9.483 -2.113 1.00 94.88 383 PHE A CA 1
ATOM 2894 C C . PHE A 1 383 ? -14.736 8.513 -3.181 1.00 94.88 383 PHE A C 1
ATOM 2896 O O . PHE A 1 383 ? -14.101 8.356 -4.215 1.00 94.88 383 PHE A O 1
ATOM 2903 N N . LEU A 1 384 ? -15.877 7.862 -2.943 1.00 95.19 384 LEU A N 1
ATOM 2904 C CA . LEU A 1 384 ? -16.506 6.986 -3.931 1.00 95.19 384 LEU A CA 1
ATOM 2905 C C . LEU A 1 384 ? -17.604 7.720 -4.721 1.00 95.19 384 LEU A C 1
ATOM 2907 O O . LEU A 1 384 ? -18.231 8.638 -4.176 1.00 95.19 384 LEU A O 1
ATOM 2911 N N . PRO A 1 385 ? -17.876 7.303 -5.976 1.00 96.06 385 PRO A N 1
ATOM 2912 C CA . PRO A 1 385 ? -17.223 6.208 -6.719 1.00 96.06 385 PRO A CA 1
ATOM 2913 C C . PRO A 1 385 ? -15.868 6.619 -7.325 1.00 96.06 385 PRO A C 1
ATOM 2915 O O . PRO A 1 385 ? -15.571 7.809 -7.395 1.00 96.06 385 PRO A O 1
ATOM 2918 N N . LEU A 1 386 ? -15.067 5.658 -7.807 1.00 97.12 386 LEU A N 1
ATOM 2919 C CA . LEU A 1 386 ? -13.876 5.935 -8.627 1.00 97.12 386 LEU A CA 1
ATOM 2920 C C . LEU A 1 386 ? -14.155 5.770 -10.131 1.00 97.12 386 LEU A C 1
ATOM 2922 O O . LEU A 1 386 ? -14.923 4.904 -10.554 1.00 97.12 386 LEU A O 1
ATOM 2926 N N . GLY A 1 387 ? -13.483 6.580 -10.944 1.00 96.69 387 GLY A N 1
ATOM 2927 C CA . GLY A 1 387 ? -13.344 6.431 -12.389 1.00 96.69 387 GLY A CA 1
ATOM 2928 C C . GLY A 1 387 ? -12.080 5.648 -12.760 1.00 96.69 387 GLY A C 1
ATOM 2929 O O . GLY A 1 387 ? -11.198 5.431 -11.932 1.00 96.69 387 GLY A O 1
ATOM 2930 N N . GLY A 1 388 ? -11.980 5.220 -14.022 1.00 94.62 388 GLY A N 1
ATOM 2931 C CA . GLY A 1 388 ? -10.839 4.458 -14.546 1.00 94.62 388 GLY A CA 1
ATOM 2932 C C . GLY A 1 388 ? -11.169 2.995 -14.898 1.00 94.62 388 GLY A C 1
ATOM 2933 O O . GLY A 1 388 ? -12.342 2.620 -14.949 1.00 94.62 388 GLY A O 1
ATOM 2934 N N . PRO A 1 389 ? -10.153 2.156 -15.180 1.00 97.25 389 PRO A N 1
ATOM 2935 C CA . PRO A 1 389 ? -8.726 2.459 -15.066 1.00 97.25 389 PRO A CA 1
ATOM 2936 C C . PRO A 1 389 ? -8.223 3.411 -16.160 1.00 97.25 389 PRO A C 1
ATOM 2938 O O . PRO A 1 389 ? -8.594 3.290 -17.328 1.00 97.25 389 PRO A O 1
ATOM 2941 N N . SER A 1 390 ? -7.322 4.310 -15.781 1.00 97.50 390 SER A N 1
ATOM 2942 C CA . SER A 1 390 ? -6.426 5.040 -16.682 1.00 97.50 390 SER A CA 1
ATOM 2943 C C . SER A 1 390 ? -4.970 4.685 -16.355 1.00 97.50 390 SER A C 1
ATOM 2945 O O . SER A 1 390 ? -4.693 3.981 -15.380 1.00 97.50 390 SER A O 1
ATOM 2947 N N . PHE A 1 391 ? -4.025 5.081 -17.209 1.00 96.62 391 PHE A N 1
ATOM 2948 C CA . PHE A 1 391 ? -2.643 4.601 -17.121 1.00 96.62 391 PHE A CA 1
ATOM 2949 C C . PHE A 1 391 ? -1.624 5.734 -17.156 1.00 96.62 391 PHE A C 1
ATOM 2951 O O . PHE A 1 391 ? -1.746 6.670 -17.944 1.00 96.62 391 PHE A O 1
ATOM 2958 N N . MET A 1 392 ? -0.592 5.619 -16.324 1.00 94.94 392 MET A N 1
ATOM 2959 C CA . MET A 1 392 ? 0.502 6.583 -16.228 1.00 94.94 392 MET A CA 1
ATOM 2960 C C . MET A 1 392 ? 1.835 5.863 -16.417 1.00 94.94 392 MET A C 1
ATOM 2962 O O . MET A 1 392 ? 2.140 4.927 -15.680 1.00 94.94 392 MET A O 1
ATOM 2966 N N . GLU A 1 393 ? 2.628 6.274 -17.404 1.00 94.25 393 GLU A N 1
ATOM 2967 C CA . GLU A 1 393 ? 3.922 5.646 -17.677 1.00 94.25 393 GLU A CA 1
ATOM 2968 C C . GLU A 1 393 ? 4.965 6.060 -16.636 1.00 94.25 393 GLU A C 1
ATOM 2970 O O . GLU A 1 393 ? 5.324 7.226 -16.523 1.00 94.25 393 GLU A O 1
ATOM 2975 N N . ILE A 1 394 ? 5.466 5.087 -15.883 1.00 95.00 394 ILE A N 1
ATOM 2976 C CA . ILE A 1 394 ? 6.473 5.267 -14.829 1.00 95.00 394 ILE A CA 1
ATOM 2977 C C . ILE A 1 394 ? 7.749 4.461 -15.105 1.00 95.00 394 ILE A C 1
ATOM 2979 O O . ILE A 1 394 ? 8.757 4.624 -14.423 1.00 95.00 394 ILE A O 1
ATOM 2983 N N . GLY A 1 395 ? 7.721 3.584 -16.109 1.00 93.12 395 GLY A N 1
ATOM 2984 C CA . GLY A 1 395 ? 8.806 2.670 -16.443 1.00 93.12 395 GLY A CA 1
ATOM 2985 C C . GLY A 1 395 ? 8.658 1.288 -15.801 1.00 93.12 395 GLY A C 1
ATOM 2986 O O . GLY A 1 395 ? 7.925 1.078 -14.840 1.00 93.12 395 GLY A O 1
ATOM 2987 N N . LEU A 1 396 ? 9.346 0.301 -16.381 1.00 93.31 396 LEU A N 1
ATOM 2988 C CA . LEU A 1 396 ? 9.247 -1.108 -15.983 1.00 93.31 396 LEU A CA 1
ATOM 2989 C C . LEU A 1 396 ? 10.052 -1.413 -14.709 1.00 93.31 396 LEU A C 1
ATOM 2991 O O . LEU A 1 396 ? 11.191 -0.942 -14.577 1.00 93.31 396 LEU A O 1
ATOM 2995 N N . GLY A 1 397 ? 9.507 -2.274 -13.843 1.00 94.94 397 GLY A N 1
ATOM 2996 C CA . GLY A 1 397 ? 10.194 -2.810 -12.663 1.00 94.94 397 GLY A CA 1
ATOM 2997 C C . GLY A 1 397 ? 9.937 -2.044 -11.365 1.00 94.94 397 GLY A C 1
ATOM 2998 O O . GLY A 1 397 ? 10.794 -2.074 -10.481 1.00 94.94 397 GLY A O 1
ATOM 2999 N N . ALA A 1 398 ? 8.815 -1.324 -11.258 1.00 97.38 398 ALA A N 1
ATOM 3000 C CA . ALA A 1 398 ? 8.453 -0.616 -10.034 1.00 97.38 398 ALA A CA 1
ATOM 3001 C C . ALA A 1 398 ? 8.214 -1.597 -8.872 1.00 97.38 398 ALA A C 1
ATOM 3003 O O . ALA A 1 398 ? 7.837 -2.753 -9.084 1.00 97.38 398 ALA A O 1
ATOM 3004 N N . ASN A 1 399 ? 8.440 -1.144 -7.637 1.00 96.06 399 ASN A N 1
ATOM 3005 C CA . ASN A 1 399 ? 8.287 -1.988 -6.446 1.00 96.06 399 ASN A CA 1
ATOM 3006 C C . ASN A 1 399 ? 7.645 -1.298 -5.241 1.00 96.06 399 ASN A C 1
ATOM 3008 O O . ASN A 1 399 ? 6.851 -1.925 -4.549 1.00 96.06 399 ASN A O 1
ATOM 3012 N N . SER A 1 400 ? 7.993 -0.041 -4.973 1.00 95.69 400 SER A N 1
ATOM 3013 C CA . SER A 1 400 ? 7.438 0.722 -3.854 1.00 95.69 400 SER A CA 1
ATOM 3014 C C . SER A 1 400 ? 7.314 2.188 -4.237 1.00 95.69 400 SER A C 1
ATOM 3016 O O . SER A 1 400 ? 8.170 2.696 -4.967 1.00 95.69 400 SER A O 1
ATOM 3018 N N . GLY A 1 401 ? 6.265 2.849 -3.746 1.00 94.56 401 GLY A N 1
ATOM 3019 C CA . GLY A 1 401 ? 5.998 4.257 -4.014 1.00 94.56 401 GLY A CA 1
ATOM 3020 C C . GLY A 1 401 ? 5.894 5.125 -2.763 1.00 94.56 401 GLY A C 1
ATOM 3021 O O . GLY A 1 401 ? 5.598 4.632 -1.675 1.00 94.56 401 GLY A O 1
ATOM 3022 N N . LEU A 1 402 ? 6.109 6.432 -2.935 1.00 92.75 402 LEU A N 1
ATOM 3023 C CA . LEU A 1 402 ? 5.608 7.462 -2.022 1.00 92.75 402 LEU A CA 1
ATOM 3024 C C . LEU A 1 402 ? 4.801 8.492 -2.817 1.00 92.75 402 LEU A C 1
ATOM 3026 O O . LEU A 1 402 ? 5.292 8.959 -3.849 1.00 92.75 402 LEU A O 1
ATOM 3030 N N . PRO A 1 403 ? 3.604 8.869 -2.342 1.00 90.19 403 PRO A N 1
ATOM 3031 C CA . PRO A 1 403 ? 2.767 9.833 -3.041 1.00 90.19 403 PRO A CA 1
ATOM 3032 C C . PRO A 1 403 ? 3.319 11.258 -2.923 1.00 90.19 403 PRO A C 1
ATOM 3034 O O . PRO A 1 403 ? 3.880 11.643 -1.888 1.00 90.19 403 PRO A O 1
ATOM 3037 N N . ARG A 1 404 ? 3.075 12.072 -3.956 1.00 86.50 404 ARG A N 1
ATOM 3038 C CA . ARG A 1 404 ? 3.394 13.508 -4.011 1.00 86.50 404 ARG A CA 1
ATOM 3039 C C . ARG A 1 404 ? 2.816 14.263 -2.832 1.00 86.50 404 ARG A C 1
ATOM 3041 O O . ARG A 1 404 ? 3.473 15.168 -2.327 1.00 86.50 404 ARG A O 1
ATOM 3048 N N . ARG A 1 405 ? 1.614 13.903 -2.381 1.00 75.25 405 ARG A N 1
ATOM 3049 C CA . ARG A 1 405 ? 0.929 14.556 -1.253 1.00 75.25 405 ARG A CA 1
ATOM 3050 C C . ARG A 1 405 ? 1.766 14.639 0.033 1.00 75.25 405 ARG A C 1
ATOM 3052 O O . ARG A 1 405 ? 1.516 15.509 0.863 1.00 75.25 405 ARG A O 1
ATOM 3059 N N . LEU A 1 406 ? 2.743 13.750 0.222 1.00 72.88 406 LEU A N 1
ATOM 3060 C CA . LEU A 1 406 ? 3.651 13.799 1.374 1.00 72.88 406 LEU A CA 1
ATOM 3061 C C . LEU A 1 406 ? 4.805 14.794 1.194 1.00 72.88 406 LEU A C 1
ATOM 3063 O O . LEU A 1 406 ? 5.516 15.063 2.161 1.00 72.88 406 LEU A O 1
ATOM 3067 N N . THR A 1 407 ? 4.984 15.321 -0.019 1.00 74.81 407 THR A N 1
ATOM 3068 C CA . THR A 1 407 ? 6.012 16.280 -0.438 1.00 74.81 407 THR A CA 1
ATOM 3069 C C . THR A 1 407 ? 7.407 15.854 -0.001 1.00 74.81 407 THR A C 1
ATOM 3071 O O . THR A 1 407 ? 8.155 16.662 0.544 1.00 74.81 407 THR A O 1
ATOM 3074 N N . THR A 1 408 ? 7.732 14.566 -0.161 1.00 76.12 408 THR A N 1
ATOM 3075 C CA . THR A 1 408 ? 8.915 13.950 0.449 1.00 76.12 408 THR A CA 1
ATOM 3076 C C . THR A 1 408 ? 10.184 14.763 0.195 1.00 76.12 408 THR A C 1
ATOM 3078 O O . THR A 1 408 ? 10.452 15.172 -0.927 1.00 76.12 408 THR A O 1
ATOM 3081 N N . LEU A 1 409 ? 10.954 15.050 1.251 1.00 76.25 409 LEU A N 1
ATOM 3082 C CA . LEU A 1 409 ? 12.186 15.856 1.169 1.00 76.25 409 LEU A CA 1
ATOM 3083 C C . LEU A 1 409 ? 12.024 17.238 0.507 1.00 76.25 409 LEU A C 1
ATOM 3085 O O . LEU A 1 409 ? 12.981 17.783 -0.039 1.00 76.25 409 LEU A O 1
ATOM 3089 N N . GLY A 1 410 ? 10.818 17.808 0.541 1.00 73.62 410 GLY A N 1
ATOM 3090 C CA . GLY A 1 410 ? 10.529 19.118 -0.033 1.00 73.62 410 GLY A CA 1
ATOM 3091 C C . GLY A 1 410 ? 10.500 19.148 -1.563 1.00 73.62 410 GLY A C 1
ATOM 3092 O O . GLY A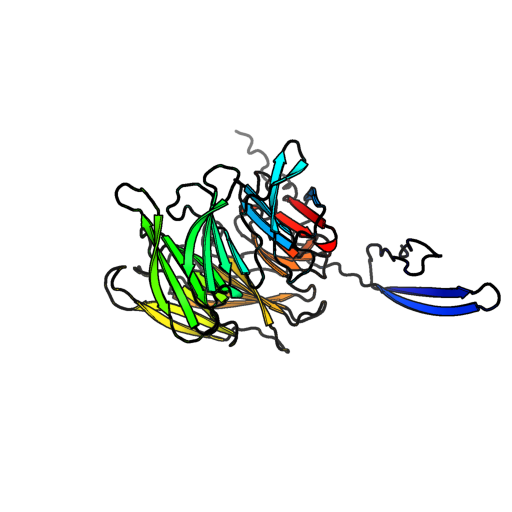 1 410 ? 10.361 20.233 -2.122 1.00 73.62 410 GLY A O 1
ATOM 3093 N N . VAL A 1 411 ? 10.593 17.998 -2.243 1.00 83.19 411 VAL A N 1
ATOM 3094 C CA . VAL A 1 411 ? 10.421 17.909 -3.699 1.00 83.19 411 VAL A CA 1
ATOM 3095 C C . VAL A 1 411 ? 8.997 17.437 -3.989 1.00 83.19 411 VAL A C 1
ATOM 3097 O O . VAL A 1 411 ? 8.636 16.306 -3.653 1.00 83.19 411 VAL A O 1
ATOM 3100 N N . PRO A 1 412 ? 8.150 18.278 -4.605 1.00 83.81 412 PRO A N 1
ATOM 3101 C CA . PRO A 1 412 ? 6.807 17.868 -4.978 1.00 83.81 412 PRO A CA 1
ATOM 3102 C C . PRO A 1 412 ? 6.864 16.869 -6.140 1.00 83.81 412 PRO A C 1
ATOM 3104 O O . PRO A 1 412 ? 7.014 17.269 -7.298 1.00 83.81 412 PRO A O 1
ATOM 3107 N N . GLY A 1 413 ? 6.680 15.584 -5.842 1.00 90.25 413 GLY A N 1
ATOM 3108 C CA . GLY A 1 413 ? 6.559 14.527 -6.842 1.00 90.25 413 GLY A CA 1
ATOM 3109 C C . GLY A 1 413 ? 6.237 13.164 -6.234 1.00 90.25 413 GLY A C 1
ATOM 3110 O O . GLY A 1 413 ? 6.437 12.945 -5.042 1.00 90.25 413 GLY A O 1
ATOM 3111 N N . MET A 1 414 ? 5.730 12.254 -7.061 1.00 93.88 414 MET A N 1
ATOM 3112 C CA . MET A 1 414 ? 5.548 10.850 -6.708 1.00 93.88 414 MET A CA 1
ATOM 3113 C C . MET A 1 414 ? 6.884 10.121 -6.868 1.00 93.88 414 MET A C 1
ATOM 3115 O O . MET A 1 414 ? 7.493 10.149 -7.938 1.00 93.88 414 MET A O 1
ATOM 3119 N N . TYR A 1 415 ? 7.332 9.446 -5.816 1.00 94.44 415 TYR A N 1
ATOM 3120 C CA . TYR A 1 415 ? 8.577 8.686 -5.812 1.00 94.44 415 TYR A CA 1
ATOM 3121 C C . TYR A 1 415 ? 8.285 7.232 -6.135 1.00 94.44 415 TYR A C 1
ATOM 3123 O O . TYR A 1 415 ? 7.382 6.648 -5.542 1.00 94.44 415 TYR A O 1
ATOM 3131 N N . VAL A 1 416 ? 9.078 6.622 -7.010 1.00 96.81 416 VAL A N 1
ATOM 3132 C CA . VAL A 1 416 ? 8.939 5.208 -7.372 1.00 96.81 416 VAL A CA 1
ATOM 3133 C C . VAL A 1 416 ? 10.301 4.528 -7.346 1.00 96.81 416 VAL A C 1
ATOM 3135 O O . VAL A 1 416 ? 11.239 4.963 -8.015 1.00 96.81 416 VAL A O 1
ATOM 3138 N N . ALA A 1 417 ? 10.412 3.446 -6.577 1.00 96.56 417 ALA A N 1
ATOM 3139 C CA . ALA A 1 417 ? 11.614 2.626 -6.504 1.00 96.56 417 ALA A CA 1
ATOM 3140 C C . ALA A 1 417 ? 11.619 1.530 -7.578 1.00 96.56 417 ALA A C 1
ATOM 3142 O O . ALA A 1 417 ? 10.634 0.805 -7.744 1.00 96.56 417 ALA A O 1
ATOM 3143 N N . PHE A 1 418 ? 12.772 1.366 -8.227 1.00 96.88 418 PHE A N 1
ATOM 3144 C CA . PHE A 1 418 ? 13.082 0.337 -9.217 1.00 96.88 418 PHE A CA 1
ATOM 3145 C C . PHE A 1 418 ? 14.265 -0.501 -8.708 1.00 96.88 418 PHE A C 1
ATOM 3147 O O . PHE A 1 418 ? 15.420 -0.170 -9.002 1.00 96.88 418 PHE A O 1
ATOM 3154 N N . PRO A 1 419 ? 14.017 -1.571 -7.926 1.00 95.00 419 PRO A N 1
ATOM 3155 C CA . PRO A 1 419 ? 15.061 -2.270 -7.179 1.00 95.00 419 PRO A CA 1
ATOM 3156 C C . PRO A 1 419 ? 16.181 -2.803 -8.067 1.00 95.00 419 PRO A C 1
ATOM 3158 O O . PRO A 1 419 ? 17.354 -2.607 -7.762 1.00 95.00 419 PRO A O 1
ATOM 3161 N N . GLU A 1 420 ? 15.821 -3.426 -9.190 1.00 93.12 420 GLU A N 1
ATOM 3162 C CA . GLU A 1 420 ? 16.776 -4.078 -10.095 1.00 93.12 420 GLU A CA 1
ATOM 3163 C C . GLU A 1 420 ? 17.552 -3.075 -10.959 1.00 93.12 420 GLU A C 1
ATOM 3165 O O . GLU A 1 420 ? 18.632 -3.379 -11.458 1.00 93.12 420 GLU A O 1
ATOM 3170 N N . LYS A 1 421 ? 17.044 -1.842 -11.070 1.00 94.00 421 LYS A N 1
ATOM 3171 C CA . LYS A 1 421 ? 17.779 -0.702 -11.636 1.00 94.00 421 LYS A CA 1
ATOM 3172 C C . LYS A 1 421 ? 18.577 0.057 -10.575 1.00 94.00 421 LYS A C 1
ATOM 3174 O O . LYS A 1 421 ? 19.342 0.945 -10.928 1.00 94.00 421 LYS A O 1
ATOM 3179 N N . LYS A 1 422 ? 18.388 -0.269 -9.289 1.00 93.81 422 LYS A N 1
ATOM 3180 C CA . LYS A 1 422 ? 18.922 0.463 -8.130 1.00 93.81 422 LYS A CA 1
ATOM 3181 C C . LYS A 1 422 ? 18.637 1.961 -8.217 1.00 93.81 422 LYS A C 1
ATOM 3183 O O . LYS A 1 422 ? 19.505 2.792 -7.963 1.00 93.81 422 LYS A O 1
ATOM 3188 N N . GLN A 1 423 ? 17.417 2.298 -8.619 1.00 93.44 423 GLN A N 1
ATOM 3189 C CA . GLN A 1 423 ? 17.012 3.672 -8.879 1.00 93.44 423 GLN A CA 1
ATOM 3190 C C . GLN A 1 423 ? 15.749 4.038 -8.115 1.00 93.44 423 GLN A C 1
ATOM 3192 O O . GLN A 1 423 ? 14.884 3.194 -7.877 1.00 93.44 423 GLN A O 1
ATOM 3197 N N . VAL A 1 424 ? 15.636 5.319 -7.782 1.00 93.56 424 VAL A N 1
ATOM 3198 C CA . VAL A 1 424 ? 14.377 5.952 -7.390 1.00 93.56 424 VAL A CA 1
ATOM 3199 C C . VAL A 1 424 ? 14.125 7.094 -8.360 1.00 93.56 424 VAL A C 1
ATOM 3201 O O . VAL A 1 424 ? 14.985 7.957 -8.535 1.00 93.56 424 VAL A O 1
ATOM 3204 N N . LEU A 1 425 ? 12.966 7.081 -9.009 1.00 94.12 425 LEU A N 1
ATOM 3205 C CA . LEU A 1 425 ? 12.539 8.139 -9.919 1.00 94.12 425 LEU A CA 1
ATOM 3206 C C . LEU A 1 425 ? 11.489 9.005 -9.229 1.00 94.12 425 LEU A C 1
ATOM 3208 O O . LEU A 1 425 ? 10.642 8.481 -8.504 1.00 94.12 425 LEU A O 1
ATOM 3212 N N . VAL A 1 426 ? 11.552 10.314 -9.461 1.00 93.62 426 VAL A N 1
ATOM 3213 C CA . VAL A 1 426 ? 10.589 11.290 -8.944 1.00 93.62 426 VAL A CA 1
ATOM 3214 C C . VAL A 1 426 ? 9.822 11.888 -10.111 1.00 93.62 426 VAL A C 1
ATOM 3216 O O . VAL A 1 426 ? 10.409 12.513 -10.998 1.00 93.62 426 VAL A O 1
ATOM 3219 N N . PHE A 1 427 ? 8.510 11.682 -10.102 1.00 93.62 427 PHE A N 1
ATOM 3220 C CA . PHE A 1 427 ? 7.589 12.129 -11.136 1.00 93.62 427 PHE A CA 1
ATOM 3221 C C . PHE A 1 427 ? 6.800 13.343 -10.651 1.00 93.62 427 PHE A C 1
ATOM 3223 O O . PHE A 1 427 ? 6.078 13.279 -9.657 1.00 93.62 427 PHE A O 1
ATOM 3230 N N . GLY A 1 428 ? 6.948 14.459 -11.354 1.00 90.31 428 GLY A N 1
ATOM 3231 C CA . GLY A 1 428 ? 6.171 15.672 -11.158 1.00 90.31 428 GLY A CA 1
ATOM 3232 C C . GLY A 1 428 ? 4.889 15.682 -11.978 1.00 90.31 428 GLY A C 1
ATOM 3233 O O . GLY A 1 428 ? 4.757 14.959 -12.973 1.00 90.31 428 GLY A O 1
ATOM 3234 N N . THR A 1 429 ? 3.978 16.563 -11.575 1.00 82.44 429 THR A N 1
ATOM 3235 C CA . THR A 1 429 ? 2.794 16.903 -12.360 1.00 82.44 429 THR A CA 1
ATOM 3236 C C . THR A 1 429 ? 3.228 17.502 -13.699 1.00 82.44 429 THR A C 1
ATOM 3238 O O . THR A 1 429 ? 4.181 18.289 -13.739 1.00 82.44 429 THR A O 1
ATOM 3241 N N . PRO A 1 430 ? 2.583 17.142 -14.820 1.00 73.56 430 PRO A N 1
ATOM 3242 C CA . PRO A 1 430 ? 2.810 17.865 -16.057 1.00 73.56 430 PRO A CA 1
ATOM 3243 C C . PRO A 1 430 ? 2.403 19.336 -15.875 1.00 73.56 430 PRO A C 1
ATOM 3245 O O . PRO A 1 430 ? 1.446 19.624 -15.148 1.00 73.56 430 PRO A O 1
ATOM 3248 N N . PRO A 1 431 ? 3.092 20.284 -16.532 1.00 65.12 431 PRO A N 1
ATOM 3249 C CA . PRO A 1 431 ? 2.723 21.690 -16.457 1.00 65.12 431 PRO A CA 1
ATOM 3250 C C . PRO A 1 431 ? 1.271 21.867 -16.911 1.00 65.12 431 PRO A C 1
ATOM 3252 O O . PRO A 1 431 ? 0.908 21.495 -18.030 1.00 65.12 431 PRO A O 1
ATOM 3255 N N . ARG A 1 432 ? 0.426 22.426 -16.035 1.00 59.38 432 ARG A N 1
ATOM 3256 C CA . ARG A 1 432 ? -0.959 22.757 -16.380 1.00 59.38 432 ARG A CA 1
ATOM 3257 C C . ARG A 1 432 ? -0.937 23.731 -17.561 1.00 59.38 432 ARG A C 1
ATOM 3259 O O . ARG A 1 432 ? -0.300 24.779 -17.440 1.00 59.38 432 ARG A O 1
ATOM 3266 N N . PRO A 1 433 ? -1.636 23.452 -18.677 1.00 46.78 433 PRO A N 1
ATOM 3267 C CA . PRO A 1 433 ? -1.920 24.506 -19.637 1.00 46.78 433 PRO A CA 1
ATOM 3268 C C . PRO A 1 433 ? -2.665 25.606 -18.878 1.00 46.78 433 PRO A C 1
ATOM 3270 O O . PRO A 1 433 ? -3.629 25.299 -18.175 1.00 46.78 433 PRO A O 1
ATOM 3273 N N . GLU A 1 434 ? -2.195 26.850 -18.966 1.00 40.53 434 GLU A N 1
ATOM 3274 C CA . GLU A 1 434 ? -2.762 28.021 -18.288 1.00 40.53 434 GLU A CA 1
ATOM 3275 C C . GLU A 1 434 ? -4.294 28.075 -18.455 1.00 40.53 434 GLU A C 1
ATOM 3277 O O . GLU A 1 434 ? -4.822 28.583 -19.439 1.00 40.53 434 GLU A O 1
ATOM 3282 N N . ARG A 1 435 ? -5.042 27.537 -17.485 1.00 40.12 435 ARG A N 1
ATOM 3283 C CA . ARG A 1 435 ? -6.510 27.653 -17.410 1.00 40.12 435 ARG A CA 1
ATOM 3284 C C . ARG A 1 435 ? -6.968 28.826 -16.545 1.00 40.12 435 ARG A C 1
ATOM 3286 O O . ARG A 1 435 ? -8.149 28.947 -16.247 1.00 40.12 435 ARG A O 1
ATOM 3293 N N . TRP A 1 436 ? -6.049 29.728 -16.220 1.00 37.56 436 TRP A N 1
ATOM 3294 C CA . TRP A 1 436 ? -6.345 31.024 -15.623 1.00 37.56 436 TRP A CA 1
ATOM 3295 C C . TRP A 1 436 ? -5.815 32.111 -16.547 1.00 37.56 436 TRP A C 1
ATOM 3297 O O . TRP A 1 436 ? -4.811 32.762 -16.275 1.00 37.56 436 TRP A O 1
ATOM 3307 N N . GLY A 1 437 ? -6.509 32.287 -17.673 1.00 34.88 437 GLY A N 1
ATOM 3308 C CA . GLY A 1 437 ? -6.443 33.543 -18.397 1.00 34.88 437 GLY A CA 1
ATOM 3309 C C . GLY A 1 437 ? -6.766 34.665 -17.418 1.00 34.88 437 GLY A C 1
ATOM 3310 O O . GLY A 1 437 ? -7.771 34.607 -16.707 1.00 34.88 437 GLY A O 1
ATOM 3311 N N . ALA A 1 438 ? -5.870 35.643 -17.359 1.00 35.72 438 ALA A N 1
ATOM 3312 C CA . ALA A 1 438 ? -6.046 36.882 -16.634 1.00 35.72 438 ALA A CA 1
ATOM 3313 C C . ALA A 1 438 ? -7.488 37.393 -16.790 1.00 35.72 438 ALA A C 1
ATOM 3315 O O . ALA A 1 438 ? -7.898 37.799 -17.879 1.00 35.72 438 ALA A O 1
ATOM 3316 N N . GLN A 1 439 ? -8.249 37.420 -15.694 1.00 32.47 439 GLN A N 1
ATOM 3317 C CA . GLN A 1 439 ? -9.295 38.424 -15.567 1.00 32.47 439 GLN A CA 1
ATOM 3318 C C . GLN A 1 439 ? -8.572 39.765 -15.467 1.00 32.47 439 GLN A C 1
ATOM 3320 O O . GLN A 1 439 ? -8.165 40.209 -14.396 1.00 32.47 439 GLN A O 1
ATOM 3325 N N . LEU A 1 440 ? -8.336 40.359 -16.636 1.00 35.78 440 LEU A N 1
ATOM 3326 C CA . LEU A 1 440 ? -8.006 41.763 -16.762 1.00 35.78 440 LEU A CA 1
ATOM 3327 C C . LEU A 1 440 ? -9.132 42.555 -16.102 1.00 35.78 440 LEU A C 1
ATOM 3329 O O . LEU A 1 440 ? -10.302 42.436 -16.460 1.00 35.78 440 LEU A O 1
ATOM 3333 N N . THR A 1 441 ? -8.729 43.336 -15.113 1.00 36.22 441 THR A N 1
ATOM 3334 C CA . THR A 1 441 ? -9.478 44.426 -14.508 1.00 36.22 441 THR A CA 1
ATOM 3335 C C . THR A 1 441 ? -10.155 45.293 -15.570 1.00 36.22 441 THR A C 1
ATOM 3337 O O . THR A 1 441 ? -9.477 45.808 -16.463 1.00 36.22 441 THR A O 1
ATOM 3340 N N . THR A 1 442 ? -11.455 45.521 -15.408 1.00 41.53 442 THR A N 1
ATOM 3341 C CA . THR A 1 442 ? -12.103 46.791 -15.766 1.00 41.53 442 THR A CA 1
ATOM 3342 C C . THR A 1 442 ? -12.678 47.402 -14.511 1.00 41.53 442 THR A C 1
ATOM 3344 O O . THR A 1 442 ? -13.389 46.645 -13.807 1.00 41.53 442 THR A O 1
#

Secondary structure (DSSP, 8-state):
-PPEES-SS-SSPPEEPPP-SS-EEEEEEEEEE-SS-EEEEEEEEEE-----SSB----EEEEEEE-SS-EEEEEEETTEEEEEE-SSTTSPBEEEEEEEETTEEEEES-SSSS-BPSSEEEEE-SS--SSTTS-EEEEEETTTTEEEEEEESSSS-EEEEEEEE-SSEEEEEEEESSTTSPEEEEEEETTTEEEEEEEEEPGGG--EEEEEEEEE-S---EEEEEEE-S-TTSSS-SS--SS-EEEEEETTTTEEEEEEEESSS-TTT-EEEEEEEEE-----SSPPEEEEEEEE--TT-S-SEEEEEEE-S-TTS-EEEEEEEE-TT--EEEEEEEESSS-EEEEEEE-SS-SSS-EEEEEESSSSEEEEEEE--SSTT--PSEEEEEEEE--S---EEE-GGG-GGG--SEEEEEGGGTEEEEEEPPPPP---------

Foldseek 3Di:
DAWDWPDLPDPDIDTHDDADPAKDKDKDKRWDDPPPDIDIDIDIDTDGHQDDPDAPDAWDFQDKAFDPFFFFEWDFFQLWIWGFGDNDPQGWTFIWTWADDPSYIDTHHGLEPDTAGPPKDKDWDPDCQLVPPWTKIWMQRQVQQKIWIWTDPPSRHTDTQEIDRHHRFQAWDKDAQFVVHHIWIWTFHAQFGIWIWGWDADVPSHGIYTDTQAGDGPRFGFNDKFQAPAAQQFAAAPDGDSGGWMWTARQVQQKIWIWDWDDDDDSNPTHTDTDDMDHQPLVDPDDWHWADKDFDFWQVGRGHWIWTKTWPQDFQTWIKTKTWGAHSPGHIDIDIDTDGGFAFADWDWECQQVDRWIWIWTDGQAHQWIFIWTAPRPDSGHRDDTDDRHIYGNGHGWHYKDYLVSCGNVPRFIWTGRRVSSMIIGTHHDDDDPPDDDPPDD

Sequence (442 aa):
MLPAISSLTAISPTVTVPELSKDQFVEYRVTVSDGISQASDSVRIDLRNIVRTPLFVTPQLQVAASFTTNVRKLIGDHRFGLAGSANSEIGPLSFVGVKYSDGEFTANASPMPEAFTKPVDFKLASQPVGFGAQPHIGIAQEDQNRFRMFVNTSGDTFESLIDYTLDKPCSVSFGVLANGAPHAIFLGQRDKGFSILRLSSGSGNVGTFANLYRVDTSGRSFCALLSADTPVDGITFSEFRYLQDLIALDTDNNMISVFAQSGAAGVDTVQYALKQTTSVQLNATGTLKFVKATEVGGFNNLRSALAMLFSDGRHDGEHRLVIAGITSTRQLVQETYSWGAGIPVDVMLDNFDEDYSPEVIVLTSTSPYAVVFESMAANYGGFLPLGGPSFMEIGLGANSGLPRRLTTLGVPGMYVAFPEKKQVLVFGTPPRPERWGAQLTT

pLDDT: mean 87.44, std 12.35, range [32.47, 98.75]

Radius of gyration: 23.87 Å; chains: 1; bounding box: 63×75×69 Å